Protein 3DMG (pdb70)

Foldseek 3Di:
DALCQQLDWDWDDDPPATFTAHAPWPQPPDVQLVQLLVFDDDDDAEEEEQDQTSNNNPVVCPPVHHYEYEHFFPRRVVRCVVRVHHYDNHHLLVADFQAGQEYEYEQPLLLHDLSSLLNLLSRLRNHHAFHKYKYKYFQVRCPVVSQVVSCVQANDKDWPDDDHRITIMMTGRHDHGDDRDDFKDWDWDQAPNDIFIFMFGGRWPPPPDQDPQLSVLVVLVCVVQNLLSAADWEEEEFAQFLHSPPQSSQVSHHAYEYEHRGNRRLVRVVVRCVVRVGDYHRHNDQGCRVPDPQAATQEYEYADDDDVVDQEDGPSRLSNLQVNLVRYDAFGKYKYKAADRHPCQVSNCVSAVHKDWSDDDRMTIIMGGHD

Nearest PDB structures (foldseek):
  3dmh-assembly1_A  TM=1.002E+00  e=4.950E-85  Thermus thermophilus HB8
  2pjd-assembly1_A  TM=8.341E-01  e=4.717E-21  Escherichia coli
  4dcm-assembly1_A  TM=8.023E-01  e=2.126E-20  Escherichia coli K-12
  1dus-assembly1_A  TM=8.528E-01  e=1.008E-14  Methanocaldococcus jannaschii
  6zxw-assembly1_G  TM=4.874E-01  e=9.275E-09  Archaeoglobus fulgidus

Secondary structure (DSSP, 8-state):
--HHHHH--EEEEETTEEEEE-TT-SSSS-HHHHHHHTT----SSEEEESS-TTSTTTGGGBTTBEEEEEE-BHHHHHHHHHTT---EE--GGGSPTT-EEEEEEE--GGG-HHHHHHHHHHHHHHEEEEEEEEEEEEGGGTHHHHHHHHHHHHS-EEEEEEETTEEEEEEE--S---PPPP--EEEEEEETTEEEEEEE-TT-TTTTS--HHHHHHHHHHHHHH-TTTTTT-EEEEET-TTSTTHHHHHHTT-EEEEEESBHHHHHHHHHHHHHTT---EEEE-STTTTS-TT--EEEEEE-----TT-SS--HHHHHHHHHHHHHEEEEEEEEEEE-TTS-HHHHHHHHHS--EEEEESSSEEEEEE--

Radius of gyration: 21.49 Å; Cα contacts (8 Å, |Δi|>4): 890; chains: 1; bounding box: 45×46×59 Å

Organism: Thermus thermophilus (strain ATCC 27634 / DSM 579 / HB8) (NCBI:txid300852)

B-factor: mean 26.61, std 7.74, range [13.13, 87.17]

InterPro domains:
  IPR002052 DNA methylase, N-6 adenine-specific, conserved site [PS00092] (302-308)
  IPR007848 Methyltransferase small domain [PF05175] (197-368)
  IPR020596 Ribosomal RNA adenine methylase transferase, conserved site [PS01131] (237-264)
  IPR029063 S-adenosyl-L-methionine-dependent methyltransferase superfamily [G3DSA:3.40.50.150] (1-179)
  IPR029063 S-adenosyl-L-methionine-dependent methyltransferase superfamily [G3DSA:3.40.50.150] (180-375)
  IPR029063 S-adenosyl-L-methionine-dependent methyltransferase superfamily [SSF53335] (45-167)
  IPR029063 S-adenosyl-L-methionine-dependent methyltransferase superfamily [SSF53335] (158-352)
  IPR046977 rRNA (guanine-N(2)-)-methyltransferase RsmC/RlmG [PTHR47816] (89-371)

Solvent-accessible surface area: 15837 Å² total; per-residue (Å²): 114,86,109,112,12,3,40,119,38,52,59,58,118,40,135,93,38,143,10,24,23,9,34,36,14,108,4,90,190,46,62,19,10,45,9,2,42,136,6,7,104,44,54,32,125,100,1,0,4,5,12,1,1,1,0,55,1,0,21,44,0,69,79,172,17,66,9,26,0,12,4,5,4,68,1,0,12,74,0,0,97,37,23,62,11,92,23,128,80,8,7,3,26,100,19,55,71,39,32,30,6,0,0,1,0,2,16,7,26,86,32,30,76,64,4,0,49,0,0,2,4,3,0,0,81,0,0,86,85,21,0,88,0,13,0,0,3,13,89,120,128,17,0,76,130,8,10,141,57,1,98,60,18,2,17,142,16,58,50,52,97,179,116,60,43,54,38,0,0,34,2,60,10,101,98,134,20,48,109,64,50,84,28,88,127,58,30,83,20,158,6,63,54,22,100,6,53,0,27,6,5,14,24,13,107,22,54,44,130,12,25,66,4,5,54,34,0,0,77,3,0,45,125,107,50,22,91,111,24,0,127,62,117,56,0,0,1,0,28,7,12,6,0,13,8,0,0,1,0,12,92,20,24,9,100,3,12,0,1,21,40,28,20,0,5,6,54,0,1,70,68,0,10,134,60,26,95,24,118,28,96,13,47,24,1,2,6,10,65,48,24,81,154,127,26,93,9,28,2,0,0,0,26,6,55,83,114,130,87,31,78,116,18,62,70,33,0,59,6,8,1,18,1,0,7,32,18,4,84,114,47,4,17,0,0,0,0,8,47,57,174,13,128,2,46,82,38,0,87,122,71,15,51,64,62,85,68,45,56,99,77,138,46,11,0,0,3,1,90,63,130

CATH classification: 3.40.50.150 (+1 more: 3.40.50.150)

Structure (mmCIF, N/CA/C/O backbone):
data_3DMG
#
_entry.id   3DMG
#
_cell.length_a   50.968
_cell.length_b   87.995
_cell.length_c   94.930
_cell.angle_alpha   90.00
_cell.angle_beta   90.00
_cell.angle_gamma   90.00
#
_symmetry.space_group_name_H-M   'P 21 21 21'
#
loop_
_entity.id
_entity.type
_entity.pdbx_description
1 polymer 'Probable ribosomal RNA small subunit methyltransferase'
2 non-polymer 'SULFATE ION'
3 non-polymer S-ADENOSYL-L-HOMOCYSTEINE
4 water water
#
loop_
_atom_site.group_PDB
_atom_site.id
_atom_site.type_symbol
_atom_site.label_atom_id
_atom_site.label_alt_id
_atom_site.label_comp_id
_atom_site.label_asym_id
_atom_site.label_entity_id
_atom_site.label_seq_id
_atom_site.pdbx_PDB_ins_code
_atom_site.Cartn_x
_atom_site.Cartn_y
_atom_site.Cartn_z
_atom_site.occupancy
_atom_site.B_iso_or_equiv
_atom_site.auth_seq_id
_atom_site.auth_comp_id
_atom_site.auth_asym_id
_atom_site.auth_atom_id
_atom_site.pdbx_PDB_model_num
ATOM 1 N N . LEU A 1 3 ? 45.419 65.001 20.377 1.00 28.43 3 LEU A N 1
ATOM 2 C CA . LEU A 1 3 ? 45.292 66.092 19.373 1.00 28.04 3 LEU A CA 1
ATOM 3 C C . LEU A 1 3 ? 44.590 67.317 19.942 1.00 27.67 3 LEU A C 1
ATOM 4 O O . LEU A 1 3 ? 43.685 67.191 20.771 1.00 28.85 3 LEU A O 1
ATOM 9 N N . THR A 1 4 ? 44.994 68.504 19.486 1.00 27.34 4 THR A N 1
ATOM 10 C CA . THR A 1 4 ? 44.227 69.727 19.731 1.00 26.62 4 THR A CA 1
ATOM 11 C C . THR A 1 4 ? 42.911 69.627 18.953 1.00 26.45 4 THR A C 1
ATOM 12 O O . THR A 1 4 ? 42.756 68.747 18.091 1.00 25.83 4 THR A O 1
ATOM 16 N N . ARG A 1 5 ? 41.977 70.534 19.222 1.00 26.40 5 ARG A N 1
ATOM 17 C CA . ARG A 1 5 ? 40.740 70.549 18.415 1.00 26.31 5 ARG A CA 1
ATOM 18 C C . ARG A 1 5 ? 41.046 70.877 16.960 1.00 26.00 5 ARG A C 1
ATOM 19 O O . ARG A 1 5 ? 40.529 70.207 16.072 1.00 24.38 5 ARG A O 1
ATOM 27 N N . GLU A 1 6 ? 41.908 71.875 16.719 1.00 25.80 6 GLU A N 1
ATOM 28 C CA . GLU A 1 6 ? 42.355 72.217 15.359 1.00 25.55 6 GLU A CA 1
ATOM 29 C C . GLU A 1 6 ? 42.966 70.999 14.657 1.00 25.07 6 GLU A C 1
ATOM 30 O O . GLU A 1 6 ? 42.664 70.732 13.479 1.00 24.93 6 GLU A O 1
ATOM 36 N N . ALA A 1 7 ? 43.812 70.253 15.367 1.00 24.50 7 ALA A N 1
ATOM 37 C CA . ALA A 1 7 ? 44.415 69.057 14.761 1.00 23.32 7 ALA A CA 1
ATOM 38 C C . ALA A 1 7 ? 43.375 67.995 14.449 1.00 22.93 7 ALA A C 1
ATOM 39 O O . ALA A 1 7 ? 43.463 67.357 13.397 1.00 22.12 7 ALA A O 1
ATOM 41 N N . TYR A 1 8 ? 42.402 67.802 15.347 1.00 21.93 8 TYR A N 1
ATOM 42 C CA . TYR A 1 8 ? 41.347 66.824 15.084 1.00 21.56 8 TYR A CA 1
ATOM 43 C C . TYR A 1 8 ? 40.583 67.164 13.779 1.00 20.99 8 TYR A C 1
ATOM 44 O O . TYR A 1 8 ? 40.283 66.275 12.960 1.00 20.17 8 TYR A O 1
ATOM 53 N N . HIS A 1 9 ? 40.284 68.447 13.600 1.00 21.17 9 HIS A N 1
ATOM 54 C CA . HIS A 1 9 ? 39.496 68.915 12.468 1.00 21.29 9 HIS A CA 1
ATOM 55 C C . HIS A 1 9 ? 40.288 69.185 11.198 1.00 21.65 9 HIS A C 1
ATOM 56 O O . HIS A 1 9 ? 39.702 69.487 10.159 1.00 21.55 9 HIS A O 1
ATOM 63 N N . ARG A 1 10 ? 41.615 69.123 11.305 1.00 21.12 10 ARG A N 1
ATOM 64 C CA . ARG A 1 10 ? 42.476 69.449 10.165 1.00 22.60 10 ARG A CA 1
ATOM 65 C C . ARG A 1 10 ? 42.445 68.381 9.085 1.00 21.71 10 ARG A C 1
ATOM 66 O O . ARG A 1 10 ? 42.525 67.190 9.371 1.00 21.27 10 ARG A O 1
ATOM 74 N N . LEU A 1 11 ? 42.355 68.838 7.833 1.00 20.75 11 LEU A N 1
ATOM 75 C CA . LEU A 1 11 ? 42.448 67.958 6.668 1.00 21.10 11 LEU A CA 1
ATOM 76 C C . LEU A 1 11 ? 43.864 68.033 6.144 1.00 21.37 11 LEU A C 1
ATOM 77 O O . LEU A 1 11 ? 44.382 69.135 5.913 1.00 22.91 11 LEU A O 1
ATOM 82 N N . THR A 1 12 ? 44.507 66.880 6.002 1.00 20.08 12 THR A N 1
ATOM 83 C CA . THR A 1 12 ? 45.914 66.843 5.570 1.00 20.17 12 THR A CA 1
ATOM 84 C C . THR A 1 12 ? 46.020 66.085 4.257 1.00 19.58 12 THR A C 1
ATOM 85 O O . THR A 1 12 ? 45.539 64.966 4.158 1.00 19.19 12 THR A O 1
ATOM 89 N N . PRO A 1 13 ? 46.647 66.701 3.235 1.00 18.55 13 PRO A N 1
ATOM 90 C CA . PRO A 1 13 ? 46.833 66.006 1.971 1.00 19.14 13 PRO A CA 1
ATOM 91 C C . PRO A 1 13 ? 48.032 65.092 1.975 1.00 18.90 13 PRO A C 1
ATOM 92 O O . PRO A 1 13 ? 49.139 65.522 2.319 1.00 19.80 13 PRO A O 1
ATOM 96 N N . LEU A 1 14 ? 47.815 63.853 1.545 1.00 20.32 14 LEU A N 1
ATOM 97 C CA . LEU A 1 14 ? 48.924 62.909 1.422 1.00 21.69 14 LEU A CA 1
ATOM 98 C C . LEU A 1 14 ? 49.205 62.589 -0.040 1.00 21.50 14 LEU A C 1
ATOM 99 O O . LEU A 1 14 ? 48.280 62.552 -0.849 1.00 20.56 14 LEU A O 1
ATOM 104 N N . PRO A 1 15 ? 50.480 62.369 -0.379 1.00 21.24 15 PRO A N 1
ATOM 105 C CA . PRO A 1 15 ? 50.836 62.090 -1.774 1.00 22.47 15 PRO A CA 1
ATOM 106 C C . PRO A 1 15 ? 50.526 60.663 -2.232 1.00 24.09 15 PRO A C 1
ATOM 107 O O . PRO A 1 15 ? 50.656 59.720 -1.437 1.00 24.85 15 PRO A O 1
ATOM 111 N N . HIS A 1 16 ? 50.147 60.532 -3.503 1.00 23.84 16 HIS A N 1
ATOM 112 C CA . HIS A 1 16 ? 50.204 59.274 -4.243 1.00 23.84 16 HIS A CA 1
ATOM 113 C C . HIS A 1 16 ? 50.635 59.631 -5.663 1.00 24.30 16 HIS A C 1
ATOM 114 O O . HIS A 1 16 ? 50.557 60.797 -6.053 1.00 23.18 16 HIS A O 1
ATOM 121 N N . PRO A 1 17 ? 51.114 58.644 -6.445 1.00 24.53 17 PRO A N 1
ATOM 122 C CA . PRO A 1 17 ? 51.614 59.016 -7.761 1.00 23.70 17 PRO A CA 1
ATOM 123 C C . PRO A 1 17 ? 50.572 59.779 -8.571 1.00 22.37 17 PRO A C 1
ATOM 124 O O . PRO A 1 17 ? 49.450 59.320 -8.731 1.00 23.40 17 PRO A O 1
ATOM 128 N N . GLY A 1 18 ? 50.955 60.967 -9.028 1.00 21.12 18 GLY A N 1
ATOM 129 C CA . GLY A 1 18 ? 50.076 61.784 -9.853 1.00 20.10 18 GLY A CA 1
ATOM 130 C C . GLY A 1 18 ? 49.116 62.703 -9.142 1.00 18.55 18 GLY A C 1
ATOM 131 O O . GLY A 1 18 ? 48.380 63.439 -9.794 1.00 18.35 18 GLY A O 1
ATOM 132 N N . GLY A 1 19 ? 49.020 62.624 -7.811 1.00 17.20 19 GLY A N 1
ATOM 133 C CA . GLY A 1 19 ? 48.073 63.468 -7.106 1.00 16.42 19 GLY A CA 1
ATOM 134 C C . GLY A 1 19 ? 48.225 63.456 -5.595 1.00 15.85 19 GLY A C 1
ATOM 135 O O . GLY A 1 19 ? 49.314 63.194 -5.067 1.00 16.73 19 GLY A O 1
ATOM 136 N N . ARG A 1 20 ? 47.125 63.776 -4.937 1.00 17.51 20 ARG A N 1
ATOM 137 C CA . ARG A 1 20 ? 47.067 63.866 -3.475 1.00 17.79 20 ARG A CA 1
ATOM 138 C C . ARG A 1 20 ? 45.681 63.471 -2.985 1.00 18.78 20 ARG A C 1
ATOM 139 O O . ARG A 1 20 ? 44.717 63.501 -3.738 1.00 18.93 20 ARG A O 1
ATOM 147 N N . LEU A 1 21 ? 45.583 63.117 -1.706 1.00 18.82 21 LEU A N 1
ATOM 148 C CA . LEU A 1 21 ? 44.297 62.743 -1.140 1.00 20.30 21 LEU A CA 1
ATOM 149 C C . LEU A 1 21 ? 44.240 63.272 0.272 1.00 19.60 21 LEU A C 1
ATOM 150 O O . LEU A 1 21 ? 45.180 63.052 1.041 1.00 19.61 21 LEU A O 1
ATOM 155 N N . PHE A 1 22 ? 43.143 63.943 0.621 1.00 19.93 22 PHE A N 1
ATOM 156 C CA . PHE A 1 22 ? 43.023 64.467 1.989 1.00 19.55 22 PHE A CA 1
ATOM 157 C C . PHE A 1 22 ? 42.515 63.409 2.932 1.00 19.53 22 PHE A C 1
ATOM 158 O O . PHE A 1 22 ? 41.572 62.678 2.615 1.00 19.59 22 PHE A O 1
ATOM 166 N N . ILE A 1 23 ? 43.124 63.373 4.110 1.00 19.73 23 ILE A N 1
ATOM 167 C CA . ILE A 1 23 ? 42.630 62.516 5.190 1.00 20.22 23 ILE A CA 1
ATOM 168 C C . ILE A 1 23 ? 42.461 63.356 6.460 1.00 19.80 23 ILE A C 1
ATOM 169 O O . ILE A 1 23 ? 42.948 64.482 6.550 1.00 19.49 23 ILE A O 1
ATOM 174 N N . LYS A 1 24 ? 41.778 62.795 7.454 1.00 19.33 24 LYS A N 1
ATOM 175 C CA . LYS A 1 24 ? 41.699 63.452 8.760 1.00 20.05 24 LYS A CA 1
ATOM 176 C C . LYS A 1 24 ? 41.433 62.411 9.829 1.00 19.96 24 LYS A C 1
ATOM 177 O O . LYS A 1 24 ? 40.957 61.309 9.527 1.00 20.86 24 LYS A O 1
ATOM 183 N N . PRO A 1 25 ? 41.734 62.756 11.081 1.00 21.31 25 PRO A N 1
ATOM 184 C CA . PRO A 1 25 ? 41.351 61.889 12.182 1.00 21.68 25 PRO A CA 1
ATOM 185 C C . PRO A 1 25 ? 39.846 61.613 12.139 1.00 22.29 25 PRO A C 1
ATOM 186 O O . PRO A 1 25 ? 39.047 62.517 11.855 1.00 21.20 25 PRO A O 1
ATOM 190 N N . GLY A 1 26 ? 39.448 60.371 12.392 1.00 22.68 26 GLY A N 1
ATOM 191 C CA . GLY A 1 26 ? 38.020 60.065 12.430 1.00 23.43 26 GLY A CA 1
ATOM 192 C C . GLY A 1 26 ? 37.384 59.717 11.097 1.00 23.65 26 GLY A C 1
ATOM 193 O O . GLY A 1 26 ? 36.196 59.378 11.023 1.00 24.83 26 GLY A O 1
ATOM 194 N N . ALA A 1 27 ? 38.156 59.787 10.012 1.00 23.11 27 ALA A N 1
ATOM 195 C CA . ALA A 1 27 ? 37.631 59.348 8.721 1.00 23.05 27 ALA A CA 1
ATOM 196 C C . ALA A 1 27 ? 38.106 57.951 8.309 1.00 22.50 27 ALA A C 1
ATOM 197 O O . ALA A 1 27 ? 39.314 57.654 8.387 1.00 24.81 27 ALA A O 1
ATOM 199 N N . ARG A 1 28 ? 37.173 57.104 7.869 1.00 22.37 28 ARG A N 1
ATOM 200 C CA . ARG A 1 28 ? 37.481 55.718 7.478 1.00 22.59 28 ARG A CA 1
ATOM 201 C C . ARG A 1 28 ? 38.233 55.683 6.154 1.00 22.38 28 ARG A C 1
ATOM 202 O O . ARG A 1 28 ? 38.143 56.601 5.328 1.00 21.51 28 ARG A O 1
ATOM 210 N N . GLY A 1 29 ? 38.939 54.574 5.919 1.00 23.06 29 GLY A N 1
ATOM 211 C CA . GLY A 1 29 ? 39.472 54.299 4.577 1.00 23.81 29 GLY A CA 1
ATOM 212 C C . GLY A 1 29 ? 40.932 54.648 4.362 1.00 24.91 29 GLY A C 1
ATOM 213 O O . GLY A 1 29 ? 41.418 54.537 3.235 1.00 25.04 29 GLY A O 1
ATOM 214 N N . TYR A 1 30 ? 41.606 55.082 5.431 1.00 25.93 30 TYR A N 1
ATOM 215 C CA . TYR A 1 30 ? 43.035 55.412 5.419 1.00 27.73 30 TYR A CA 1
ATOM 216 C C . TYR A 1 30 ? 43.828 54.328 6.150 1.00 27.22 30 TYR A C 1
ATOM 217 O O . TYR A 1 30 ? 43.523 54.005 7.297 1.00 27.54 30 TYR A O 1
ATOM 226 N N . ARG A 1 31 ? 44.838 53.785 5.471 1.00 27.48 31 ARG A N 1
ATOM 227 C CA . ARG A 1 31 ? 45.660 52.674 5.999 1.00 27.66 31 ARG A CA 1
ATOM 228 C C . ARG A 1 31 ? 44.789 51.473 6.423 1.00 26.96 31 ARG A C 1
ATOM 229 O O . ARG A 1 31 ? 45.095 50.753 7.389 1.00 27.44 31 ARG A O 1
ATOM 237 N N . ASP A 1 32 ? 43.714 51.267 5.663 1.00 25.48 32 ASP A N 1
ATOM 238 C CA . ASP A 1 32 ? 42.809 50.157 5.864 1.00 24.95 32 ASP A CA 1
ATOM 239 C C . ASP A 1 32 ? 43.167 49.102 4.810 1.00 23.76 32 ASP A C 1
ATOM 240 O O . ASP A 1 32 ? 43.117 49.394 3.618 1.00 23.40 32 ASP A O 1
ATOM 245 N N . PRO A 1 33 ? 43.554 47.895 5.242 1.00 23.50 33 PRO A N 1
ATOM 246 C CA . PRO A 1 33 ? 43.906 46.863 4.251 1.00 22.91 33 PRO A CA 1
ATOM 247 C C . PRO A 1 33 ? 42.826 46.547 3.215 1.00 23.24 33 PRO A C 1
ATOM 248 O O . PRO A 1 33 ? 43.172 46.195 2.079 1.00 22.54 33 PRO A O 1
ATOM 252 N N . VAL A 1 34 ? 41.552 46.654 3.581 1.00 22.85 34 VAL A N 1
ATOM 253 C CA . VAL A 1 34 ? 40.472 46.376 2.611 1.00 22.47 34 VAL A CA 1
ATOM 254 C C . VAL A 1 34 ? 40.478 47.438 1.507 1.00 22.94 34 VAL A C 1
ATOM 255 O O . VAL A 1 34 ? 40.507 47.120 0.317 1.00 23.03 34 VAL A O 1
ATOM 259 N N . HIS A 1 35 ? 40.451 48.713 1.900 1.00 22.90 35 HIS A N 1
ATOM 260 C CA . HIS A 1 35 ? 40.533 49.779 0.908 1.00 23.28 35 HIS A CA 1
ATOM 261 C C . HIS A 1 35 ? 41.853 49.768 0.122 1.00 22.72 35 HIS A C 1
ATOM 262 O O . HIS A 1 35 ? 41.855 50.065 -1.071 1.00 23.44 35 HIS A O 1
ATOM 269 N N . ASP A 1 36 ? 42.965 49.422 0.778 1.00 22.48 36 ASP A N 1
ATOM 270 C CA . ASP A 1 36 ? 44.276 49.384 0.110 1.00 22.76 36 ASP A CA 1
ATOM 271 C C . ASP A 1 36 ? 44.296 48.316 -0.984 1.00 22.70 36 ASP A C 1
ATOM 272 O O . ASP A 1 36 ? 44.817 48.543 -2.074 1.00 22.75 36 ASP A O 1
ATOM 277 N N . LEU A 1 37 ? 43.701 47.163 -0.689 1.00 22.24 37 LEU A N 1
ATOM 278 C CA . LEU A 1 37 ? 43.631 46.079 -1.675 1.00 22.13 37 LEU A CA 1
ATOM 279 C C . LEU A 1 37 ? 42.753 46.486 -2.864 1.00 22.10 37 LEU A C 1
ATOM 280 O O . LEU A 1 37 ? 43.105 46.203 -4.012 1.00 22.19 37 LEU A O 1
ATOM 285 N N . LEU A 1 38 ? 41.626 47.152 -2.595 1.00 22.25 38 LEU A N 1
ATOM 286 C CA . LEU A 1 38 ? 40.819 47.729 -3.683 1.00 22.26 38 LEU A CA 1
ATOM 287 C C . LEU A 1 38 ? 41.624 48.663 -4.569 1.00 22.85 38 LEU A C 1
ATOM 288 O O . LEU A 1 38 ? 41.589 48.539 -5.796 1.00 22.06 38 LEU A O 1
ATOM 293 N N . GLN A 1 39 ? 42.355 49.599 -3.963 1.00 23.18 39 GLN A N 1
ATOM 294 C CA . GLN A 1 39 ? 43.101 50.576 -4.767 1.00 24.14 39 GLN A CA 1
ATOM 295 C C . GLN A 1 39 ? 44.105 49.901 -5.708 1.00 24.32 39 GLN A C 1
ATOM 296 O O . GLN A 1 39 ? 44.355 50.386 -6.815 1.00 24.82 39 GLN A O 1
ATOM 302 N N . LYS A 1 40 ? 44.668 48.781 -5.256 1.00 24.14 40 LYS A N 1
ATOM 303 C CA . LYS A 1 40 ? 45.616 47.996 -6.055 1.00 24.07 40 LYS A CA 1
ATOM 304 C C . LYS A 1 40 ? 44.954 47.154 -7.140 1.00 23.79 40 LYS A C 1
ATOM 305 O O . LYS A 1 40 ? 45.653 46.581 -7.982 1.00 23.70 40 LYS A O 1
ATOM 311 N N . THR A 1 41 ? 43.618 47.094 -7.129 1.00 23.09 41 THR A N 1
ATOM 312 C CA . THR A 1 41 ? 42.870 46.132 -7.951 1.00 22.87 41 THR A CA 1
ATOM 313 C C . THR A 1 41 ? 41.948 46.779 -8.981 1.00 22.47 41 THR A C 1
ATOM 314 O O . THR A 1 41 ? 41.910 46.339 -10.140 1.00 23.37 41 THR A O 1
ATOM 318 N N . VAL A 1 42 ? 41.195 47.801 -8.560 1.00 22.03 42 VAL A N 1
ATOM 319 C CA . VAL A 1 42 ? 40.134 48.365 -9.412 1.00 22.56 42 VAL A CA 1
ATOM 320 C C . VAL A 1 42 ? 40.668 48.903 -10.737 1.00 22.92 42 VAL A C 1
ATOM 321 O O . VAL A 1 42 ? 41.701 49.580 -10.789 1.00 23.51 42 VAL A O 1
ATOM 325 N N . GLU A 1 43 ? 39.950 48.573 -11.802 1.00 23.52 43 GLU A N 1
ATOM 326 C CA . GLU A 1 43 ? 40.245 49.060 -13.147 1.00 24.21 43 GLU A CA 1
ATOM 327 C C . GLU A 1 43 ? 38.946 49.534 -13.786 1.00 23.52 43 GLU A C 1
ATOM 328 O O . GLU A 1 43 ? 37.876 49.041 -13.428 1.00 23.05 43 GLU A O 1
ATOM 334 N N . PRO A 1 44 ? 39.022 50.529 -14.692 1.00 23.08 44 PRO A N 1
ATOM 335 C CA . PRO A 1 44 ? 37.806 51.023 -15.352 1.00 22.62 44 PRO A CA 1
ATOM 336 C C . PRO A 1 44 ? 37.020 49.937 -16.089 1.00 22.52 44 PRO A C 1
ATOM 337 O O . PRO A 1 44 ? 37.602 48.984 -16.623 1.00 22.68 44 PRO A O 1
ATOM 341 N N . PHE A 1 45 ? 35.703 50.102 -16.103 1.00 21.90 45 PHE A N 1
ATOM 342 C CA . PHE A 1 45 ? 34.796 49.274 -16.879 1.00 21.99 45 PHE A CA 1
ATOM 343 C C . PHE A 1 45 ? 33.577 50.130 -17.182 1.00 21.93 45 PHE A C 1
ATOM 344 O O . PHE A 1 45 ? 32.940 50.635 -16.265 1.00 21.84 45 PHE A O 1
ATOM 352 N N . GLY A 1 46 ? 33.266 50.322 -18.459 1.00 22.00 46 GLY A N 1
ATOM 353 C CA . GLY A 1 46 ? 32.182 51.214 -18.832 1.00 22.85 46 GLY A CA 1
ATOM 354 C C . GLY A 1 46 ? 32.533 52.667 -18.543 1.00 22.96 46 GLY A C 1
ATOM 355 O O . GLY A 1 46 ? 33.711 53.023 -18.448 1.00 23.18 46 GLY A O 1
ATOM 356 N N . GLU A 1 47 ? 31.506 53.505 -18.406 1.00 23.89 47 GLU A N 1
ATOM 357 C CA . GLU A 1 47 ? 31.719 54.951 -18.282 1.00 24.74 47 GLU A CA 1
ATOM 358 C C . GLU A 1 47 ? 31.325 55.531 -16.932 1.00 24.13 47 GLU A C 1
ATOM 359 O O . GLU A 1 47 ? 31.867 56.558 -16.531 1.00 25.07 47 GLU A O 1
ATOM 365 N N . ARG A 1 48 ? 30.382 54.889 -16.246 1.00 23.40 48 ARG A N 1
ATOM 366 C CA . ARG A 1 48 ? 29.848 55.427 -14.984 1.00 22.38 48 ARG A CA 1
ATOM 367 C C . ARG A 1 48 ? 30.057 54.481 -13.805 1.00 21.45 48 ARG A C 1
ATOM 368 O O . ARG A 1 48 ? 29.568 53.348 -13.813 1.00 21.42 48 ARG A O 1
ATOM 376 N N . ALA A 1 49 ? 30.753 54.972 -12.782 1.00 20.41 49 ALA A N 1
ATOM 377 C CA . ALA A 1 49 ? 31.031 54.184 -11.579 1.00 20.21 49 ALA A CA 1
ATOM 378 C C . ALA A 1 49 ? 30.366 54.781 -10.344 1.00 19.79 49 ALA A C 1
ATOM 379 O O . ALA A 1 49 ? 30.180 55.992 -10.253 1.00 20.62 49 ALA A O 1
ATOM 381 N N . LEU A 1 50 ? 30.049 53.910 -9.390 1.00 19.32 50 LEU A N 1
ATOM 382 C CA . LEU A 1 50 ? 29.497 54.325 -8.101 1.00 19.36 50 LEU A CA 1
ATOM 383 C C . LEU A 1 50 ? 30.281 53.657 -6.974 1.00 19.76 50 LEU A C 1
ATOM 384 O O . LEU A 1 50 ? 30.408 52.437 -6.942 1.00 19.31 50 LEU A O 1
ATOM 389 N N . ASP A 1 51 ? 30.787 54.452 -6.031 1.00 19.48 51 ASP A N 1
ATOM 390 C CA . ASP A 1 51 ? 31.428 53.905 -4.837 1.00 20.17 51 ASP A CA 1
ATOM 391 C C . ASP A 1 51 ? 30.449 54.047 -3.672 1.00 20.15 51 ASP A C 1
ATOM 392 O O . ASP A 1 51 ? 30.090 55.173 -3.311 1.00 19.78 51 ASP A O 1
ATOM 397 N N . LEU A 1 52 ? 30.004 52.919 -3.106 1.00 19.75 52 LEU A N 1
ATOM 398 C CA . LEU A 1 52 ? 28.974 52.923 -2.040 1.00 20.36 52 LEU A CA 1
ATOM 399 C C . LEU A 1 52 ? 29.483 53.060 -0.601 1.00 21.94 52 LEU A C 1
ATOM 400 O O . LEU A 1 52 ? 28.685 53.200 0.340 1.00 22.91 52 LEU A O 1
ATOM 405 N N . ASN A 1 53 ? 30.806 53.025 -0.432 1.00 21.07 53 ASN A N 1
ATOM 406 C CA . ASN A 1 53 ? 31.392 53.133 0.913 1.00 20.80 53 ASN A CA 1
ATOM 407 C C . ASN A 1 53 ? 32.800 53.700 0.789 1.00 20.56 53 ASN A C 1
ATOM 408 O O . ASN A 1 53 ? 33.791 53.025 1.070 1.00 20.57 53 ASN A O 1
ATOM 413 N N . PRO A 1 54 ? 32.896 54.939 0.292 1.00 19.78 54 PRO A N 1
ATOM 414 C CA . PRO A 1 54 ? 34.230 55.388 -0.128 1.00 20.36 54 PRO A CA 1
ATOM 415 C C . PRO A 1 54 ? 35.212 55.738 0.980 1.00 20.42 54 PRO A C 1
ATOM 416 O O . PRO A 1 54 ? 36.425 55.644 0.756 1.00 20.91 54 PRO A O 1
ATOM 420 N N . GLY A 1 55 ? 34.728 56.171 2.140 1.00 19.73 55 GLY A N 1
ATOM 421 C CA . GLY A 1 55 ? 35.650 56.758 3.141 1.00 19.64 55 GLY A CA 1
ATOM 422 C C . GLY A 1 55 ? 36.381 57.929 2.488 1.00 19.69 55 GLY A C 1
ATOM 423 O O . GLY A 1 55 ? 35.771 58.734 1.803 1.00 20.44 55 GLY A O 1
ATOM 424 N N . VAL A 1 56 ? 37.693 58.016 2.715 1.00 19.82 56 VAL A N 1
ATOM 425 C CA . VAL A 1 56 ? 38.499 59.099 2.125 1.00 20.18 56 VAL A CA 1
ATOM 426 C C . VAL A 1 56 ? 38.717 58.931 0.607 1.00 20.17 56 VAL A C 1
ATOM 427 O O . VAL A 1 56 ? 39.303 59.785 -0.051 1.00 20.60 56 VAL A O 1
ATOM 431 N N . GLY A 1 57 ? 38.229 57.824 0.037 1.00 20.00 57 GLY A N 1
ATOM 432 C CA . GLY A 1 57 ? 38.200 57.683 -1.411 1.00 20.04 57 GLY A CA 1
ATOM 433 C C . GLY A 1 57 ? 39.402 56.988 -2.056 1.00 19.76 57 GLY A C 1
ATOM 434 O O . GLY A 1 57 ? 39.550 56.996 -3.291 1.00 21.02 57 GLY A O 1
ATOM 435 N N . TRP A 1 58 ? 40.250 56.373 -1.231 1.00 20.32 58 TRP A N 1
ATOM 436 C CA . TRP A 1 58 ? 41.422 55.647 -1.755 1.00 20.57 58 TRP A CA 1
ATOM 437 C C . TRP A 1 58 ? 41.078 54.419 -2.605 1.00 20.93 58 TRP A C 1
ATOM 438 O O . TRP A 1 58 ? 41.673 54.195 -3.644 1.00 20.90 58 TRP A O 1
ATOM 449 N N . GLY A 1 59 ? 40.108 53.629 -2.153 1.00 20.61 59 GLY A N 1
ATOM 450 C CA . GLY A 1 59 ? 39.777 52.367 -2.823 1.00 20.65 59 GLY A CA 1
ATOM 451 C C . GLY A 1 59 ? 39.392 52.479 -4.283 1.00 20.83 59 GLY A C 1
ATOM 452 O O . GLY A 1 59 ? 39.783 51.631 -5.101 1.00 21.97 59 GLY A O 1
ATOM 453 N N . SER A 1 60 ? 38.615 53.504 -4.621 1.00 20.80 60 SER A N 1
ATOM 454 C CA . SER A 1 60 ? 38.148 53.701 -5.997 1.00 20.96 60 SER A CA 1
ATOM 455 C C . SER A 1 60 ? 38.916 54.793 -6.735 1.00 21.46 60 SER A C 1
ATOM 456 O O . SER A 1 60 ? 38.611 55.092 -7.890 1.00 21.83 60 SER A O 1
ATOM 459 N N . LEU A 1 61 ? 39.930 55.369 -6.078 1.00 21.43 61 LEU A N 1
ATOM 460 C CA . LEU A 1 61 ? 40.678 56.476 -6.689 1.00 22.16 61 LEU A CA 1
ATOM 461 C C . LEU A 1 61 ? 41.253 56.214 -8.103 1.00 21.63 61 LEU A C 1
ATOM 462 O O . LEU A 1 61 ? 41.275 57.132 -8.937 1.00 22.50 61 LEU A O 1
ATOM 467 N N . PRO A 1 62 ? 41.734 54.979 -8.380 1.00 22.59 62 PRO A N 1
ATOM 468 C CA . PRO A 1 62 ? 42.265 54.736 -9.730 1.00 22.69 62 PRO A CA 1
ATOM 469 C C . PRO A 1 62 ? 41.259 54.967 -10.854 1.00 22.69 62 PRO A C 1
ATOM 470 O O . PRO A 1 62 ? 41.665 55.134 -12.007 1.00 23.32 62 PRO A O 1
ATOM 474 N N . LEU A 1 63 ? 39.965 54.968 -10.538 1.00 22.55 63 LEU A N 1
ATOM 475 C CA . LEU A 1 63 ? 38.925 55.223 -11.548 1.00 23.10 63 LEU A CA 1
ATOM 476 C C . LEU A 1 63 ? 38.763 56.711 -11.890 1.00 23.66 63 LEU A C 1
ATOM 477 O O . LEU A 1 63 ? 38.240 57.065 -12.954 1.00 23.80 63 LEU A O 1
ATOM 482 N N . GLU A 1 64 ? 39.185 57.580 -10.969 1.00 24.74 64 GLU A N 1
ATOM 483 C CA . GLU A 1 64 ? 38.988 59.021 -11.128 1.00 26.42 64 GLU A CA 1
ATOM 484 C C . GLU A 1 64 ? 39.757 59.517 -12.357 1.00 27.43 64 GLU A C 1
ATOM 485 O O . GLU A 1 64 ? 40.909 59.166 -12.555 1.00 28.84 64 GLU A O 1
ATOM 491 N N . GLY A 1 65 ? 39.103 60.308 -13.195 1.00 29.11 65 GLY A N 1
ATOM 492 C CA . GLY A 1 65 ? 39.747 60.784 -14.414 1.00 28.76 65 GLY A CA 1
ATOM 493 C C . GLY A 1 65 ? 39.746 59.806 -15.588 1.00 28.69 65 GLY A C 1
ATOM 494 O O . GLY A 1 65 ? 40.099 60.178 -16.705 1.00 29.70 65 GLY A O 1
ATOM 495 N N . ARG A 1 66 ? 39.358 58.554 -15.343 1.00 27.83 66 ARG A N 1
ATOM 496 C CA . ARG A 1 66 ? 39.181 57.581 -16.434 1.00 27.60 66 ARG A CA 1
ATOM 497 C C . ARG A 1 66 ? 37.706 57.260 -16.673 1.00 26.70 66 ARG A C 1
ATOM 498 O O . ARG A 1 66 ? 37.316 56.853 -17.769 1.00 26.93 66 ARG A O 1
ATOM 506 N N . MET A 1 67 ? 36.907 57.465 -15.631 1.00 26.29 67 MET A N 1
ATOM 507 C CA . MET A 1 67 ? 35.480 57.178 -15.594 1.00 25.15 67 MET A CA 1
ATOM 508 C C . MET A 1 67 ? 34.792 58.339 -14.908 1.00 25.40 67 MET A C 1
ATOM 509 O O . MET A 1 67 ? 35.440 59.108 -14.202 1.00 25.64 67 MET A O 1
ATOM 514 N N . ALA A 1 68 ? 33.480 58.441 -15.055 1.00 25.09 68 ALA A N 1
ATOM 515 C CA . ALA A 1 68 ? 32.714 59.318 -14.170 1.00 25.09 68 ALA A CA 1
ATOM 516 C C . ALA A 1 68 ? 32.436 58.553 -12.882 1.00 25.17 68 ALA A C 1
ATOM 517 O O . ALA A 1 68 ? 31.744 57.542 -12.899 1.00 26.89 68 ALA A O 1
ATOM 519 N N . VAL A 1 69 ? 32.945 59.050 -11.768 1.00 23.76 69 VAL A N 1
ATOM 520 C CA . VAL A 1 69 ? 32.773 58.353 -10.481 1.00 23.37 69 VAL A CA 1
ATOM 521 C C . VAL A 1 69 ? 31.900 59.162 -9.543 1.00 23.67 69 VAL A C 1
ATOM 522 O O . VAL A 1 69 ? 32.191 60.333 -9.276 1.00 24.62 69 VAL A O 1
ATOM 526 N N . GLU A 1 70 ? 30.806 58.549 -9.085 1.00 22.29 70 GLU A N 1
ATOM 527 C CA . GLU A 1 70 ? 29.981 59.125 -8.024 1.00 21.69 70 GLU A CA 1
ATOM 528 C C . GLU A 1 70 ? 30.253 58.349 -6.740 1.00 20.89 70 GLU A C 1
ATOM 529 O O . GLU A 1 70 ? 30.666 57.200 -6.780 1.00 21.52 70 GLU A O 1
ATOM 535 N N . ARG A 1 71 ? 30.049 58.998 -5.600 1.00 19.65 71 ARG A N 1
ATOM 536 C CA . ARG A 1 71 ? 30.390 58.390 -4.303 1.00 18.77 71 ARG A CA 1
ATOM 537 C C . ARG A 1 71 ? 29.269 58.725 -3.342 1.00 19.98 71 ARG A C 1
ATOM 538 O O . ARG A 1 71 ? 28.863 59.887 -3.247 1.00 21.38 71 ARG A O 1
ATOM 546 N N . LEU A 1 72 ? 28.743 57.711 -2.670 1.00 18.34 72 LEU A N 1
ATOM 547 C CA . LEU A 1 72 ? 27.688 57.959 -1.661 1.00 18.54 72 LEU A CA 1
ATOM 548 C C . LEU A 1 72 ? 28.275 57.639 -0.302 1.00 19.23 72 LEU A C 1
ATOM 549 O O . LEU A 1 72 ? 28.739 56.515 -0.074 1.00 19.78 72 LEU A O 1
ATOM 554 N N . GLU A 1 73 ? 28.241 58.608 0.608 1.00 19.79 73 GLU A N 1
ATOM 555 C CA . GLU A 1 73 ? 28.920 58.426 1.878 1.00 19.45 73 GLU A CA 1
ATOM 556 C C . GLU A 1 73 ? 28.074 58.957 3.025 1.00 19.76 73 GLU A C 1
ATOM 557 O O . GLU A 1 73 ? 27.450 60.010 2.917 1.00 20.70 73 GLU A O 1
ATOM 563 N N . THR A 1 74 ? 28.047 58.182 4.107 1.00 20.21 74 THR A N 1
ATOM 564 C CA . THR A 1 74 ? 27.289 58.528 5.303 1.00 19.32 74 THR A CA 1
ATOM 565 C C . THR A 1 74 ? 28.067 59.341 6.334 1.00 19.62 74 THR A C 1
ATOM 566 O O . THR A 1 74 ? 27.447 60.031 7.151 1.00 19.43 74 THR A O 1
ATOM 570 N N . SER A 1 75 ? 29.407 59.239 6.329 1.00 18.94 75 SER A N 1
ATOM 571 C CA . SER A 1 75 ? 30.205 59.911 7.342 1.00 19.31 75 SER A CA 1
ATOM 572 C C . SER A 1 75 ? 30.504 61.345 6.964 1.00 19.32 75 SER A C 1
ATOM 573 O O . SER A 1 75 ? 31.066 61.623 5.900 1.00 20.11 75 SER A O 1
ATOM 576 N N . ARG A 1 76 ? 30.158 62.272 7.853 1.00 19.24 76 ARG A N 1
ATOM 577 C CA . ARG A 1 76 ? 30.480 63.677 7.615 1.00 19.59 76 ARG A CA 1
ATOM 578 C C . ARG A 1 76 ? 31.987 63.921 7.503 1.00 19.66 76 ARG A C 1
ATOM 579 O O . ARG A 1 76 ? 32.436 64.614 6.575 1.00 21.41 76 ARG A O 1
ATOM 587 N N . ALA A 1 77 ? 32.764 63.301 8.405 1.00 19.83 77 ALA A N 1
ATOM 588 C CA . ALA A 1 77 ? 34.231 63.421 8.386 1.00 19.85 77 ALA A CA 1
ATOM 589 C C . ALA A 1 77 ? 34.767 62.981 7.027 1.00 20.20 77 ALA A C 1
ATOM 590 O O . ALA A 1 77 ? 35.631 63.648 6.458 1.00 21.40 77 ALA A O 1
ATOM 592 N N . ALA A 1 78 ? 34.257 61.874 6.500 1.00 19.81 78 ALA A N 1
ATOM 593 C CA . ALA A 1 78 ? 34.770 61.380 5.210 1.00 19.47 78 ALA A CA 1
ATOM 594 C C . ALA A 1 78 ? 34.384 62.322 4.074 1.00 19.56 78 ALA A C 1
ATOM 595 O O . ALA A 1 78 ? 35.199 62.572 3.186 1.00 20.81 78 ALA A O 1
ATOM 597 N N . PHE A 1 79 ? 33.137 62.818 4.066 1.00 19.91 79 PHE A N 1
ATOM 598 C CA . PHE A 1 79 ? 32.741 63.736 3.010 1.00 20.44 79 PHE A CA 1
ATOM 599 C C . PHE A 1 79 ? 33.580 65.051 3.048 1.00 20.80 79 PHE A C 1
ATOM 600 O O . PHE A 1 79 ? 33.924 65.595 1.998 1.00 21.73 79 PHE A O 1
ATOM 603 N N . ARG A 1 80 ? 33.958 65.538 4.235 1.00 21.11 80 ARG A N 1
ATOM 604 C CA . ARG A 1 80 ? 34.872 66.679 4.288 1.00 21.96 80 ARG A CA 1
ATOM 605 C C . ARG A 1 80 ? 36.152 66.390 3.507 1.00 21.02 80 ARG A C 1
ATOM 606 O O . ARG A 1 80 ? 36.653 67.257 2.762 1.00 21.93 80 ARG A O 1
ATOM 614 N N . CYS A 1 81 ? 36.676 65.175 3.690 1.00 20.24 81 CYS A N 1
ATOM 615 C CA . CYS A 1 81 ? 37.914 64.788 3.006 1.00 19.33 81 CYS A CA 1
ATOM 616 C C . CYS A 1 81 ? 37.713 64.677 1.507 1.00 18.83 81 CYS A C 1
ATOM 617 O O . CYS A 1 81 ? 38.514 65.226 0.741 1.00 19.19 81 CYS A O 1
ATOM 620 N N . LEU A 1 82 ? 36.661 63.963 1.085 1.00 18.59 82 LEU A N 1
ATOM 621 C CA . LEU A 1 82 ? 36.406 63.768 -0.348 1.00 18.63 82 LEU A CA 1
ATOM 622 C C . LEU A 1 82 ? 36.283 65.105 -1.086 1.00 18.83 82 LEU A C 1
ATOM 623 O O . LEU A 1 82 ? 36.862 65.291 -2.151 1.00 19.76 82 LEU A O 1
ATOM 628 N N . THR A 1 83 ? 35.463 65.995 -0.547 1.00 21.73 83 THR A N 1
ATOM 629 C CA . THR A 1 83 ? 35.251 67.322 -1.087 1.00 21.54 83 THR A CA 1
ATOM 630 C C . THR A 1 83 ? 36.586 68.092 -1.156 1.00 20.76 83 THR A C 1
ATOM 631 O O . THR A 1 83 ? 36.874 68.725 -2.173 1.00 21.84 83 THR A O 1
ATOM 635 N N . ALA A 1 84 ? 37.385 68.038 -0.080 1.00 20.81 84 ALA A N 1
ATOM 636 C CA . ALA A 1 84 ? 38.684 68.706 -0.108 1.00 20.64 84 ALA A CA 1
ATOM 637 C C . ALA A 1 84 ? 39.582 68.165 -1.222 1.00 21.36 84 ALA A C 1
ATOM 638 O O . ALA A 1 84 ? 40.362 68.912 -1.820 1.00 21.74 84 ALA A O 1
ATOM 640 N N . SER A 1 85 ? 39.490 66.859 -1.469 1.00 20.66 85 SER A N 1
ATOM 641 C CA . SER A 1 85 ? 40.256 66.171 -2.505 1.00 19.94 85 SER A CA 1
ATOM 642 C C . SER A 1 85 ? 39.752 66.440 -3.932 1.00 19.48 85 SER A C 1
ATOM 643 O O . SER A 1 85 ? 40.327 65.922 -4.884 1.00 20.66 85 SER A O 1
ATOM 646 N N . GLY A 1 86 ? 38.648 67.187 -4.039 1.00 20.05 86 GLY A N 1
ATOM 647 C CA . GLY A 1 86 ? 38.016 67.443 -5.339 1.00 20.45 86 GLY A CA 1
ATOM 648 C C . GLY A 1 86 ? 37.284 66.236 -5.898 1.00 20.55 86 GLY A C 1
ATOM 649 O O . GLY A 1 86 ? 37.119 66.124 -7.128 1.00 22.30 86 GLY A O 1
ATOM 650 N N . LEU A 1 87 ? 36.838 65.339 -5.023 1.00 20.61 87 LEU A N 1
ATOM 651 C CA . LEU A 1 87 ? 36.175 64.101 -5.457 1.00 20.51 87 LEU A CA 1
ATOM 652 C C . LEU A 1 87 ? 34.664 64.229 -5.255 1.00 20.96 87 LEU A C 1
ATOM 653 O O . LEU A 1 87 ? 34.212 64.441 -4.137 1.00 22.85 87 LEU A O 1
ATOM 658 N N . GLN A 1 88 ? 33.912 64.123 -6.350 1.00 21.11 88 GLN A N 1
ATOM 659 C CA . GLN A 1 88 ? 32.447 64.206 -6.275 1.00 21.33 88 GLN A CA 1
ATOM 660 C C . GLN A 1 88 ? 31.959 63.199 -5.243 1.00 20.84 88 GLN A C 1
ATOM 661 O O . GLN A 1 88 ? 32.335 62.025 -5.270 1.00 21.10 88 GLN A O 1
ATOM 667 N N . ALA A 1 89 ? 31.083 63.661 -4.363 1.00 19.48 89 ALA A N 1
ATOM 668 C CA . ALA A 1 89 ? 30.542 62.806 -3.318 1.00 20.39 89 ALA A CA 1
ATOM 669 C C . ALA A 1 89 ? 29.270 63.422 -2.785 1.00 21.52 89 ALA A C 1
ATOM 670 O O . ALA A 1 89 ? 29.149 64.663 -2.670 1.00 23.41 89 ALA A O 1
ATOM 672 N N . ARG A 1 90 ? 28.342 62.547 -2.431 1.00 19.52 90 ARG A N 1
ATOM 673 C CA . ARG A 1 90 ? 27.062 62.991 -1.890 1.00 19.77 90 ARG A CA 1
ATOM 674 C C . ARG A 1 90 ? 26.868 62.440 -0.501 1.00 20.16 90 ARG A C 1
ATOM 675 O O . ARG A 1 90 ? 27.269 61.316 -0.218 1.00 20.30 90 ARG A O 1
ATOM 683 N N . LEU A 1 91 ? 26.258 63.248 0.360 1.00 18.85 91 LEU A N 1
ATOM 684 C CA . LEU A 1 91 ? 25.799 62.800 1.685 1.00 19.28 91 LEU A CA 1
ATOM 685 C C . LEU A 1 91 ? 24.583 61.922 1.440 1.00 19.67 91 LEU A C 1
ATOM 686 O O . LEU A 1 91 ? 23.491 62.425 1.165 1.00 20.23 91 LEU A O 1
ATOM 691 N N . ALA A 1 92 ? 24.795 60.614 1.521 1.00 19.74 92 ALA A N 1
ATOM 692 C CA . ALA A 1 92 ? 23.774 59.675 1.040 1.00 19.40 92 ALA A CA 1
ATOM 693 C C . ALA A 1 92 ? 23.971 58.297 1.605 1.00 19.62 92 ALA A C 1
ATOM 694 O O . ALA A 1 92 ? 25.102 57.868 1.835 1.00 20.15 92 ALA A O 1
ATOM 696 N N . LEU A 1 93 ? 22.855 57.611 1.809 1.00 19.22 93 LEU A N 1
ATOM 697 C CA . LEU A 1 93 ? 22.853 56.222 2.211 1.00 18.89 93 LEU A CA 1
ATOM 698 C C . LEU A 1 93 ? 23.114 55.361 0.975 1.00 19.61 93 LEU A C 1
ATOM 699 O O . LEU A 1 93 ? 22.758 55.744 -0.146 1.00 19.13 93 LEU A O 1
ATOM 704 N N . PRO A 1 94 ? 23.723 54.183 1.156 1.00 20.17 94 PRO A N 1
ATOM 705 C CA . PRO A 1 94 ? 24.037 53.372 -0.037 1.00 21.17 94 PRO A CA 1
ATOM 706 C C . PRO A 1 94 ? 22.795 53.074 -0.871 1.00 20.78 94 PRO A C 1
ATOM 707 O O . PRO A 1 94 ? 22.854 53.076 -2.122 1.00 21.46 94 PRO A O 1
ATOM 711 N N . TRP A 1 95 ? 21.667 52.849 -0.194 1.00 21.01 95 TRP A N 1
ATOM 712 C CA . TRP A 1 95 ? 20.429 52.472 -0.879 1.00 20.90 95 TRP A CA 1
ATOM 713 C C . TRP A 1 95 ? 19.665 53.651 -1.479 1.00 21.66 95 TRP A C 1
ATOM 714 O O . TRP A 1 95 ? 18.549 53.485 -1.999 1.00 21.96 95 TRP A O 1
ATOM 725 N N . GLU A 1 96 ? 20.268 54.835 -1.418 1.00 21.63 96 GLU A N 1
ATOM 726 C CA . GLU A 1 96 ? 19.756 55.992 -2.143 1.00 21.77 96 GLU A CA 1
ATOM 727 C C . GLU A 1 96 ? 20.324 56.048 -3.572 1.00 22.14 96 GLU A C 1
ATOM 728 O O . GLU A 1 96 ? 19.969 56.936 -4.353 1.00 23.82 96 GLU A O 1
ATOM 734 N N . ALA A 1 97 ? 21.148 55.072 -3.940 1.00 22.04 97 ALA A N 1
ATOM 735 C CA . ALA A 1 97 ? 21.719 55.010 -5.284 1.00 22.40 97 ALA A CA 1
ATOM 736 C C . ALA A 1 97 ? 20.643 54.893 -6.364 1.00 22.73 97 ALA A C 1
ATOM 737 O O . ALA A 1 97 ? 19.665 54.160 -6.202 1.00 22.92 97 ALA A O 1
ATOM 739 N N . ALA A 1 98 ? 20.840 55.633 -7.451 1.00 23.22 98 ALA A N 1
ATOM 740 C CA . ALA A 1 98 ? 19.975 55.569 -8.625 1.00 23.51 98 ALA A CA 1
ATOM 741 C C . ALA A 1 98 ? 19.959 54.161 -9.218 1.00 23.90 98 ALA A C 1
ATOM 742 O O . ALA A 1 98 ? 21.008 53.535 -9.381 1.00 26.30 98 ALA A O 1
ATOM 744 N N . ALA A 1 99 ? 18.787 53.662 -9.567 1.00 23.68 99 ALA A N 1
ATOM 745 C CA . ALA A 1 99 ? 18.701 52.312 -10.077 1.00 23.31 99 ALA A CA 1
ATOM 746 C C . ALA A 1 99 ? 19.091 52.229 -11.556 1.00 23.72 99 ALA A C 1
ATOM 747 O O . ALA A 1 99 ? 18.653 53.045 -12.381 1.00 24.26 99 ALA A O 1
ATOM 749 N N . GLY A 1 100 ? 19.918 51.235 -11.880 1.00 23.33 100 GLY A N 1
ATOM 750 C CA . GLY A 1 100 ? 20.241 50.874 -13.263 1.00 23.11 100 GLY A CA 1
ATOM 751 C C . GLY A 1 100 ? 21.046 51.892 -14.045 1.00 23.47 100 GLY A C 1
ATOM 752 O O . GLY A 1 100 ? 21.044 51.873 -15.290 1.00 23.99 100 GLY A O 1
ATOM 753 N N . ALA A 1 101 ? 21.749 52.758 -13.317 1.00 22.86 101 ALA A N 1
ATOM 754 C CA . ALA A 1 101 ? 22.407 53.925 -13.889 1.00 23.17 101 ALA A CA 1
ATOM 755 C C . ALA A 1 101 ? 23.923 53.795 -13.988 1.00 23.68 101 ALA A C 1
ATOM 756 O O . ALA A 1 101 ? 24.580 54.732 -14.452 1.00 25.28 101 ALA A O 1
ATOM 758 N N . TYR A 1 102 ? 24.482 52.671 -13.534 1.00 22.68 102 TYR A N 1
ATOM 759 C CA . TYR A 1 102 ? 25.954 52.533 -13.433 1.00 21.60 102 TYR A CA 1
ATOM 760 C C . TYR A 1 102 ? 26.500 51.288 -14.102 1.00 21.12 102 TYR A C 1
ATOM 761 O O . TYR A 1 102 ? 25.836 50.259 -14.145 1.00 21.35 102 TYR A O 1
ATOM 770 N N . ASP A 1 103 ? 27.717 51.395 -14.626 1.00 20.92 103 ASP A N 1
ATOM 771 C CA . ASP A 1 103 ? 28.392 50.268 -15.269 1.00 20.77 103 ASP A CA 1
ATOM 772 C C . ASP A 1 103 ? 29.256 49.510 -14.269 1.00 20.62 103 ASP A C 1
ATOM 773 O O . ASP A 1 103 ? 29.501 48.310 -14.407 1.00 20.16 103 ASP A O 1
ATOM 778 N N . LEU A 1 104 ? 29.690 50.223 -13.238 1.00 19.89 104 LEU A N 1
ATOM 779 C CA . LEU A 1 104 ? 30.613 49.666 -12.256 1.00 19.77 104 LEU A CA 1
ATOM 780 C C . LEU A 1 104 ? 30.265 50.179 -10.881 1.00 19.38 104 LEU A C 1
ATOM 781 O O . LEU A 1 104 ? 30.014 51.362 -10.725 1.00 20.07 104 LEU A O 1
ATOM 786 N N . VAL A 1 105 ? 30.234 49.281 -9.905 1.00 18.43 105 VAL A N 1
ATOM 787 C CA . VAL A 1 105 ? 30.106 49.685 -8.497 1.00 18.83 105 VAL A CA 1
ATOM 788 C C . VAL A 1 105 ? 31.313 49.179 -7.713 1.00 19.35 105 VAL A C 1
ATOM 789 O O . VAL A 1 105 ? 31.844 48.094 -7.976 1.00 18.97 105 VAL A O 1
ATOM 793 N N . VAL A 1 106 ? 31.752 49.989 -6.753 1.00 19.33 106 VAL A N 1
ATOM 794 C CA . VAL A 1 106 ? 32.830 49.604 -5.844 1.00 19.71 106 VAL A CA 1
ATOM 795 C C . VAL A 1 106 ? 32.277 49.565 -4.420 1.00 20.13 106 VAL A C 1
ATOM 796 O O . VAL A 1 106 ? 31.666 50.546 -3.958 1.00 20.47 106 VAL A O 1
ATOM 800 N N . LEU A 1 107 ? 32.464 48.438 -3.736 1.00 19.38 107 LEU A N 1
ATOM 801 C CA . LEU A 1 107 ? 31.960 48.317 -2.357 1.00 19.56 107 LEU A CA 1
ATOM 802 C C . LEU A 1 107 ? 32.974 47.623 -1.455 1.00 19.74 107 LEU A C 1
ATOM 803 O O . LEU A 1 107 ? 33.132 46.402 -1.508 1.00 19.48 107 LEU A O 1
ATOM 808 N N . ALA A 1 108 ? 33.687 48.412 -0.648 1.00 19.46 108 ALA A N 1
ATOM 809 C CA . ALA A 1 108 ? 34.385 47.880 0.513 1.00 19.64 108 ALA A CA 1
ATOM 810 C C . ALA A 1 108 ? 33.291 47.491 1.506 1.00 20.18 108 ALA A C 1
ATOM 811 O O . ALA A 1 108 ? 32.482 48.334 1.909 1.00 20.67 108 ALA A O 1
ATOM 813 N N . LEU A 1 109 ? 33.227 46.223 1.874 1.00 20.11 109 LEU A N 1
ATOM 814 C CA . LEU A 1 109 ? 32.145 45.734 2.733 1.00 20.08 109 LEU A CA 1
ATOM 815 C C . LEU A 1 109 ? 32.120 46.467 4.077 1.00 20.31 109 LEU A C 1
ATOM 816 O O . LEU A 1 109 ? 33.120 46.464 4.786 1.00 20.69 109 LEU A O 1
ATOM 821 N N . PRO A 1 110 ? 30.986 47.118 4.401 1.00 19.86 110 PRO A N 1
ATOM 822 C CA . PRO A 1 110 ? 30.878 47.831 5.686 1.00 20.37 110 PRO A CA 1
ATOM 823 C C . PRO A 1 110 ? 30.572 46.856 6.834 1.00 20.87 110 PRO A C 1
ATOM 824 O O . PRO A 1 110 ? 29.549 46.989 7.515 1.00 20.64 110 PRO A O 1
ATOM 828 N N . ALA A 1 111 ? 31.457 45.873 7.046 1.00 21.05 111 ALA A N 1
ATOM 829 C CA . ALA A 1 111 ? 31.203 44.774 7.981 1.00 21.36 111 ALA A CA 1
ATOM 830 C C . ALA A 1 111 ? 30.996 45.250 9.417 1.00 21.36 111 ALA A C 1
ATOM 831 O O . ALA A 1 111 ? 30.232 44.642 10.169 1.00 21.71 111 ALA A O 1
ATOM 833 N N . GLY A 1 112 ? 31.667 46.339 9.779 1.00 21.34 112 GLY A N 1
ATOM 834 C CA . GLY A 1 112 ? 31.583 46.867 11.144 1.00 22.17 112 GLY A CA 1
ATOM 835 C C . GLY A 1 112 ? 30.205 47.373 11.510 1.00 22.74 112 GLY A C 1
ATOM 836 O O . GLY A 1 112 ? 29.875 47.486 12.704 1.00 24.43 112 GLY A O 1
ATOM 837 N N . ARG A 1 113 ? 29.404 47.691 10.494 1.00 21.75 113 ARG A N 1
ATOM 838 C CA . ARG A 1 113 ? 28.025 48.143 10.690 1.00 21.82 113 ARG A CA 1
ATOM 839 C C . ARG A 1 113 ? 26.997 47.011 10.703 1.00 21.93 113 ARG A C 1
ATOM 840 O O . ARG A 1 113 ? 25.810 47.246 10.889 1.00 22.63 113 ARG A O 1
ATOM 848 N N . GLY A 1 114 ? 27.450 45.774 10.527 1.00 22.47 114 GLY A N 1
ATOM 849 C CA . GLY A 1 114 ? 26.579 44.624 10.725 1.00 22.83 114 GLY A CA 1
ATOM 850 C C . GLY A 1 114 ? 25.862 44.109 9.494 1.00 22.74 114 GLY A C 1
ATOM 851 O O . GLY A 1 114 ? 25.830 44.758 8.445 1.00 22.31 114 GLY A O 1
ATOM 852 N N . THR A 1 115 ? 25.293 42.916 9.646 1.00 22.88 115 THR A N 1
ATOM 853 C CA . THR A 1 115 ? 24.678 42.153 8.559 1.00 22.86 115 THR A CA 1
ATOM 854 C C . THR A 1 115 ? 23.602 42.918 7.780 1.00 22.64 115 THR A C 1
ATOM 855 O O . THR A 1 115 ? 23.604 42.903 6.557 1.00 22.35 115 THR A O 1
ATOM 859 N N . ALA A 1 116 ? 22.683 43.576 8.488 1.00 22.23 116 ALA A N 1
ATOM 860 C CA . ALA A 1 116 ? 21.590 44.283 7.832 1.00 22.05 116 ALA A CA 1
ATOM 861 C C . ALA A 1 116 ? 22.102 45.450 6.976 1.00 21.23 116 ALA A C 1
ATOM 862 O O . ALA A 1 116 ? 21.625 45.664 5.843 1.00 20.76 116 ALA A O 1
ATOM 864 N N . TYR A 1 117 ? 23.067 46.200 7.504 1.00 20.98 117 TYR A N 1
ATOM 865 C CA . TYR A 1 117 ? 23.655 47.300 6.750 1.00 20.80 117 TYR A CA 1
ATOM 866 C C . TYR A 1 117 ? 24.395 46.794 5.508 1.00 20.56 117 TYR A C 1
ATOM 867 O O . TYR A 1 117 ? 24.283 47.374 4.422 1.00 20.47 117 TYR A O 1
ATOM 876 N N . VAL A 1 118 ? 25.149 45.712 5.668 1.00 19.15 118 VAL A N 1
ATOM 877 C CA . VAL A 1 118 ? 25.864 45.109 4.546 1.00 20.22 118 VAL A CA 1
ATOM 878 C C . VAL A 1 118 ? 24.860 44.598 3.500 1.00 19.54 118 VAL A C 1
ATOM 879 O O . VAL A 1 118 ? 25.047 44.834 2.304 1.00 19.65 118 VAL A O 1
ATOM 883 N N . GLN A 1 119 ? 23.795 43.914 3.941 1.00 20.36 119 GLN A N 1
ATOM 884 C CA . GLN A 1 119 ? 22.800 43.391 2.993 1.00 20.29 119 GLN A CA 1
ATOM 885 C C . GLN A 1 119 ? 22.147 44.511 2.182 1.00 20.12 119 GLN A C 1
ATOM 886 O O . GLN A 1 119 ? 21.966 44.390 0.955 1.00 20.35 119 GLN A O 1
ATOM 892 N N . ALA A 1 120 ? 21.825 45.608 2.868 1.00 20.37 120 ALA A N 1
ATOM 893 C CA . ALA A 1 120 ? 21.198 46.740 2.197 1.00 20.63 120 ALA A CA 1
ATOM 894 C C . ALA A 1 120 ? 22.159 47.329 1.173 1.00 19.97 120 ALA A C 1
ATOM 895 O O . ALA A 1 120 ? 21.744 47.737 0.091 1.00 20.79 120 ALA A O 1
ATOM 897 N N . SER A 1 121 ? 23.448 47.367 1.521 1.00 20.22 121 SER A N 1
ATOM 898 C CA . SER A 1 121 ? 24.486 47.861 0.617 1.00 19.74 121 SER A CA 1
ATOM 899 C C . SER A 1 121 ? 24.667 46.948 -0.594 1.00 20.10 121 SER A C 1
ATOM 900 O O . SER A 1 121 ? 24.821 47.420 -1.717 1.00 19.13 121 SER A O 1
ATOM 903 N N . LEU A 1 122 ? 24.603 45.640 -0.360 1.00 20.31 122 LEU A N 1
ATOM 904 C CA . LEU A 1 122 ? 24.703 44.675 -1.463 1.00 20.19 122 LEU A CA 1
ATOM 905 C C . LEU A 1 122 ? 23.529 44.802 -2.446 1.00 20.42 122 LEU A C 1
ATOM 906 O O . LEU A 1 122 ? 23.716 44.805 -3.665 1.00 19.82 122 LEU A O 1
ATOM 911 N N . VAL A 1 123 ? 22.313 44.930 -1.923 1.00 20.16 123 VAL A N 1
ATOM 912 C CA . VAL A 1 123 ? 21.154 45.080 -2.812 1.00 20.24 123 VAL A CA 1
ATOM 913 C C . VAL A 1 123 ? 21.187 46.436 -3.530 1.00 19.98 123 VAL A C 1
ATOM 914 O O . VAL A 1 123 ? 20.829 46.533 -4.710 1.00 19.92 123 VAL A O 1
ATOM 918 N N . ALA A 1 124 ? 21.629 47.479 -2.823 1.00 19.73 124 ALA A N 1
ATOM 919 C CA . ALA A 1 124 ? 21.793 48.775 -3.467 1.00 19.93 124 ALA A CA 1
ATOM 920 C C . ALA A 1 124 ? 22.771 48.648 -4.638 1.00 19.60 124 ALA A C 1
ATOM 921 O O . ALA A 1 124 ? 22.541 49.218 -5.700 1.00 19.83 1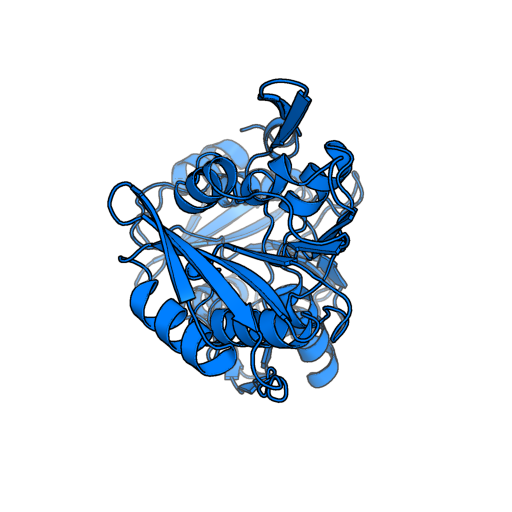24 ALA A O 1
ATOM 923 N N . ALA A 1 125 ? 23.856 47.893 -4.447 1.00 19.59 125 ALA A N 1
ATOM 924 C CA . ALA A 1 125 ? 24.842 47.698 -5.518 1.00 19.86 125 ALA A CA 1
ATOM 925 C C . ALA A 1 125 ? 24.209 47.043 -6.736 1.00 19.66 125 ALA A C 1
ATOM 926 O O . ALA A 1 125 ? 24.388 47.495 -7.874 1.00 19.87 125 ALA A O 1
ATOM 928 N N . ALA A 1 126 ? 23.461 45.979 -6.465 1.00 19.04 126 ALA A N 1
ATOM 929 C CA . ALA A 1 126 ? 22.807 45.199 -7.513 1.00 18.81 126 ALA A CA 1
ATOM 930 C C . ALA A 1 126 ? 21.764 46.053 -8.247 1.00 19.97 126 ALA A C 1
ATOM 931 O O . ALA A 1 126 ? 21.677 46.003 -9.476 1.00 20.14 126 ALA A O 1
ATOM 933 N N . ARG A 1 127 ? 21.024 46.873 -7.503 1.00 20.16 127 ARG A N 1
ATOM 934 C CA . ARG A 1 127 ? 20.037 47.767 -8.115 1.00 21.57 127 ARG A CA 1
ATOM 935 C C . ARG A 1 127 ? 20.682 48.892 -8.930 1.00 20.72 127 ARG A C 1
ATOM 936 O O . ARG A 1 127 ? 20.162 49.275 -9.971 1.00 21.15 127 ARG A O 1
ATOM 944 N N . ALA A 1 128 ? 21.819 49.410 -8.460 1.00 20.03 128 ALA A N 1
ATOM 945 C CA .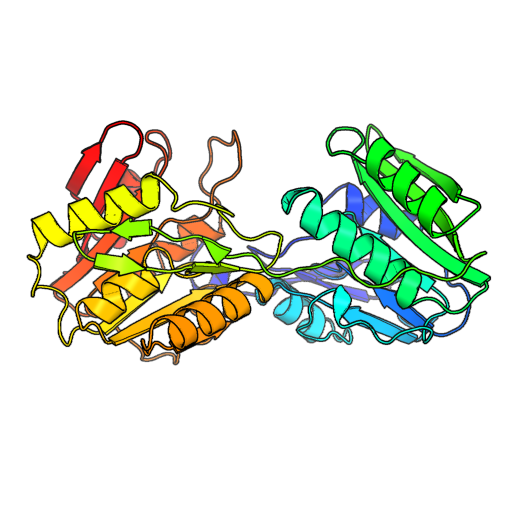 ALA A 1 128 ? 22.478 50.536 -9.126 1.00 19.56 128 ALA A CA 1
ATOM 946 C C . ALA A 1 128 ? 23.027 50.174 -10.497 1.00 19.37 128 ALA A C 1
ATOM 947 O O . ALA A 1 128 ? 23.098 51.028 -11.385 1.00 19.63 128 ALA A O 1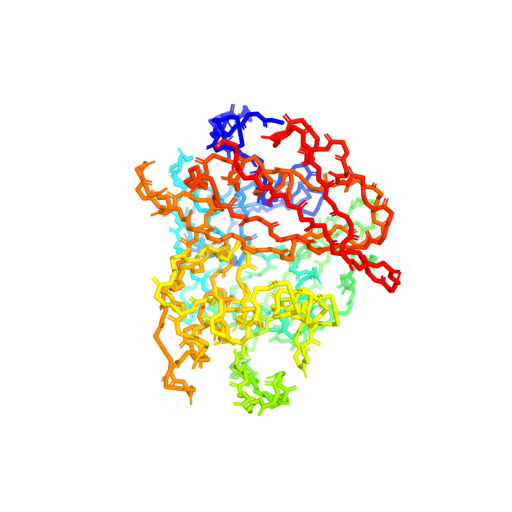
ATOM 949 N N . LEU A 1 129 ? 23.450 48.923 -10.641 1.00 18.48 129 LEU A N 1
ATOM 950 C CA . LEU A 1 129 ? 24.052 48.450 -11.881 1.00 19.74 129 LEU A CA 1
ATOM 951 C C . LEU A 1 129 ? 23.031 48.244 -12.991 1.00 19.85 129 LEU A C 1
ATOM 952 O O . LEU A 1 129 ? 21.910 47.777 -12.751 1.00 20.43 129 LEU A O 1
ATOM 957 N N . ARG A 1 130 ? 23.443 48.581 -14.210 1.00 20.24 130 ARG A N 1
ATOM 958 C CA . ARG A 1 130 ? 22.731 48.154 -15.415 1.00 20.70 130 ARG A CA 1
ATOM 959 C C . ARG A 1 130 ? 22.969 46.661 -15.575 1.00 20.13 130 ARG A C 1
ATOM 960 O O . ARG A 1 130 ? 23.937 46.123 -15.030 1.00 20.31 130 ARG A O 1
ATOM 968 N N . MET A 1 131 ? 22.117 45.986 -16.338 1.00 20.20 131 MET A N 1
ATOM 969 C CA . MET A 1 131 ? 22.391 44.605 -16.637 1.00 19.85 131 MET A CA 1
ATOM 970 C C . MET A 1 131 ? 23.735 44.529 -17.363 1.00 19.61 131 MET A C 1
ATOM 971 O O . MET A 1 131 ? 24.026 45.338 -18.255 1.00 19.44 131 MET A O 1
ATOM 976 N N . GLY A 1 132 ? 24.560 43.568 -16.967 1.00 19.21 132 GLY A N 1
ATOM 977 C CA . GLY A 1 132 ? 25.899 43.443 -17.529 1.00 19.21 132 GLY A CA 1
ATOM 978 C C . GLY A 1 132 ? 26.948 44.305 -16.840 1.00 19.00 132 GLY A C 1
ATOM 979 O O . GLY A 1 132 ? 28.136 44.203 -17.144 1.00 19.56 132 GLY A O 1
ATOM 980 N N . GLY A 1 133 ? 26.519 45.154 -15.907 1.00 18.60 133 GLY A N 1
ATOM 981 C CA . GLY A 1 133 ? 27.452 45.973 -15.119 1.00 18.32 133 GLY A CA 1
ATOM 982 C C . GLY A 1 133 ? 28.236 45.092 -14.159 1.00 18.19 133 GLY A C 1
ATOM 983 O O . GLY A 1 133 ? 27.907 43.913 -13.981 1.00 18.04 133 GLY A O 1
ATOM 984 N N . ARG A 1 134 ? 29.261 45.662 -13.522 1.00 17.15 134 ARG A N 1
ATOM 985 C CA . ARG A 1 134 ? 30.127 44.864 -12.656 1.00 17.97 134 ARG A CA 1
ATOM 986 C C . ARG A 1 134 ? 30.320 45.477 -11.265 1.00 17.71 134 ARG A C 1
ATOM 987 O O . ARG A 1 134 ? 30.216 46.691 -11.093 1.00 18.26 134 ARG A O 1
ATOM 995 N N . LEU A 1 135 ? 30.603 44.622 -10.286 1.00 17.26 135 LEU A N 1
ATOM 996 C CA . LEU A 1 135 ? 30.797 45.025 -8.882 1.00 18.09 135 LEU A CA 1
ATOM 997 C C . LEU A 1 135 ? 32.153 44.573 -8.371 1.00 18.70 135 LEU A C 1
ATOM 998 O O . LEU A 1 135 ? 32.478 43.388 -8.414 1.00 18.66 135 LEU A O 1
ATOM 1003 N N . TYR A 1 136 ? 32.946 45.515 -7.862 1.00 19.21 136 TYR A N 1
ATOM 1004 C CA . TYR A 1 136 ? 34.136 45.156 -7.096 1.00 19.87 136 TYR A CA 1
ATOM 1005 C C . TYR A 1 136 ? 33.728 45.093 -5.637 1.00 19.89 136 TYR A C 1
ATOM 1006 O O . TYR A 1 136 ? 33.196 46.064 -5.104 1.00 20.48 136 TYR A O 1
ATOM 1015 N N . LEU A 1 137 ? 33.937 43.941 -5.011 1.00 19.11 137 LEU A N 1
ATOM 1016 C CA . LEU A 1 137 ? 33.533 43.709 -3.630 1.00 19.93 137 LEU A CA 1
ATOM 1017 C C . LEU A 1 137 ? 34.764 43.363 -2.816 1.00 19.90 137 LEU A C 1
ATOM 1018 O O . LEU A 1 137 ? 35.460 42.392 -3.121 1.00 20.04 137 LEU A O 1
ATOM 1023 N N . ALA A 1 138 ? 35.045 44.145 -1.779 1.00 19.68 138 ALA A N 1
ATOM 1024 C CA . ALA A 1 138 ? 36.268 43.920 -1.007 1.00 19.66 138 ALA A CA 1
ATOM 1025 C C . ALA A 1 138 ? 35.941 43.681 0.458 1.00 20.11 138 ALA A C 1
ATOM 1026 O O . ALA A 1 138 ? 34.998 44.236 0.982 1.00 20.24 138 ALA A O 1
ATOM 1028 N N . GLY A 1 139 ? 36.702 42.815 1.112 1.00 19.84 139 GLY A N 1
ATOM 1029 C CA . GLY A 1 139 ? 36.433 42.571 2.525 1.00 20.30 139 GLY A CA 1
ATOM 1030 C C . GLY A 1 139 ? 37.517 41.768 3.194 1.00 20.33 139 GLY A C 1
ATOM 1031 O O . GLY A 1 139 ? 38.634 41.647 2.674 1.00 20.93 139 GLY A O 1
ATOM 1032 N N . ASP A 1 140 ? 37.150 41.188 4.330 1.00 20.94 140 ASP A N 1
ATOM 1033 C CA . ASP A 1 140 ? 38.072 40.545 5.248 1.00 21.75 140 ASP A CA 1
ATOM 1034 C C . ASP A 1 140 ? 37.445 39.198 5.627 1.00 22.23 140 ASP A C 1
ATOM 1035 O O . ASP A 1 140 ? 36.310 39.139 6.093 1.00 22.59 140 ASP A O 1
ATOM 1040 N N . LYS A 1 141 ? 38.165 38.107 5.373 1.00 22.71 141 LYS A N 1
ATOM 1041 C CA . LYS A 1 141 ? 37.652 36.782 5.708 1.00 23.44 141 LYS A CA 1
ATOM 1042 C C . LYS A 1 141 ? 37.288 36.634 7.192 1.00 23.67 141 LYS A C 1
ATOM 1043 O O . LYS A 1 141 ? 36.415 35.834 7.551 1.00 23.87 141 LYS A O 1
ATOM 1049 N N . ASN A 1 142 ? 37.952 37.417 8.040 1.00 23.74 142 ASN A N 1
ATOM 1050 C CA . ASN A 1 142 ? 37.670 37.444 9.478 1.00 24.47 142 ASN A CA 1
ATOM 1051 C C . ASN A 1 142 ? 36.419 38.257 9.811 1.00 24.45 142 ASN A C 1
ATOM 1052 O O . ASN A 1 142 ? 35.936 38.226 10.951 1.00 24.94 142 ASN A O 1
ATOM 1057 N N . LYS A 1 143 ? 35.925 39.009 8.830 1.00 24.47 143 LYS A N 1
ATOM 1058 C CA . LYS A 1 143 ? 34.741 39.854 9.010 1.00 24.21 143 LYS A CA 1
ATOM 1059 C C . LYS A 1 143 ? 33.703 39.587 7.913 1.00 23.81 143 LYS A C 1
ATOM 1060 O O . LYS A 1 143 ? 33.215 40.507 7.246 1.00 24.22 143 LYS A O 1
ATOM 1066 N N . GLY A 1 144 ? 33.395 38.310 7.716 1.00 23.33 144 GLY A N 1
ATOM 1067 C CA . GLY A 1 144 ? 32.280 37.896 6.873 1.00 22.98 144 GLY A CA 1
ATOM 1068 C C . GLY A 1 144 ? 32.454 37.875 5.365 1.00 22.17 144 GLY A C 1
ATOM 1069 O O . GLY A 1 144 ? 31.469 37.682 4.653 1.00 22.30 144 GLY A O 1
ATOM 1070 N N . PHE A 1 145 ? 33.673 38.067 4.858 1.00 22.58 145 PHE A N 1
ATOM 1071 C CA . PHE A 1 145 ? 33.847 38.163 3.397 1.00 22.07 145 PHE A CA 1
ATOM 1072 C C . PHE A 1 145 ? 33.211 37.000 2.626 1.00 22.54 145 PHE A C 1
ATOM 1073 O O . PHE A 1 145 ? 32.503 37.216 1.645 1.00 23.06 145 PHE A O 1
ATOM 1081 N N . GLU A 1 146 ? 33.473 35.775 3.058 1.00 23.08 146 GLU A N 1
ATOM 1082 C CA . GLU A 1 146 ? 32.974 34.627 2.300 1.00 23.37 146 GLU A CA 1
ATOM 1083 C C . GLU A 1 146 ? 31.449 34.590 2.275 1.00 23.05 146 GLU A C 1
ATOM 1084 O O . GLU A 1 146 ? 30.848 34.350 1.221 1.00 22.77 146 GLU A O 1
ATOM 1090 N N . ARG A 1 147 ? 30.834 34.864 3.427 1.00 22.90 147 ARG A N 1
ATOM 1091 C CA . ARG A 1 147 ? 29.375 34.922 3.536 1.00 23.43 147 ARG A CA 1
ATOM 1092 C C . ARG A 1 147 ? 28.780 36.025 2.653 1.00 22.88 147 ARG A C 1
ATOM 1093 O O . ARG A 1 147 ? 27.794 35.801 1.945 1.00 23.19 147 ARG A O 1
ATOM 1101 N N . TYR A 1 148 ? 29.379 37.212 2.689 1.00 22.14 148 TYR A N 1
ATOM 1102 C CA . TYR A 1 148 ? 28.852 38.314 1.903 1.00 21.55 148 TYR A CA 1
ATOM 1103 C C . TYR A 1 148 ? 29.112 38.139 0.415 1.00 21.02 148 TYR A C 1
ATOM 1104 O O . TYR A 1 148 ? 28.294 38.560 -0.416 1.00 22.39 148 TYR A O 1
ATOM 1113 N N . PHE A 1 149 ? 30.258 37.548 0.083 1.00 20.74 149 PHE A N 1
ATOM 1114 C CA . PHE A 1 149 ? 30.607 37.244 -1.318 1.00 20.74 149 PHE A CA 1
ATOM 1115 C C . PHE A 1 149 ? 29.634 36.204 -1.897 1.00 20.52 149 PHE A C 1
ATOM 1116 O O . PHE A 1 149 ? 29.195 36.314 -3.047 1.00 20.22 149 PHE A O 1
ATOM 1124 N N . LYS A 1 150 ? 29.257 35.232 -1.078 1.00 20.87 150 LYS A N 1
ATOM 1125 C CA . LYS A 1 150 ? 28.263 34.239 -1.506 1.00 21.47 150 LYS A CA 1
ATOM 1126 C C . LYS A 1 150 ? 26.902 34.897 -1.781 1.00 21.51 150 LYS A C 1
ATOM 1127 O O . LYS A 1 150 ? 26.227 34.567 -2.767 1.00 22.55 150 LYS A O 1
ATOM 1133 N N . GLU A 1 151 ? 26.513 35.840 -0.919 1.00 21.32 151 GLU A N 1
ATOM 1134 C CA . GLU A 1 151 ? 25.272 36.583 -1.137 1.00 21.63 151 GLU A CA 1
ATOM 1135 C C . GLU A 1 151 ? 25.334 37.446 -2.399 1.00 21.23 151 GLU A C 1
ATOM 1136 O O . GLU A 1 151 ? 24.360 37.497 -3.163 1.00 21.67 151 GLU A O 1
ATOM 1142 N N . ALA A 1 152 ? 26.467 38.120 -2.616 1.00 21.08 152 ALA A N 1
ATOM 1143 C CA . ALA A 1 152 ? 26.669 38.931 -3.818 1.00 20.54 152 ALA A CA 1
ATOM 1144 C C . ALA A 1 152 ? 26.551 38.075 -5.075 1.00 20.48 152 ALA A C 1
ATOM 1145 O O . ALA A 1 152 ? 25.931 38.489 -6.053 1.00 20.88 152 ALA A O 1
ATOM 1147 N N . ARG A 1 153 ? 27.121 36.877 -5.039 1.00 20.82 153 ARG A N 1
ATOM 1148 C CA . ARG A 1 153 ? 27.031 35.974 -6.189 1.00 21.48 153 ARG A CA 1
ATOM 1149 C C . ARG A 1 153 ? 25.577 35.568 -6.449 1.00 21.05 153 ARG A C 1
ATOM 1150 O O . ARG A 1 153 ? 25.152 35.458 -7.600 1.00 21.46 153 ARG A O 1
ATOM 1158 N N . ALA A 1 154 ? 24.825 35.354 -5.372 1.00 20.96 154 ALA A N 1
ATOM 1159 C CA . ALA A 1 154 ? 23.416 34.977 -5.468 1.00 20.89 154 ALA A CA 1
ATOM 1160 C C . ALA A 1 154 ? 22.570 36.123 -6.031 1.00 21.02 154 ALA A C 1
ATOM 1161 O O . ALA A 1 154 ? 21.652 35.899 -6.830 1.00 21.92 154 ALA A O 1
ATOM 1163 N N . LEU A 1 155 ? 22.906 37.352 -5.631 1.00 20.81 155 LEU A N 1
ATOM 1164 C CA . LEU A 1 155 ? 22.191 38.533 -6.113 1.00 20.93 155 LEU A CA 1
ATOM 1165 C C . LEU A 1 155 ? 22.501 38.852 -7.571 1.00 20.73 155 LEU A C 1
ATOM 1166 O O . LEU A 1 155 ? 21.637 39.357 -8.298 1.00 22.05 155 LEU A O 1
ATOM 1171 N N . LEU A 1 156 ? 23.738 38.578 -7.992 1.00 20.39 156 LEU A N 1
ATOM 1172 C CA . LEU A 1 156 ? 24.244 39.087 -9.265 1.00 20.11 156 LEU A CA 1
ATOM 1173 C C . LEU A 1 156 ? 24.457 38.037 -10.363 1.00 19.71 156 LEU A C 1
ATOM 1174 O O . LEU A 1 156 ? 23.901 38.164 -11.469 1.00 19.86 156 LEU A O 1
ATOM 1179 N N . GLY A 1 157 ? 25.274 37.026 -10.063 1.00 19.44 157 GLY A N 1
ATOM 1180 C CA . GLY A 1 157 ? 25.752 36.056 -11.068 1.00 19.93 157 GLY A CA 1
ATOM 1181 C C . GLY A 1 157 ? 27.209 35.698 -10.833 1.00 19.80 157 GLY A C 1
ATOM 1182 O O . GLY A 1 157 ? 27.653 35.631 -9.679 1.00 21.01 157 GLY A O 1
ATOM 1183 N N . TYR A 1 158 ? 27.961 35.506 -11.916 1.00 19.85 158 TYR A N 1
ATOM 1184 C CA . TYR A 1 158 ? 29.358 35.084 -11.833 1.00 19.79 158 TYR A CA 1
ATOM 1185 C C . TYR A 1 158 ? 30.190 36.037 -10.996 1.00 20.15 158 TYR A C 1
ATOM 1186 O O . TYR A 1 158 ? 30.156 37.249 -11.199 1.00 20.72 158 TYR A O 1
ATOM 1195 N N . GLY A 1 159 ? 30.944 35.463 -10.067 1.00 19.70 159 GLY A N 1
ATOM 1196 C CA . GLY A 1 159 ? 31.871 36.226 -9.249 1.00 20.58 159 GLY A CA 1
ATOM 1197 C C . GLY A 1 159 ? 33.143 35.449 -9.024 1.00 20.46 159 GLY A C 1
ATOM 1198 O O . GLY A 1 159 ? 33.127 34.215 -8.936 1.00 22.53 159 GLY A O 1
ATOM 1199 N N . VAL A 1 160 ? 34.254 36.166 -8.969 1.00 20.20 160 VAL A N 1
ATOM 1200 C CA . VAL A 1 160 ? 35.562 35.556 -8.768 1.00 19.87 160 VAL A CA 1
ATOM 1201 C C . VAL A 1 160 ? 36.445 36.507 -7.974 1.00 20.06 160 VAL A C 1
ATOM 1202 O O . VAL A 1 160 ? 36.387 37.716 -8.174 1.00 19.60 160 VAL A O 1
ATOM 1206 N N . VAL A 1 161 ? 37.248 35.947 -7.077 1.00 19.54 161 VAL A N 1
ATOM 1207 C CA . VAL A 1 161 ? 38.304 36.695 -6.395 1.00 19.51 161 VAL A CA 1
ATOM 1208 C C . VAL A 1 161 ? 39.368 37.109 -7.409 1.00 19.33 161 VAL A C 1
ATOM 1209 O O . VAL A 1 161 ? 39.883 36.271 -8.178 1.00 18.95 161 VAL A O 1
ATOM 1213 N N . VAL A 1 162 ? 39.679 38.400 -7.422 1.00 18.67 162 VAL A N 1
ATOM 1214 C CA . VAL A 1 162 ? 40.670 38.945 -8.334 1.00 19.18 162 VAL A CA 1
ATOM 1215 C C . VAL A 1 162 ? 41.909 39.476 -7.607 1.00 19.33 162 VAL A C 1
ATOM 1216 O O . VAL A 1 162 ? 42.879 39.872 -8.255 1.00 20.69 162 VAL A O 1
ATOM 1220 N N . ARG A 1 163 ? 41.882 39.474 -6.272 1.00 21.28 163 ARG A N 1
ATOM 1221 C CA . ARG A 1 163 ? 43.064 39.838 -5.487 1.00 21.84 163 ARG A CA 1
ATOM 1222 C C . ARG A 1 163 ? 42.942 39.348 -4.053 1.00 22.23 163 ARG A C 1
ATOM 1223 O O . ARG A 1 163 ? 41.847 39.327 -3.484 1.00 21.46 163 ARG A O 1
ATOM 1231 N N . ARG A 1 164 ? 44.077 38.947 -3.488 1.00 22.62 164 ARG A N 1
ATOM 1232 C CA . ARG A 1 164 ? 44.123 38.435 -2.119 1.00 23.34 164 ARG A CA 1
ATOM 1233 C C . ARG A 1 164 ? 45.437 38.815 -1.452 1.00 23.86 164 ARG A C 1
ATOM 1234 O O . ARG A 1 164 ? 46.488 38.859 -2.095 1.00 24.41 164 ARG A O 1
ATOM 1242 N N . GLU A 1 165 ? 45.357 39.123 -0.161 1.00 24.04 165 GLU A N 1
ATOM 1243 C CA . GLU A 1 165 ? 46.528 39.483 0.626 1.00 25.02 165 GLU A CA 1
ATOM 1244 C C . GLU A 1 165 ? 46.154 39.166 2.067 1.00 24.34 165 GLU A C 1
ATOM 1245 O O . GLU A 1 165 ? 45.236 39.765 2.604 1.00 23.69 165 GLU A O 1
ATOM 1251 N N . GLY A 1 166 ? 46.823 38.197 2.683 1.00 23.84 166 GLY A N 1
ATOM 1252 C CA . GLY A 1 166 ? 46.415 37.777 4.023 1.00 23.29 166 GLY A CA 1
ATOM 1253 C C . GLY A 1 166 ? 44.957 37.343 4.024 1.00 22.79 166 GLY A C 1
ATOM 1254 O O . GLY A 1 166 ? 44.548 36.584 3.145 1.00 22.79 166 GLY A O 1
ATOM 1255 N N . PRO A 1 167 ? 44.157 37.831 4.995 1.00 22.02 167 PRO A N 1
ATOM 1256 C CA . PRO A 1 167 ? 42.722 37.518 5.024 1.00 21.53 167 PRO A CA 1
ATOM 1257 C C . PRO A 1 167 ? 41.892 38.425 4.109 1.00 21.06 167 PRO A C 1
ATOM 1258 O O . PRO A 1 167 ? 40.666 38.269 4.030 1.00 21.16 167 PRO A O 1
ATOM 1262 N N . TYR A 1 168 ? 42.546 39.363 3.434 1.00 20.44 168 TYR A N 1
ATOM 1263 C CA . TYR A 1 168 ? 41.805 40.397 2.696 1.00 20.81 168 TYR A CA 1
ATOM 1264 C C . TYR A 1 168 ? 41.555 39.932 1.283 1.00 20.45 168 TYR A C 1
ATOM 1265 O O . TYR A 1 168 ? 42.398 39.244 0.699 1.00 20.45 168 TYR A O 1
ATOM 1274 N N . ARG A 1 169 ? 40.387 40.278 0.753 1.00 19.89 169 ARG A N 1
ATOM 1275 C CA . ARG A 1 169 ? 39.977 39.829 -0.586 1.00 19.91 169 ARG A CA 1
ATOM 1276 C C . ARG A 1 169 ? 39.331 40.953 -1.381 1.00 20.13 169 ARG A C 1
ATOM 1277 O O . ARG A 1 169 ? 38.648 41.800 -0.814 1.00 20.13 169 ARG A O 1
ATOM 1285 N N . VAL A 1 170 ? 39.539 40.938 -2.697 1.00 19.42 170 VAL A N 1
ATOM 1286 C CA . VAL A 1 170 ? 38.697 41.706 -3.622 1.00 19.62 170 VAL A CA 1
ATOM 1287 C C . VAL A 1 170 ? 38.127 40.716 -4.618 1.00 19.49 170 VAL A C 1
ATOM 1288 O O . VAL A 1 170 ? 38.871 39.915 -5.177 1.00 19.88 170 VAL A O 1
ATOM 1292 N N . ALA A 1 171 ? 36.818 40.780 -4.836 1.00 18.92 171 ALA A N 1
ATOM 1293 C CA . ALA A 1 171 ? 36.185 39.998 -5.890 1.00 19.08 171 ALA A CA 1
ATOM 1294 C C . ALA A 1 171 ? 35.579 40.912 -6.940 1.00 19.43 171 ALA A C 1
ATOM 1295 O O . ALA A 1 171 ? 35.283 42.084 -6.654 1.00 19.15 171 ALA A O 1
ATOM 1297 N N . LEU A 1 172 ? 35.406 40.365 -8.144 1.00 18.90 172 LEU A N 1
ATOM 1298 C CA . LEU A 1 172 ? 34.697 41.019 -9.235 1.00 19.19 172 LEU A CA 1
ATOM 1299 C C . LEU A 1 172 ? 33.488 40.152 -9.618 1.00 18.54 172 LEU A C 1
ATOM 1300 O O . LEU A 1 172 ? 33.622 38.924 -9.792 1.00 18.78 172 LEU A O 1
ATOM 1305 N N . LEU A 1 173 ? 32.320 40.790 -9.731 1.00 18.70 173 LEU A N 1
ATOM 1306 C CA . LEU A 1 173 ? 31.064 40.105 -10.102 1.00 18.42 173 LEU A CA 1
ATOM 1307 C C . LEU A 1 173 ? 30.334 40.810 -11.234 1.00 18.59 173 LEU A C 1
ATOM 1308 O O . LEU A 1 173 ? 30.484 42.005 -11.419 1.00 17.53 173 LEU A O 1
ATOM 1313 N N . GLU A 1 174 ? 29.523 40.052 -11.984 1.00 18.29 174 GLU A N 1
ATOM 1314 C CA . GLU A 1 174 ? 28.739 40.602 -13.091 1.00 19.37 174 GLU A CA 1
ATOM 1315 C C . GLU A 1 174 ? 27.250 40.488 -12.775 1.00 18.85 174 GLU A C 1
ATOM 1316 O O . GLU A 1 174 ? 26.789 39.446 -12.312 1.00 18.88 174 GLU A O 1
ATOM 1322 N N . LYS A 1 175 ? 26.500 41.552 -13.057 1.00 19.19 175 LYS A N 1
ATOM 1323 C CA . LYS A 1 175 ? 25.044 41.504 -12.957 1.00 19.34 175 LYS A CA 1
ATOM 1324 C C . LYS A 1 175 ? 24.466 40.737 -14.158 1.00 19.87 175 LYS A C 1
ATOM 1325 O O . LYS A 1 175 ? 24.567 41.191 -15.304 1.00 19.61 175 LYS A O 1
ATOM 1331 N N . GLU A 1 176 ? 23.867 39.580 -13.876 1.00 20.27 176 GLU A N 1
ATOM 1332 C CA . GLU A 1 176 ? 23.323 38.686 -14.928 1.00 21.62 176 GLU A CA 1
ATOM 1333 C C . GLU A 1 176 ? 21.819 38.456 -14.774 1.00 22.27 176 GLU A C 1
ATOM 1334 O O . GLU A 1 176 ? 21.177 37.773 -15.604 1.00 22.15 176 GLU A O 1
ATOM 1340 N N . LYS A 1 177 ? 21.266 39.018 -13.704 1.00 23.73 177 LYS A N 1
ATOM 1341 C CA . LYS A 1 177 ? 19.859 38.837 -13.356 1.00 25.49 177 LYS A CA 1
ATOM 1342 C C . LYS A 1 177 ? 19.335 40.119 -12.718 1.00 25.63 177 LYS A C 1
ATOM 1343 O O . LYS A 1 177 ? 20.113 40.953 -12.239 1.00 24.83 177 LYS A O 1
ATOM 1349 N N . GLU A 1 178 ? 18.016 40.262 -12.708 1.00 26.60 178 GLU A N 1
ATOM 1350 C CA . GLU A 1 178 ? 17.378 41.430 -12.140 1.00 27.65 178 GLU A CA 1
ATOM 1351 C C . GLU A 1 178 ? 17.584 41.462 -10.633 1.00 27.89 178 GLU A C 1
ATOM 1352 O O . GLU A 1 178 ? 17.572 40.423 -9.961 1.00 26.99 178 GLU A O 1
ATOM 1358 N N . ALA A 1 179 ? 17.801 42.668 -10.120 1.00 28.60 179 ALA A N 1
ATOM 1359 C CA . ALA A 1 179 ? 18.009 42.866 -8.707 1.00 29.26 179 ALA A CA 1
ATOM 1360 C C . ALA A 1 179 ? 16.660 42.838 -7.983 1.00 29.39 179 ALA A C 1
ATOM 1361 O O . ALA A 1 179 ? 15.640 43.258 -8.556 1.00 30.24 179 ALA A O 1
ATOM 1363 N N . PRO A 1 180 ? 16.646 42.355 -6.731 1.00 30.05 180 PRO A N 1
ATOM 1364 C CA . PRO A 1 180 ? 15.414 42.319 -5.942 1.00 29.74 180 PRO A CA 1
ATOM 1365 C C . PRO A 1 180 ? 15.058 43.699 -5.382 1.00 30.13 180 PRO A C 1
ATOM 1366 O O . PRO A 1 180 ? 15.841 44.649 -5.539 1.00 29.37 180 PRO A O 1
ATOM 1370 N N . PRO A 1 181 ? 13.885 43.820 -4.732 1.00 29.79 181 PRO A N 1
ATOM 1371 C CA . PRO A 1 181 ? 13.579 45.067 -4.043 1.00 30.00 181 PRO A CA 1
ATOM 1372 C C . PRO A 1 181 ? 14.512 45.270 -2.848 1.00 29.81 181 PRO A C 1
ATOM 1373 O O . PRO A 1 181 ? 15.076 44.302 -2.319 1.00 29.31 181 PRO A O 1
ATOM 1377 N N . LEU A 1 182 ? 14.675 46.521 -2.425 1.00 30.45 182 LEU A N 1
ATOM 1378 C CA . LEU A 1 182 ? 15.375 46.781 -1.167 1.00 30.84 182 LEU A CA 1
ATOM 1379 C C . LEU A 1 182 ? 14.686 46.033 -0.036 1.00 31.02 182 LEU A C 1
ATOM 1380 O O . LEU A 1 182 ? 13.455 45.934 -0.025 1.00 30.99 182 LEU A O 1
ATOM 1385 N N . PRO A 1 183 ? 15.471 45.520 0.923 1.00 31.06 183 PRO A N 1
ATOM 1386 C CA . PRO A 1 183 ? 14.871 44.944 2.124 1.00 31.26 183 PRO A CA 1
ATOM 1387 C C . PRO A 1 183 ? 14.197 46.044 2.943 1.00 31.27 183 PRO A C 1
ATOM 1388 O O . PRO A 1 183 ? 14.433 47.236 2.700 1.00 31.20 183 PRO A O 1
ATOM 1392 N N . SER A 1 184 ? 13.322 45.648 3.864 1.00 30.71 184 SER A N 1
ATOM 1393 C CA . SER A 1 184 ? 12.762 46.579 4.833 1.00 30.49 184 SER A CA 1
ATOM 1394 C C . SER A 1 184 ? 13.923 47.109 5.658 1.00 29.45 184 SER A C 1
ATOM 1395 O O . SER A 1 184 ? 14.751 46.326 6.122 1.00 29.24 184 SER A O 1
ATOM 1398 N N . LEU A 1 185 ? 13.979 48.427 5.839 1.00 27.94 185 LEU A N 1
ATOM 1399 C CA . LEU A 1 185 ? 15.141 49.052 6.490 1.00 27.70 185 LEU A CA 1
ATOM 1400 C C . LEU A 1 185 ? 14.893 49.608 7.886 1.00 27.10 185 LEU A C 1
ATOM 1401 O O . LEU A 1 185 ? 15.793 49.614 8.721 1.00 27.64 185 LEU A O 1
ATOM 1406 N N . TRP A 1 186 ? 13.685 50.094 8.133 1.00 26.89 186 TRP A N 1
ATOM 1407 C CA . TRP A 1 186 ? 13.392 50.720 9.407 1.00 26.22 186 TRP A CA 1
ATOM 1408 C C . TRP A 1 186 ? 12.947 49.738 10.454 1.00 26.44 186 TRP A C 1
ATOM 1409 O O . TRP A 1 186 ? 12.131 48.848 10.174 1.00 27.66 186 TRP A O 1
ATOM 1420 N N A ARG A 1 187 ? 13.477 49.910 11.661 0.50 25.28 187 ARG A N 1
ATOM 1421 N N B ARG A 1 187 ? 13.493 49.898 11.656 0.50 25.35 187 ARG A N 1
ATOM 1422 C CA A ARG A 1 187 ? 13.059 49.148 12.831 0.50 24.70 187 ARG A CA 1
ATOM 1423 C CA B ARG A 1 187 ? 13.075 49.154 12.839 0.50 24.90 187 ARG A CA 1
ATOM 1424 C C A ARG A 1 187 ? 12.669 50.108 13.949 0.50 24.11 187 ARG A C 1
ATOM 1425 C C B ARG A 1 187 ? 12.599 50.138 13.901 0.50 24.17 187 ARG A C 1
ATOM 1426 O O A ARG A 1 187 ? 13.110 51.257 13.981 0.50 23.30 187 ARG A O 1
ATOM 1427 O O B ARG A 1 187 ? 12.915 51.328 13.849 0.50 23.32 187 ARG A O 1
ATOM 1442 N N . ALA A 1 188 ? 11.822 49.634 14.857 1.00 23.90 188 ALA A N 1
ATOM 1443 C CA . ALA A 1 188 ? 11.410 50.421 16.015 1.00 23.51 188 ALA A CA 1
ATOM 1444 C C . ALA A 1 188 ? 11.353 49.502 17.217 1.00 23.59 188 ALA A C 1
ATOM 1445 O O . ALA A 1 188 ? 11.078 48.308 17.077 1.00 24.31 188 ALA A O 1
ATOM 1447 N N . PHE A 1 189 ? 11.593 50.070 18.394 1.00 22.58 189 PHE A N 1
ATOM 1448 C CA . PHE A 1 189 ? 11.410 49.354 19.655 1.00 22.54 189 PHE A CA 1
ATOM 1449 C C . PHE A 1 189 ? 11.012 50.351 20.735 1.00 22.45 189 PHE A C 1
ATOM 1450 O O . PHE A 1 189 ? 11.325 51.538 20.632 1.00 22.18 189 PHE A O 1
ATOM 1458 N N A SER A 1 190 ? 10.300 49.874 21.753 0.50 22.41 190 SER A N 1
ATOM 1459 N N B SER A 1 190 ? 10.331 49.859 21.770 0.50 22.53 190 SER A N 1
ATOM 1460 C CA A SER A 1 190 ? 9.925 50.727 22.872 0.50 22.68 190 SER A CA 1
ATOM 1461 C CA B SER A 1 190 ? 9.902 50.698 22.885 0.50 22.93 190 SER A CA 1
ATOM 1462 C C A SER A 1 190 ? 10.829 50.494 24.079 0.50 22.82 190 SER A C 1
ATOM 1463 C C B SER A 1 190 ? 10.726 50.452 24.148 0.50 22.95 190 SER A C 1
ATOM 1464 O O A SER A 1 190 ? 11.407 49.416 24.238 0.50 23.02 190 SER A O 1
ATOM 1465 O O B SER A 1 190 ? 11.144 49.319 24.417 0.50 23.08 190 SER A O 1
ATOM 1470 N N . ALA A 1 191 ? 10.945 51.517 24.920 1.00 22.60 191 ALA A N 1
ATOM 1471 C CA . ALA A 1 191 ? 11.704 51.438 26.154 1.00 23.47 191 ALA A CA 1
ATOM 1472 C C . ALA A 1 191 ? 11.121 52.402 27.176 1.00 23.76 191 ALA A C 1
ATOM 1473 O O . ALA A 1 191 ? 10.673 53.495 26.819 1.00 24.62 191 ALA A O 1
ATOM 1475 N N . ARG A 1 192 ? 11.162 52.009 28.442 1.00 24.11 192 ARG A N 1
ATOM 1476 C CA . ARG A 1 192 ? 10.782 52.905 29.524 1.00 24.23 192 ARG A CA 1
ATOM 1477 C C . ARG A 1 192 ? 12.066 53.418 30.159 1.00 25.08 192 ARG A C 1
ATOM 1478 O O . ARG A 1 192 ? 12.880 52.639 30.661 1.00 25.83 192 ARG A O 1
ATOM 1486 N N . ILE A 1 193 ? 12.257 54.732 30.106 1.00 25.54 193 ILE A N 1
ATOM 1487 C CA . ILE A 1 193 ? 13.428 55.353 30.704 1.00 26.06 193 ILE A CA 1
ATOM 1488 C C . ILE A 1 193 ? 13.011 56.421 31.702 1.00 25.61 193 ILE A C 1
ATOM 1489 O O . ILE A 1 193 ? 12.265 57.353 31.366 1.00 25.16 193 ILE A O 1
ATOM 1494 N N . LEU A 1 194 ? 13.502 56.273 32.929 1.00 26.20 194 LEU A N 1
ATOM 1495 C CA . LEU A 1 194 ? 13.221 57.210 34.008 1.00 26.52 194 LEU A CA 1
ATOM 1496 C C . LEU A 1 194 ? 11.727 57.536 34.087 1.00 26.00 194 LEU A C 1
ATOM 1497 O O . LEU A 1 194 ? 11.335 58.702 34.161 1.00 25.66 194 LEU A O 1
ATOM 1502 N N . GLY A 1 195 ? 10.903 56.490 34.040 1.00 25.71 195 GLY A N 1
ATOM 1503 C CA . GLY A 1 195 ? 9.456 56.619 34.270 1.00 25.03 195 GLY A CA 1
ATOM 1504 C C . GLY A 1 195 ? 8.631 57.083 33.079 1.00 25.01 195 GLY A C 1
ATOM 1505 O O . GLY A 1 195 ? 7.427 57.326 33.216 1.00 25.01 195 GLY A O 1
ATOM 1506 N N . ALA A 1 196 ? 9.274 57.198 31.915 1.00 24.58 196 ALA A N 1
ATOM 1507 C CA . ALA A 1 196 ? 8.625 57.686 30.695 1.00 24.21 196 ALA A CA 1
ATOM 1508 C C . ALA A 1 196 ? 8.809 56.712 29.536 1.00 23.86 196 ALA A C 1
ATOM 1509 O O . ALA A 1 196 ? 9.845 56.054 29.429 1.00 23.53 196 ALA A O 1
ATOM 1511 N N . GLU A 1 197 ? 7.804 56.647 28.667 1.00 23.39 197 GLU A N 1
ATOM 1512 C CA . GLU A 1 197 ? 7.793 55.729 27.529 1.00 23.35 197 GLU A CA 1
ATOM 1513 C C . GLU A 1 197 ? 8.324 56.380 26.269 1.00 23.26 197 GLU A C 1
ATOM 1514 O O . GLU A 1 197 ? 7.920 57.489 25.919 1.00 23.77 197 GLU A O 1
ATOM 1520 N N . TYR A 1 198 ? 9.223 55.673 25.592 1.00 22.66 198 TYR A N 1
ATOM 1521 C CA . TYR A 1 198 ? 9.800 56.131 24.322 1.00 22.71 198 TYR A CA 1
ATOM 1522 C C . TYR A 1 198 ? 9.720 55.032 23.280 1.00 22.88 198 TYR A C 1
ATOM 1523 O O . TYR A 1 198 ? 9.888 53.860 23.609 1.00 24.04 198 TYR A O 1
ATOM 1532 N N . THR A 1 199 ? 9.471 55.407 22.028 1.00 21.98 199 THR A N 1
ATOM 1533 C CA . THR A 1 199 ? 9.617 54.476 20.914 1.00 21.52 199 THR A CA 1
ATOM 1534 C C . THR A 1 199 ? 10.726 54.981 20.004 1.00 21.54 199 THR A C 1
ATOM 1535 O O . THR A 1 199 ? 10.585 56.026 19.352 1.00 21.53 199 THR A O 1
ATOM 1539 N N . PHE A 1 200 ? 11.824 54.236 19.981 1.00 20.54 200 PHE A N 1
ATOM 1540 C CA . PHE A 1 200 ? 12.970 54.609 19.159 1.00 20.47 200 PHE A CA 1
ATOM 1541 C C . PHE A 1 200 ? 12.820 54.039 17.775 1.00 20.74 200 PHE A C 1
ATOM 1542 O O . PHE A 1 200 ? 12.233 52.974 17.590 1.00 21.41 200 PHE A O 1
ATOM 1550 N N . HIS A 1 201 ? 13.355 54.768 16.802 1.00 20.38 201 HIS A N 1
ATOM 1551 C CA . HIS A 1 201 ? 13.304 54.344 15.407 1.00 20.23 201 HIS A CA 1
ATOM 1552 C C . HIS A 1 201 ? 14.685 54.435 14.809 1.00 20.37 201 HIS A C 1
ATOM 1553 O O . HIS A 1 201 ? 15.397 55.400 15.035 1.00 19.71 201 HIS A O 1
ATOM 1560 N N . HIS A 1 202 ? 15.059 53.433 14.028 1.00 20.06 202 HIS A N 1
ATOM 1561 C CA . HIS A 1 202 ? 16.398 53.461 13.435 1.00 20.22 202 HIS A CA 1
ATOM 1562 C C . HIS A 1 202 ? 16.551 52.633 12.174 1.00 19.71 202 HIS A C 1
ATOM 1563 O O . HIS A 1 202 ? 15.844 51.640 11.952 1.00 19.10 202 HIS A O 1
ATOM 1570 N N . LEU A 1 203 ? 17.486 53.084 11.349 1.00 18.79 203 LEU A N 1
ATOM 1571 C CA . LEU A 1 203 ? 17.936 52.376 10.162 1.00 19.14 203 LEU A CA 1
ATOM 1572 C C . LEU A 1 203 ? 19.048 51.389 10.539 1.00 19.55 203 LEU A C 1
ATOM 1573 O O . LEU A 1 203 ? 19.515 51.368 11.692 1.00 19.82 203 LEU A O 1
ATOM 1578 N N . PRO A 1 204 ? 19.478 50.545 9.579 1.00 19.93 204 PRO A N 1
ATOM 1579 C CA . PRO A 1 204 ? 20.518 49.574 9.925 1.00 20.26 204 PRO A CA 1
ATOM 1580 C C . PRO A 1 204 ? 21.863 50.234 10.236 1.00 20.95 204 PRO A C 1
ATOM 1581 O O . PRO A 1 204 ? 22.146 51.325 9.745 1.00 21.11 204 PRO A O 1
ATOM 1585 N N . GLY A 1 205 ? 22.661 49.564 11.058 1.00 20.62 205 GLY A N 1
ATOM 1586 C CA . GLY A 1 205 ? 24.053 49.982 11.269 1.00 20.91 205 GLY A CA 1
ATOM 1587 C C . GLY A 1 205 ? 24.299 50.873 12.469 1.00 21.44 205 GLY A C 1
ATOM 1588 O O . GLY A 1 205 ? 25.448 51.148 12.816 1.00 22.73 205 GLY A O 1
ATOM 1589 N N . VAL A 1 206 ? 23.230 51.350 13.082 1.00 21.04 206 VAL A N 1
ATOM 1590 C CA . VAL A 1 206 ? 23.352 52.274 14.218 1.00 21.22 206 VAL A CA 1
ATOM 1591 C C . VAL A 1 206 ? 23.948 51.583 15.426 1.00 21.33 206 VAL A C 1
ATOM 1592 O O . VAL A 1 206 ? 23.899 50.367 15.533 1.00 21.50 206 VAL A O 1
ATOM 1596 N N . PHE A 1 207 ? 24.487 52.374 16.349 1.00 20.78 207 PHE A N 1
ATOM 1597 C CA . PHE A 1 207 ? 24.921 51.830 17.628 1.00 21.39 207 PHE A CA 1
ATOM 1598 C C . PHE A 1 207 ? 23.697 51.325 18.390 1.00 20.83 207 PHE A C 1
ATOM 1599 O O . PHE A 1 207 ? 22.657 52.014 18.467 1.00 21.32 207 PHE A O 1
ATOM 1607 N N . SER A 1 208 ? 23.845 50.142 18.979 1.00 20.88 208 SER A N 1
ATOM 1608 C CA . SER A 1 208 ? 22.821 49.564 19.877 1.00 20.86 208 SER A CA 1
ATOM 1609 C C . SER A 1 208 ? 21.425 49.475 19.251 1.00 21.23 208 SER A C 1
ATOM 1610 O O . SER A 1 208 ? 20.438 49.912 19.834 1.00 22.11 208 SER A O 1
ATOM 1613 N N . ALA A 1 209 ? 21.356 48.890 18.058 1.00 21.67 209 ALA A N 1
ATOM 1614 C CA . ALA A 1 209 ? 20.082 48.599 17.420 1.00 21.88 209 ALA A CA 1
ATOM 1615 C C . ALA A 1 209 ? 19.222 47.730 18.328 1.00 21.28 209 ALA A C 1
ATOM 1616 O O . ALA A 1 209 ? 19.723 46.798 18.963 1.00 21.86 209 ALA A O 1
ATOM 1618 N N . GLY A 1 210 ? 17.937 48.054 18.398 1.00 22.19 210 GLY A N 1
ATOM 1619 C CA . GLY A 1 210 ? 16.961 47.156 19.022 1.00 21.74 210 GLY A CA 1
ATOM 1620 C C . GLY A 1 210 ? 16.748 47.268 20.523 1.00 22.47 210 GLY A C 1
ATOM 1621 O O . GLY A 1 210 ? 15.802 46.683 21.053 1.00 22.27 210 GLY A O 1
ATOM 1622 N N . LYS A 1 211 ? 17.623 47.999 21.211 1.00 22.79 211 LYS A N 1
ATOM 1623 C CA . LYS A 1 211 ? 17.500 48.203 22.661 1.00 23.69 211 LYS A CA 1
ATOM 1624 C C . LYS A 1 211 ? 18.337 49.396 23.091 1.00 23.62 211 LYS A C 1
ATOM 1625 O O . LYS A 1 211 ? 19.279 49.762 22.401 1.00 24.06 211 LYS A O 1
ATOM 1631 N N . VAL A 1 212 ? 17.990 50.004 24.219 1.00 23.67 212 VAL A N 1
ATOM 1632 C CA . VAL A 1 212 ? 18.814 51.070 24.778 1.00 23.97 212 VAL A CA 1
ATOM 1633 C C . VAL A 1 212 ? 20.055 50.458 25.411 1.00 23.05 212 VAL A C 1
ATOM 1634 O O . VAL A 1 212 ? 19.957 49.537 26.246 1.00 23.68 212 VAL A O 1
ATOM 1638 N N . ASP A 1 213 ? 21.220 50.974 25.019 1.00 23.59 213 ASP A N 1
ATOM 1639 C CA . ASP A 1 213 ? 22.461 50.495 25.600 1.00 22.91 213 ASP A CA 1
ATOM 1640 C C . ASP A 1 213 ? 22.503 50.706 27.118 1.00 22.04 213 ASP A C 1
ATOM 1641 O O . ASP A 1 213 ? 22.135 51.764 27.610 1.00 21.67 213 ASP A O 1
ATOM 1646 N N . PRO A 1 214 ? 22.901 49.677 27.875 1.00 22.24 214 PRO A N 1
ATOM 1647 C CA . PRO A 1 214 ? 23.018 49.871 29.322 1.00 22.23 214 PRO A CA 1
ATOM 1648 C C . PRO A 1 214 ? 23.928 51.011 29.789 1.00 22.07 214 PRO A C 1
ATOM 1649 O O . PRO A 1 214 ? 23.651 51.624 30.826 1.00 22.73 214 PRO A O 1
ATOM 1653 N N . ALA A 1 215 ? 25.002 51.297 29.060 1.00 22.21 215 ALA A N 1
ATOM 1654 C CA . ALA A 1 215 ? 25.832 52.449 29.421 1.00 21.54 215 ALA A CA 1
ATOM 1655 C C . ALA A 1 215 ? 25.045 53.756 29.312 1.00 21.97 215 ALA A C 1
ATOM 1656 O O . ALA A 1 215 ? 25.150 54.619 30.178 1.00 22.15 215 ALA A O 1
ATOM 1658 N N . SER A 1 216 ? 24.283 53.907 28.230 1.00 21.50 216 SER A N 1
ATOM 1659 C CA . SER A 1 216 ? 23.470 55.105 28.041 1.00 21.81 216 SER A CA 1
ATOM 1660 C C . SER A 1 216 ? 22.430 55.268 29.146 1.00 21.68 216 SER A C 1
ATOM 1661 O O . SER A 1 216 ? 22.243 56.374 29.680 1.00 20.89 216 SER A O 1
ATOM 1664 N N . LEU A 1 217 ? 21.762 54.167 29.502 1.00 21.65 217 LEU A N 1
ATOM 1665 C CA . LEU A 1 217 ? 20.808 54.185 30.632 1.00 22.54 217 LEU A CA 1
ATOM 1666 C C . LEU A 1 217 ? 21.492 54.649 31.918 1.00 22.14 217 LEU A C 1
ATOM 1667 O O . LEU A 1 217 ? 20.941 55.473 32.662 1.00 22.65 217 LEU A O 1
ATOM 1672 N N . LEU A 1 218 ? 22.700 54.131 32.159 1.00 22.08 218 LEU A N 1
ATOM 1673 C CA . LEU A 1 218 ? 23.458 54.450 33.375 1.00 22.41 218 LEU A CA 1
ATOM 1674 C C . LEU A 1 218 ? 23.802 55.937 33.466 1.00 21.84 218 LEU A C 1
ATOM 1675 O O . LEU A 1 218 ? 23.694 56.556 34.529 1.00 22.36 218 LEU A O 1
ATOM 1680 N N . LEU A 1 219 ? 24.193 56.516 32.331 1.00 21.31 219 LEU A N 1
ATOM 1681 C CA . LEU A 1 219 ? 24.490 57.945 32.274 1.00 21.60 219 LEU A CA 1
ATOM 1682 C C . LEU A 1 219 ? 23.267 58.755 32.672 1.00 21.43 219 LEU A C 1
ATOM 1683 O O . LEU A 1 219 ? 23.373 59.700 33.467 1.00 21.10 219 LEU A O 1
ATOM 1688 N N . LEU A 1 220 ? 22.116 58.382 32.109 1.00 21.28 220 LEU A N 1
ATOM 1689 C CA . LEU A 1 220 ? 20.865 59.104 32.369 1.00 21.53 220 LEU A CA 1
ATOM 1690 C C . LEU A 1 220 ? 20.459 58.998 33.837 1.00 22.31 220 LEU A C 1
ATOM 1691 O O . LEU A 1 220 ? 20.027 59.975 34.440 1.00 21.89 220 LEU A O 1
ATOM 1696 N N . GLU A 1 221 ? 20.615 57.811 34.404 1.00 22.31 221 GLU A N 1
ATOM 1697 C CA . GLU A 1 221 ? 20.344 57.607 35.825 1.00 23.34 221 GLU A CA 1
ATOM 1698 C C . GLU A 1 221 ? 21.268 58.462 36.690 1.00 22.65 221 GLU A C 1
ATOM 1699 O O . GLU A 1 221 ? 20.797 59.130 37.612 1.00 23.37 221 GLU A O 1
ATOM 1705 N N . ALA A 1 222 ? 22.566 58.480 36.370 1.00 22.59 222 ALA A N 1
ATOM 1706 C CA . ALA A 1 222 ? 23.526 59.305 37.110 1.00 22.49 222 ALA A CA 1
ATOM 1707 C C . ALA A 1 222 ? 23.168 60.789 36.986 1.00 22.49 222 ALA A C 1
ATOM 1708 O O . ALA A 1 222 ? 23.233 61.540 37.962 1.00 22.38 222 ALA A O 1
ATOM 1710 N N . LEU A 1 223 ? 22.768 61.194 35.783 1.00 22.55 223 LEU A N 1
ATOM 1711 C CA . LEU A 1 223 ? 22.431 62.583 35.513 1.00 22.65 223 LEU A CA 1
ATOM 1712 C C . LEU A 1 223 ? 21.193 63.027 36.288 1.00 23.38 223 LEU A C 1
ATOM 1713 O O . LEU A 1 223 ? 21.222 64.074 36.935 1.00 23.31 223 LEU A O 1
ATOM 1718 N N . GLN A 1 224 ? 20.124 62.230 36.246 1.00 23.88 224 GLN A N 1
ATOM 1719 C CA . GLN A 1 224 ? 18.909 62.596 36.969 1.00 25.27 224 GLN A CA 1
ATOM 1720 C C . GLN A 1 224 ? 19.131 62.587 38.488 1.00 25.48 224 GLN A C 1
ATOM 1721 O O . GLN A 1 224 ? 18.598 63.441 39.194 1.00 25.59 224 GLN A O 1
ATOM 1727 N N . GLU A 1 225 ? 19.934 61.645 38.983 1.00 26.38 225 GLU A N 1
ATOM 1728 C CA . GLU A 1 225 ? 20.277 61.623 40.415 1.00 27.59 225 GLU A CA 1
ATOM 1729 C C . GLU A 1 225 ? 21.048 62.874 40.842 1.00 27.46 225 GLU A C 1
ATOM 1730 O O . GLU A 1 225 ? 20.773 63.446 41.904 1.00 27.08 225 GLU A O 1
ATOM 1736 N N . ARG A 1 226 ? 21.993 63.299 40.005 1.00 27.70 226 ARG A N 1
ATOM 1737 C CA . ARG A 1 226 ? 22.828 64.462 40.293 1.00 28.05 226 ARG A CA 1
ATOM 1738 C C . ARG A 1 226 ? 22.050 65.779 40.189 1.00 27.56 226 ARG A C 1
ATOM 1739 O O . ARG A 1 226 ? 22.121 66.624 41.087 1.00 27.19 226 ARG A O 1
ATOM 1747 N N . LEU A 1 227 ? 21.300 65.941 39.102 1.00 27.15 227 LEU A N 1
ATOM 1748 C CA . LEU A 1 227 ? 20.672 67.224 38.780 1.00 27.04 227 LEU A CA 1
ATOM 1749 C C . LEU A 1 227 ? 19.205 67.342 39.191 1.00 27.48 227 LEU A C 1
ATOM 1750 O O . LEU A 1 227 ? 18.679 68.455 39.299 1.00 27.22 227 LEU A O 1
ATOM 1755 N N . GLY A 1 228 ? 18.549 66.207 39.426 1.00 27.86 228 GLY A N 1
ATOM 1756 C CA . GLY A 1 228 ? 17.115 66.188 39.742 1.00 28.27 228 GLY A CA 1
ATOM 1757 C C . GLY A 1 228 ? 16.282 66.082 38.472 1.00 28.81 228 GLY A C 1
ATOM 1758 O O . GLY A 1 228 ? 16.790 66.352 37.381 1.00 28.73 228 GLY A O 1
ATOM 1759 N N . PRO A 1 229 ? 14.997 65.684 38.595 1.00 29.28 229 PRO A N 1
ATOM 1760 C CA . PRO A 1 229 ? 14.138 65.560 37.406 1.00 29.51 229 PRO A CA 1
ATOM 1761 C C . PRO A 1 229 ? 13.897 66.886 36.676 1.00 29.88 229 PRO A C 1
ATOM 1762 O O . PRO A 1 229 ? 13.658 66.877 35.467 1.00 30.33 229 PRO A O 1
ATOM 1766 N N . GLU A 1 230 ? 13.972 67.999 37.409 1.00 29.90 230 GLU A N 1
ATOM 1767 C CA . GLU A 1 230 ? 13.832 69.340 36.838 1.00 30.08 230 GLU A CA 1
ATOM 1768 C C . GLU A 1 230 ? 15.175 70.007 36.484 1.00 29.99 230 GLU A C 1
ATOM 1769 O O . GLU A 1 230 ? 15.191 71.130 35.963 1.00 30.09 230 GLU A O 1
ATOM 1775 N N . GLY A 1 231 ? 16.287 69.303 36.724 1.00 29.52 231 GLY A N 1
ATOM 1776 C CA . GLY A 1 231 ? 17.639 69.879 36.608 1.00 28.35 231 GLY A CA 1
ATOM 1777 C C . GLY A 1 231 ? 18.119 70.156 35.197 1.00 28.00 231 GLY A C 1
ATOM 1778 O O . GLY A 1 231 ? 19.190 70.736 34.985 1.00 27.44 231 GLY A O 1
ATOM 1779 N N . VAL A 1 232 ? 17.303 69.751 34.235 1.00 27.56 232 VAL A N 1
ATOM 1780 C CA . VAL A 1 232 ? 17.636 69.851 32.840 1.00 26.93 232 VAL A CA 1
ATOM 1781 C C . VAL A 1 232 ? 16.722 70.833 32.081 1.00 26.49 232 VAL A C 1
ATOM 1782 O O . VAL A 1 232 ? 17.060 71.305 30.989 1.00 26.49 232 VAL A O 1
ATOM 1786 N N . ARG A 1 233 ? 15.587 71.184 32.686 1.00 26.09 233 ARG A N 1
ATOM 1787 C CA . ARG A 1 233 ? 14.616 72.059 32.031 1.00 25.78 233 ARG A CA 1
ATOM 1788 C C . ARG A 1 233 ? 15.170 73.442 31.692 1.00 25.58 233 ARG A C 1
ATOM 1789 O O . ARG A 1 233 ? 15.745 74.128 32.544 1.00 25.52 233 ARG A O 1
ATOM 1797 N N . GLY A 1 234 ? 14.960 73.844 30.444 1.00 25.11 234 GLY A N 1
ATOM 1798 C CA . GLY A 1 234 ? 15.421 75.132 29.937 1.00 25.69 234 GLY A CA 1
ATOM 1799 C C . GLY A 1 234 ? 16.918 75.244 29.731 1.00 26.17 234 GLY A C 1
ATOM 1800 O O . GLY A 1 234 ? 17.414 76.311 29.370 1.00 27.12 234 GLY A O 1
ATOM 1801 N N . ARG A 1 235 ? 17.640 74.148 29.960 1.00 25.71 235 ARG A N 1
ATOM 1802 C CA . ARG A 1 235 ? 19.094 74.146 29.821 1.00 25.85 235 ARG A CA 1
ATOM 1803 C C . ARG A 1 235 ? 19.510 73.753 28.403 1.00 25.10 235 ARG A C 1
ATOM 1804 O O . ARG A 1 235 ? 18.841 72.954 27.738 1.00 25.11 235 ARG A O 1
ATOM 1812 N N . GLN A 1 236 ? 20.604 74.341 27.935 1.00 24.25 236 GLN A N 1
ATOM 1813 C CA . GLN A 1 236 ? 21.136 74.000 26.619 1.00 23.80 236 GLN A CA 1
ATOM 1814 C C . GLN A 1 236 ? 22.057 72.799 26.751 1.00 23.27 236 GLN A C 1
ATOM 1815 O O . GLN A 1 236 ? 23.031 72.837 27.498 1.00 23.41 236 GLN A O 1
ATOM 1821 N N . VAL A 1 237 ? 21.725 71.741 26.017 1.00 22.52 237 VAL A N 1
ATOM 1822 C CA . VAL A 1 237 ? 22.445 70.470 26.110 1.00 22.09 237 VAL A CA 1
ATOM 1823 C C . VAL A 1 237 ? 23.042 70.119 24.772 1.00 21.98 237 VAL A C 1
ATOM 1824 O O . VAL A 1 237 ? 22.379 70.256 23.756 1.00 22.34 237 VAL A O 1
ATOM 1828 N N . LEU A 1 238 ? 24.298 69.676 24.781 1.00 21.14 238 LEU A N 1
ATOM 1829 C CA . LEU A 1 238 ? 24.926 69.063 23.612 1.00 20.99 238 LEU A CA 1
ATOM 1830 C C . LEU A 1 238 ? 25.129 67.572 23.861 1.00 21.20 238 LEU A C 1
ATOM 1831 O O . LEU A 1 238 ? 25.680 67.184 24.905 1.00 21.65 238 LEU A O 1
ATOM 1836 N N . ASP A 1 239 ? 24.666 66.753 22.913 1.00 20.67 239 ASP A N 1
ATOM 1837 C CA . ASP A 1 239 ? 24.793 65.293 22.996 1.00 20.55 239 ASP A CA 1
ATOM 1838 C C . ASP A 1 239 ? 25.818 64.931 21.937 1.00 20.72 239 ASP A C 1
ATOM 1839 O O . ASP A 1 239 ? 25.527 65.013 20.724 1.00 21.70 239 ASP A O 1
ATOM 1844 N N . LEU A 1 240 ? 27.030 64.595 22.375 1.00 20.28 240 LEU A N 1
ATOM 1845 C CA . LEU A 1 240 ? 28.113 64.267 21.426 1.00 20.49 240 LEU A CA 1
ATOM 1846 C C . LEU A 1 240 ? 28.008 62.805 20.987 1.00 20.91 240 LEU A C 1
ATOM 1847 O O . LEU A 1 240 ? 28.196 61.883 21.787 1.00 20.84 240 LEU A O 1
ATOM 1852 N N . GLY A 1 241 ? 27.715 62.598 19.701 1.00 20.40 241 GLY A N 1
ATOM 1853 C CA . GLY A 1 241 ? 27.537 61.249 19.167 1.00 20.16 241 GLY A CA 1
ATOM 1854 C C . GLY A 1 241 ? 26.145 60.763 19.514 1.00 19.91 241 GLY A C 1
ATOM 1855 O O . GLY A 1 241 ? 25.996 59.760 20.215 1.00 20.87 241 GLY A O 1
ATOM 1856 N N . ALA A 1 242 ? 25.138 61.474 19.011 1.00 20.88 242 ALA A N 1
ATOM 1857 C CA . ALA A 1 242 ? 23.746 61.298 19.496 1.00 20.08 242 ALA A CA 1
ATOM 1858 C C . ALA A 1 242 ? 23.108 59.971 19.091 1.00 20.82 242 ALA A C 1
ATOM 1859 O O . ALA A 1 242 ? 22.160 59.520 19.743 1.00 21.11 242 ALA A O 1
ATOM 1861 N N . GLY A 1 243 ? 23.616 59.322 18.040 1.00 20.66 243 GLY A N 1
ATOM 1862 C CA . GLY A 1 243 ? 22.992 58.082 17.589 1.00 20.89 243 GLY A CA 1
ATOM 1863 C C . GLY A 1 243 ? 21.518 58.267 17.268 1.00 21.32 243 GLY A C 1
ATOM 1864 O O . GLY A 1 243 ? 21.117 59.341 16.806 1.00 21.07 243 GLY A O 1
ATOM 1865 N N . TYR A 1 244 ? 20.718 57.226 17.496 1.00 20.89 244 TYR A N 1
ATOM 1866 C CA . TYR A 1 244 ? 19.256 57.346 17.263 1.00 21.07 244 TYR A CA 1
ATOM 1867 C C . TYR A 1 244 ? 18.533 58.091 18.395 1.00 21.23 244 TYR A C 1
ATOM 1868 O O . TYR A 1 244 ? 17.310 58.258 18.344 1.00 21.11 244 TYR A O 1
ATOM 1877 N N . GLY A 1 245 ? 19.289 58.542 19.398 1.00 20.84 245 GLY A N 1
ATOM 1878 C CA . GLY A 1 245 ? 18.733 59.423 20.441 1.00 21.05 245 GLY A CA 1
ATOM 1879 C C . GLY A 1 245 ? 18.447 58.852 21.821 1.00 21.38 245 GLY A C 1
ATOM 1880 O O . GLY A 1 245 ? 17.595 59.398 22.544 1.00 21.72 245 GLY A O 1
ATOM 1881 N N . ALA A 1 246 ? 19.183 57.815 22.222 1.00 21.17 246 ALA A N 1
ATOM 1882 C CA . ALA A 1 246 ? 18.954 57.222 23.556 1.00 20.86 246 ALA A CA 1
ATOM 1883 C C . ALA A 1 246 ? 19.126 58.272 24.661 1.00 20.99 246 ALA A C 1
ATOM 1884 O O . ALA A 1 246 ? 18.409 58.240 25.659 1.00 20.87 246 ALA A O 1
ATOM 1886 N N . LEU A 1 247 ? 20.073 59.194 24.496 1.00 21.37 247 LEU A N 1
ATOM 1887 C CA . LEU A 1 247 ? 20.213 60.286 25.475 1.00 21.13 247 LEU A CA 1
ATOM 1888 C C . LEU A 1 247 ? 19.373 61.504 25.062 1.00 21.50 247 LEU A C 1
ATOM 1889 O O . LEU A 1 247 ? 18.816 62.214 25.913 1.00 21.92 247 LEU A O 1
ATOM 1894 N N . THR A 1 248 ? 19.309 61.745 23.753 1.00 21.86 248 THR A N 1
ATOM 1895 C CA . THR A 1 248 ? 18.688 62.949 23.191 1.00 22.20 248 THR A CA 1
ATOM 1896 C C . THR A 1 248 ? 17.205 63.048 23.505 1.00 22.23 248 THR A C 1
ATOM 1897 O O . THR A 1 248 ? 16.742 64.084 23.960 1.00 22.47 248 THR A O 1
ATOM 1901 N N . LEU A 1 249 ? 16.469 61.966 23.260 1.00 21.60 249 LEU A N 1
ATOM 1902 C CA . LEU A 1 249 ? 15.025 61.986 23.461 1.00 21.98 249 LEU A CA 1
ATOM 1903 C C . LEU A 1 249 ? 14.626 62.211 24.928 1.00 21.57 249 LEU A C 1
ATOM 1904 O O . LEU A 1 249 ? 13.832 63.114 25.206 1.00 21.05 249 LEU A O 1
ATOM 1909 N N . PRO A 1 250 ? 15.150 61.399 25.873 1.00 20.82 250 PRO A N 1
ATOM 1910 C CA . PRO A 1 250 ? 14.792 61.671 27.285 1.00 21.21 250 PRO A CA 1
ATOM 1911 C C . PRO A 1 250 ? 15.174 63.077 27.752 1.00 21.30 250 PRO A C 1
ATOM 1912 O O . PRO A 1 250 ? 14.377 63.721 28.434 1.00 21.54 250 PRO A O 1
ATOM 1916 N N . LEU A 1 251 ? 16.355 63.574 27.364 1.00 21.98 251 LEU A N 1
ATOM 1917 C CA . LEU A 1 251 ? 16.731 64.936 27.773 1.00 22.36 251 LEU A CA 1
ATOM 1918 C C . LEU A 1 251 ? 15.798 66.012 27.198 1.00 22.48 251 LEU A C 1
ATOM 1919 O O . LEU A 1 251 ? 15.488 67.008 27.880 1.00 22.70 251 LEU A O 1
ATOM 1924 N N . ALA A 1 252 ? 15.333 65.799 25.964 1.00 22.25 252 ALA A N 1
ATOM 1925 C CA . ALA A 1 252 ? 14.347 66.681 25.335 1.00 22.91 252 ALA A CA 1
ATOM 1926 C C . ALA A 1 252 ? 13.029 66.608 26.086 1.00 23.51 252 ALA A C 1
ATOM 1927 O O . ALA A 1 252 ? 12.395 67.638 26.342 1.00 23.51 252 ALA A O 1
ATOM 1929 N N . ARG A 1 253 ? 12.634 65.393 26.465 1.00 23.48 253 ARG A N 1
ATOM 1930 C CA . ARG A 1 253 ? 11.409 65.184 27.259 1.00 24.09 253 ARG A CA 1
ATOM 1931 C C . ARG A 1 253 ? 11.457 65.907 28.603 1.00 24.18 253 ARG A C 1
ATOM 1932 O O . ARG A 1 253 ? 10.433 66.415 29.066 1.00 25.10 253 ARG A O 1
ATOM 1940 N N . MET A 1 254 ? 12.641 65.928 29.216 1.00 24.37 254 MET A N 1
ATOM 1941 C CA . MET A 1 254 ? 12.869 66.580 30.514 1.00 24.87 254 MET A CA 1
ATOM 1942 C C . MET A 1 254 ? 12.937 68.108 30.387 1.00 24.13 254 MET A C 1
ATOM 1943 O O . MET A 1 254 ? 13.083 68.813 31.388 1.00 24.15 254 MET A O 1
ATOM 1948 N N . GLY A 1 255 ? 12.816 68.618 29.165 1.00 23.77 255 GLY A N 1
ATOM 1949 C CA . GLY A 1 255 ? 12.703 70.058 28.934 1.00 23.76 255 GLY A CA 1
ATOM 1950 C C . GLY A 1 255 ? 13.983 70.769 28.538 1.00 23.65 255 GLY A C 1
ATOM 1951 O O . GLY A 1 255 ? 14.021 72.001 28.517 1.00 24.21 255 GLY A O 1
ATOM 1952 N N . ALA A 1 256 ? 15.029 70.001 28.216 1.00 23.59 256 ALA A N 1
ATOM 1953 C CA . ALA A 1 256 ? 16.282 70.589 27.751 1.00 23.40 256 ALA A CA 1
ATOM 1954 C C . ALA A 1 256 ? 16.133 71.048 26.307 1.00 23.37 256 ALA A C 1
ATOM 1955 O O . ALA A 1 256 ? 15.322 70.499 25.551 1.00 23.58 256 ALA A O 1
ATOM 1957 N N . GLU A 1 257 ? 16.892 72.077 25.940 1.00 23.15 257 GLU A N 1
ATOM 1958 C CA . GLU A 1 257 ? 17.044 72.480 24.550 1.00 23.70 257 GLU A CA 1
ATOM 1959 C C . GLU A 1 257 ? 18.268 71.731 24.042 1.00 22.71 257 GLU A C 1
ATOM 1960 O O . GLU A 1 257 ? 19.390 72.120 24.328 1.00 21.89 257 GLU A O 1
ATOM 1966 N N . VAL A 1 258 ? 18.040 70.648 23.303 1.00 22.59 258 VAL A N 1
ATOM 1967 C CA . VAL A 1 258 ? 19.109 69.702 22.985 1.00 22.33 258 VAL A CA 1
ATOM 1968 C C . VAL A 1 258 ? 19.574 69.841 21.538 1.00 22.31 258 VAL A C 1
ATOM 1969 O O . VAL A 1 258 ? 18.763 69.991 20.606 1.00 21.87 258 VAL A O 1
ATOM 1973 N N . VAL A 1 259 ? 20.894 69.812 21.384 1.00 21.82 259 VAL A N 1
ATOM 1974 C CA . VAL A 1 259 ? 21.523 69.703 20.069 1.00 21.64 259 VAL A CA 1
ATOM 1975 C C . VAL A 1 259 ? 22.259 68.382 20.059 1.00 22.19 259 VAL A C 1
ATOM 1976 O O . VAL A 1 259 ? 23.088 68.153 20.924 1.00 22.11 259 VAL A O 1
ATOM 1980 N N . GLY A 1 260 ? 21.925 67.514 19.109 1.00 21.41 260 GLY A N 1
ATOM 1981 C CA . GLY A 1 260 ? 22.655 66.261 18.905 1.00 21.17 260 GLY A CA 1
ATOM 1982 C C . GLY A 1 260 ? 23.598 66.451 17.747 1.00 21.33 260 GLY A C 1
ATOM 1983 O O . GLY A 1 260 ? 23.218 67.041 16.739 1.00 22.27 260 GLY A O 1
ATOM 1984 N N . VAL A 1 261 ? 24.848 66.015 17.912 1.00 20.27 261 VAL A N 1
ATOM 1985 C CA . VAL A 1 261 ? 25.776 65.965 16.775 1.00 20.47 261 VAL A CA 1
ATOM 1986 C C . VAL A 1 261 ? 26.150 64.510 16.532 1.00 20.20 261 VAL A C 1
ATOM 1987 O O . VAL A 1 261 ? 26.392 63.754 17.472 1.00 20.50 261 VAL A O 1
ATOM 1991 N N . GLU A 1 262 ? 26.143 64.125 15.265 1.00 19.54 262 GLU A N 1
ATOM 1992 C CA . GLU A 1 262 ? 26.343 62.726 14.873 1.00 20.24 262 GLU A CA 1
ATOM 1993 C C . GLU A 1 262 ? 26.969 62.652 13.482 1.00 19.25 262 GLU A C 1
ATOM 1994 O O . GLU A 1 262 ? 26.472 63.275 12.549 1.00 19.64 262 GLU A O 1
ATOM 2000 N N . ASP A 1 263 ? 28.060 61.902 13.351 1.00 19.08 263 ASP A N 1
ATOM 2001 C CA . ASP A 1 263 ? 28.795 61.832 12.098 1.00 19.23 263 ASP A CA 1
ATOM 2002 C C . ASP A 1 263 ? 28.133 60.936 11.068 1.00 19.54 263 ASP A C 1
ATOM 2003 O O . ASP A 1 263 ? 28.397 61.114 9.884 1.00 19.45 263 ASP A O 1
ATOM 2008 N N . ASP A 1 264 ? 27.295 59.991 11.512 1.00 19.38 264 ASP A N 1
ATOM 2009 C CA . ASP A 1 264 ? 26.716 58.998 10.595 1.00 19.99 264 ASP A CA 1
ATOM 2010 C C . ASP A 1 264 ? 25.323 59.415 10.152 1.00 19.48 264 ASP A C 1
ATOM 2011 O O . ASP A 1 264 ? 24.415 59.525 10.989 1.00 19.72 264 ASP A O 1
ATOM 2016 N N . LEU A 1 265 ? 25.161 59.618 8.839 1.00 18.78 265 LEU A N 1
ATOM 2017 C CA . LEU A 1 265 ? 23.868 60.000 8.280 1.00 18.63 265 LEU A CA 1
ATOM 2018 C C . LEU A 1 265 ? 22.726 59.072 8.686 1.00 18.71 265 LEU A C 1
ATOM 2019 O O . LEU A 1 265 ? 21.620 59.544 8.962 1.00 19.17 265 LEU A O 1
ATOM 2024 N N . ALA A 1 266 ? 22.972 57.757 8.674 1.00 18.51 266 ALA A N 1
ATOM 2025 C CA . ALA A 1 266 ? 21.876 56.817 8.994 1.00 18.09 266 ALA A CA 1
ATOM 2026 C C . ALA A 1 266 ? 21.388 57.069 10.422 1.00 19.12 266 ALA A C 1
ATOM 2027 O O . ALA A 1 266 ? 20.186 57.018 10.691 1.00 18.92 266 ALA A O 1
ATOM 2029 N N . SER A 1 267 ? 22.327 57.363 11.325 1.00 18.84 267 SER A N 1
ATOM 2030 C CA . SER A 1 267 ? 22.000 57.686 12.714 1.00 20.07 267 SER A CA 1
ATOM 2031 C C . SER A 1 267 ? 21.280 59.030 12.851 1.00 20.37 267 SER A C 1
ATOM 2032 O O . SER A 1 267 ? 20.327 59.141 13.632 1.00 20.71 267 SER A O 1
ATOM 2035 N N . VAL A 1 268 ? 21.692 60.037 12.081 1.00 19.53 268 VAL A N 1
ATOM 2036 C CA . VAL A 1 268 ? 20.994 61.329 12.099 1.00 20.57 268 VAL A CA 1
ATOM 2037 C C . VAL A 1 268 ? 19.530 61.137 11.672 1.00 19.60 268 VAL A C 1
ATOM 2038 O O . VAL A 1 268 ? 18.621 61.638 12.326 1.00 20.38 268 VAL A O 1
ATOM 2042 N N . LEU A 1 269 ? 19.304 60.394 10.592 1.00 19.59 269 LEU A N 1
ATOM 2043 C CA . LEU A 1 269 ? 17.926 60.181 10.105 1.00 19.31 269 LEU A CA 1
ATOM 2044 C C . LEU A 1 269 ? 17.101 59.420 11.123 1.00 19.87 269 LEU A C 1
ATOM 2045 O O . LEU A 1 269 ? 15.905 59.697 11.295 1.00 19.68 269 LEU A O 1
ATOM 2050 N N . SER A 1 270 ? 17.749 58.472 11.792 1.00 19.85 270 SER A N 1
ATOM 2051 C CA . SER A 1 270 ? 17.109 57.703 12.864 1.00 19.39 270 SER A CA 1
ATOM 2052 C C . SER A 1 270 ? 16.657 58.604 14.015 1.00 19.91 270 SER A C 1
ATOM 2053 O O . SER A 1 270 ? 15.487 58.543 14.448 1.00 20.18 270 SER A O 1
ATOM 2056 N N . LEU A 1 271 ? 17.571 59.452 14.483 1.00 20.21 271 LEU A N 1
ATOM 2057 C CA . LEU A 1 271 ? 17.224 60.441 15.507 1.00 21.19 271 LEU A CA 1
ATOM 2058 C C . LEU A 1 271 ? 16.057 61.329 15.072 1.00 20.84 271 LEU A C 1
ATOM 2059 O O . LEU A 1 271 ? 15.154 61.601 15.867 1.00 21.29 271 LEU A O 1
ATOM 2064 N N . GLN A 1 272 ? 16.084 61.794 13.824 1.00 20.53 272 GLN A N 1
ATOM 2065 C CA . GLN A 1 272 ? 15.014 62.676 13.344 1.00 20.88 272 GLN A CA 1
ATOM 2066 C C . GLN A 1 272 ? 13.673 61.969 13.373 1.00 21.16 272 GLN A C 1
ATOM 2067 O O . GLN A 1 272 ? 12.660 62.560 13.811 1.00 20.91 272 GLN A O 1
ATOM 2073 N N . LYS A 1 273 ? 13.640 60.708 12.934 1.00 20.81 273 LYS A N 1
ATOM 2074 C CA . LYS A 1 273 ? 12.364 59.954 12.956 1.00 20.75 273 LYS A CA 1
ATOM 2075 C C . LYS A 1 273 ? 11.873 59.735 14.386 1.00 21.35 273 LYS A C 1
ATOM 2076 O O . LYS A 1 273 ? 10.666 59.841 14.659 1.00 21.09 273 LYS A O 1
ATOM 2082 N N . GLY A 1 274 ? 12.808 59.439 15.294 1.00 20.59 274 GLY A N 1
ATOM 2083 C CA . GLY A 1 274 ? 12.453 59.227 16.716 1.00 21.55 274 GLY A CA 1
ATOM 2084 C C . GLY A 1 274 ? 11.888 60.485 17.346 1.00 21.92 274 GLY A C 1
ATOM 2085 O O . GLY A 1 274 ? 10.893 60.436 18.080 1.00 21.96 274 GLY A O 1
ATOM 2086 N N . LEU A 1 275 ? 12.511 61.630 17.058 1.00 21.51 275 LEU A N 1
ATOM 2087 C CA . LEU A 1 275 ? 12.003 62.884 17.631 1.00 21.99 275 LEU A CA 1
ATOM 2088 C C . LEU A 1 275 ? 10.572 63.115 17.169 1.00 22.36 275 LEU A C 1
ATOM 2089 O O . LEU A 1 275 ? 9.684 63.409 17.989 1.00 22.82 275 LEU A O 1
ATOM 2094 N N . GLU A 1 276 ? 10.339 62.949 15.866 1.00 23.07 276 GLU A N 1
ATOM 2095 C CA . GLU A 1 276 ? 8.992 63.139 15.289 1.00 23.70 276 GLU A CA 1
ATOM 2096 C C . GLU A 1 276 ? 7.973 62.197 15.896 1.00 23.30 276 GLU A C 1
ATOM 2097 O O . GLU A 1 276 ? 6.859 62.611 16.249 1.00 23.18 276 GLU A O 1
ATOM 2103 N N . ALA A 1 277 ? 8.350 60.925 16.009 1.00 22.50 277 ALA A N 1
ATOM 2104 C CA . ALA A 1 277 ? 7.421 59.900 16.479 1.00 22.47 277 ALA A CA 1
ATOM 2105 C C . ALA A 1 277 ? 7.027 60.109 17.946 1.00 22.30 277 ALA A C 1
ATOM 2106 O O . ALA A 1 277 ? 5.956 59.678 18.372 1.00 21.63 277 ALA A O 1
ATOM 2108 N N . ASN A 1 278 ? 7.893 60.770 18.710 1.00 21.97 278 ASN A N 1
ATOM 2109 C CA . ASN A 1 278 ? 7.682 60.971 20.148 1.00 22.24 278 ASN A CA 1
ATOM 2110 C C . ASN A 1 278 ? 7.231 62.394 20.482 1.00 22.95 278 ASN A C 1
ATOM 2111 O O . ASN A 1 278 ? 7.149 62.773 21.656 1.00 23.25 278 ASN A O 1
ATOM 2116 N N . ALA A 1 279 ? 6.940 63.167 19.434 1.00 23.03 279 ALA A N 1
ATOM 2117 C CA . ALA A 1 279 ? 6.529 64.571 19.548 1.00 23.29 279 ALA A CA 1
ATOM 2118 C C . ALA A 1 279 ? 7.515 65.406 20.368 1.00 23.65 279 ALA A C 1
ATOM 2119 O O . ALA A 1 279 ? 7.129 66.188 21.240 1.00 23.36 279 ALA A O 1
ATOM 2121 N N . LEU A 1 280 ? 8.795 65.224 20.080 1.00 23.67 280 LEU A N 1
ATOM 2122 C CA . LEU A 1 280 ? 9.853 65.940 20.774 1.00 24.16 280 LEU A CA 1
ATOM 2123 C C . LEU A 1 280 ? 10.619 66.783 19.764 1.00 24.64 280 LEU A C 1
ATOM 2124 O O . LEU A 1 280 ? 10.718 66.407 18.598 1.00 25.13 280 LEU A O 1
ATOM 2129 N N . LYS A 1 281 ? 11.152 67.916 20.210 1.00 24.82 281 LYS A N 1
ATOM 2130 C CA . LYS A 1 281 ? 11.930 68.795 19.341 1.00 25.86 281 LYS A CA 1
ATOM 2131 C C . LYS A 1 281 ? 13.368 68.853 19.829 1.00 25.84 281 LYS A C 1
ATOM 2132 O O . LYS A 1 281 ? 13.625 69.035 21.014 1.00 26.59 281 LYS A O 1
ATOM 2135 N N . ALA A 1 282 ? 14.299 68.682 18.897 1.00 25.33 282 ALA A N 1
ATOM 2136 C CA . ALA A 1 282 ? 15.730 68.843 19.152 1.00 25.24 282 ALA A CA 1
ATOM 2137 C C . ALA A 1 282 ? 16.398 69.047 17.816 1.00 25.20 282 ALA A C 1
ATOM 2138 O O . ALA A 1 282 ? 15.817 68.722 16.775 1.00 25.87 282 ALA A O 1
ATOM 2140 N N . GLN A 1 283 ? 17.608 69.603 17.833 1.00 24.66 283 GLN A N 1
ATOM 2141 C CA . GLN A 1 283 ? 18.371 69.754 16.602 1.00 25.02 283 GLN A CA 1
ATOM 2142 C C . GLN A 1 283 ? 19.200 68.498 16.411 1.00 24.21 283 GLN A C 1
ATOM 2143 O O . GLN A 1 283 ? 19.965 68.125 17.288 1.00 27.03 283 GLN A O 1
ATOM 2149 N N . ALA A 1 284 ? 19.000 67.832 15.283 1.00 23.09 284 ALA A N 1
ATOM 2150 C CA . ALA A 1 284 ? 19.677 66.580 14.969 1.00 21.91 284 ALA A CA 1
ATOM 2151 C C . ALA A 1 284 ? 20.655 66.870 13.843 1.00 22.46 284 ALA A C 1
ATOM 2152 O O . ALA A 1 284 ? 20.291 66.830 12.653 1.00 24.05 284 ALA A O 1
ATOM 2154 N N . LEU A 1 285 ? 21.895 67.184 14.221 1.00 21.52 285 LEU A N 1
ATOM 2155 C CA . LEU A 1 285 ? 22.874 67.661 13.247 1.00 21.02 285 LEU A CA 1
ATOM 2156 C C . LEU A 1 285 ? 23.785 66.553 12.756 1.00 20.24 285 LEU A C 1
ATOM 2157 O O . LEU A 1 285 ? 24.262 65.722 13.537 1.00 21.34 285 LEU A O 1
ATOM 2162 N N . HIS A 1 286 ? 23.994 66.543 11.445 1.00 19.42 286 HIS A N 1
ATOM 2163 C CA . HIS A 1 286 ? 24.968 65.665 10.822 1.00 19.08 286 HIS A CA 1
ATOM 2164 C C . HIS A 1 286 ? 26.291 66.416 10.856 1.00 19.41 286 HIS A C 1
ATOM 2165 O O . HIS A 1 286 ? 26.491 67.407 10.137 1.00 20.51 286 HIS A O 1
ATOM 2172 N N . SER A 1 287 ? 27.200 65.942 11.697 1.00 19.55 287 SER A N 1
ATOM 2173 C CA . SER A 1 287 ? 28.352 66.733 12.081 1.00 19.54 287 SER A CA 1
ATOM 2174 C C . SER A 1 287 ? 29.503 65.846 12.509 1.00 19.67 287 SER A C 1
ATOM 2175 O O . SER A 1 287 ? 29.287 64.846 13.180 1.00 19.90 287 SER A O 1
ATOM 2178 N N . ASP A 1 288 ? 30.715 66.234 12.107 1.00 19.50 288 ASP A N 1
ATOM 2179 C CA . ASP A 1 288 ? 31.927 65.591 12.625 1.00 19.58 288 ASP A CA 1
ATOM 2180 C C . ASP A 1 288 ? 32.277 66.297 13.922 1.00 19.45 288 ASP A C 1
ATOM 2181 O O . ASP A 1 288 ? 32.778 67.440 13.912 1.00 19.82 288 ASP A O 1
ATOM 2186 N N . VAL A 1 289 ? 31.978 65.633 15.030 1.00 19.80 289 VAL A N 1
ATOM 2187 C CA . VAL A 1 289 ? 32.047 66.271 16.363 1.00 19.60 289 VAL A CA 1
ATOM 2188 C C . VAL A 1 289 ? 31.281 67.614 16.312 1.00 19.85 289 VAL A C 1
ATOM 2189 O O . VAL A 1 289 ? 30.084 67.617 15.971 1.00 20.77 289 VAL A O 1
ATOM 2193 N N . ASP A 1 290 ? 31.928 68.728 16.647 1.00 20.10 290 ASP A N 1
ATOM 2194 C CA . ASP A 1 290 ? 31.247 70.020 16.661 1.00 20.79 290 ASP A CA 1
ATOM 2195 C C . ASP A 1 290 ? 31.393 70.838 15.382 1.00 21.30 290 ASP A C 1
ATOM 2196 O O . ASP A 1 290 ? 31.129 72.027 15.380 1.00 21.81 290 ASP A O 1
ATOM 2201 N N . GLU A 1 291 ? 31.763 70.181 14.285 1.00 21.26 291 GLU A N 1
ATOM 2202 C CA . GLU A 1 291 ? 31.989 70.862 13.014 1.00 22.00 291 GLU A CA 1
ATOM 2203 C C . GLU A 1 291 ? 30.799 71.702 12.548 1.00 22.37 291 GLU A C 1
ATOM 2204 O O . GLU A 1 291 ? 30.989 72.768 11.952 1.00 23.41 291 GLU A O 1
ATOM 2210 N N . ALA A 1 292 ? 29.595 71.211 12.816 1.00 22.07 292 ALA A N 1
ATOM 2211 C CA . ALA A 1 292 ? 28.369 71.876 12.348 1.00 22.87 292 ALA A CA 1
ATOM 2212 C C . ALA A 1 292 ? 27.968 73.072 13.210 1.00 23.36 292 ALA A C 1
ATOM 2213 O O . ALA A 1 292 ? 27.107 73.849 12.802 1.00 25.09 292 ALA A O 1
ATOM 2215 N N . LEU A 1 293 ? 28.558 73.212 14.399 1.00 23.40 293 LEU A N 1
ATOM 2216 C CA . LEU A 1 293 ? 28.177 74.302 15.302 1.00 23.77 293 LEU A CA 1
ATOM 2217 C C . LEU A 1 293 ? 28.852 75.600 14.886 1.00 24.57 293 LEU A C 1
ATOM 2218 O O . LEU A 1 293 ? 29.914 75.586 14.269 1.00 25.01 293 LEU A O 1
ATOM 2223 N N . THR A 1 294 ? 28.227 76.726 15.220 1.00 25.30 294 THR A N 1
ATOM 2224 C CA . THR A 1 294 ? 28.904 78.011 15.102 1.00 26.30 294 THR A CA 1
ATOM 2225 C C . THR A 1 294 ? 30.116 78.023 16.029 1.00 26.64 294 THR A C 1
ATOM 2226 O O . THR A 1 294 ? 30.187 77.266 16.999 1.00 26.42 294 THR A O 1
ATOM 2230 N N . GLU A 1 295 ? 31.083 78.876 15.725 1.00 27.73 295 GLU A N 1
ATOM 2231 C CA . GLU A 1 295 ? 32.257 79.038 16.566 1.00 29.13 295 GLU A CA 1
ATOM 2232 C C . GLU A 1 295 ? 31.865 79.359 18.014 1.00 28.49 295 GLU A C 1
ATOM 2233 O O . GLU A 1 295 ? 32.483 78.865 18.948 1.00 29.04 295 GLU A O 1
ATOM 2239 N N . GLU A 1 296 ? 30.819 80.170 18.169 1.00 28.46 296 GLU A N 1
ATOM 2240 C CA . GLU A 1 296 ? 30.446 80.759 19.462 1.00 28.08 296 GLU A CA 1
ATOM 2241 C C . GLU A 1 296 ? 29.541 79.905 20.368 1.00 27.02 296 GLU A C 1
ATOM 2242 O O . GLU A 1 296 ? 29.397 80.203 21.558 1.00 26.03 296 GLU A O 1
ATOM 2248 N N . ALA A 1 297 ? 28.953 78.841 19.819 1.00 26.23 297 ALA A N 1
ATOM 2249 C CA . ALA A 1 297 ? 27.964 78.052 20.562 1.00 25.50 297 ALA A CA 1
ATOM 2250 C C . ALA A 1 297 ? 28.528 77.466 21.851 1.00 25.12 297 ALA A C 1
ATOM 2251 O O . ALA A 1 297 ? 29.583 76.833 21.843 1.00 25.02 297 ALA A O 1
ATOM 2253 N N . ARG A 1 298 ? 27.815 77.685 22.955 1.00 24.50 298 ARG A N 1
ATOM 2254 C CA . ARG A 1 298 ? 28.176 77.115 24.256 1.00 24.42 298 ARG A CA 1
ATOM 2255 C C . ARG A 1 298 ? 26.968 76.452 24.899 1.00 23.75 298 ARG A C 1
ATOM 2256 O O . ARG A 1 298 ? 25.834 76.696 24.503 1.00 23.89 298 ARG A O 1
ATOM 2264 N N . PHE A 1 299 ? 27.222 75.616 25.899 1.00 22.52 299 PHE A N 1
ATOM 2265 C CA . PHE A 1 299 ? 26.170 74.776 26.475 1.00 22.75 299 PHE A CA 1
ATOM 2266 C C . PHE A 1 299 ? 26.248 74.751 27.995 1.00 22.49 299 PHE A C 1
ATOM 2267 O O . PHE A 1 299 ? 27.304 75.036 28.559 1.00 22.48 299 PHE A O 1
ATOM 2275 N N . ASP A 1 300 ? 25.123 74.426 28.633 1.00 22.29 300 ASP A N 1
ATOM 2276 C CA . ASP A 1 300 ? 25.041 74.267 30.091 1.00 22.33 300 ASP A CA 1
ATOM 2277 C C . ASP A 1 300 ? 25.412 72.856 30.520 1.00 22.39 300 ASP A C 1
ATOM 2278 O O . ASP A 1 300 ? 25.981 72.657 31.593 1.00 22.70 300 ASP A O 1
ATOM 2283 N N . ILE A 1 301 ? 25.048 71.886 29.688 1.00 21.79 301 ILE A N 1
ATOM 2284 C CA . ILE A 1 301 ? 25.266 70.479 29.994 1.00 21.61 301 ILE A CA 1
ATOM 2285 C C . ILE A 1 301 ? 25.721 69.807 28.710 1.00 20.93 301 ILE A C 1
ATOM 2286 O O . ILE A 1 301 ? 25.146 70.044 27.649 1.00 21.10 301 ILE A O 1
ATOM 2291 N N . ILE A 1 302 ? 26.757 68.982 28.807 1.00 20.61 302 ILE A N 1
ATOM 2292 C CA . ILE A 1 302 ? 27.176 68.174 27.665 1.00 20.79 302 ILE A CA 1
ATOM 2293 C C . ILE A 1 302 ? 27.195 66.717 28.112 1.00 20.50 302 ILE A C 1
ATOM 2294 O O . ILE A 1 302 ? 27.696 66.404 29.196 1.00 20.30 302 ILE A O 1
ATOM 2299 N N . VAL A 1 303 ? 26.584 65.848 27.305 1.00 20.60 303 VAL A N 1
ATOM 2300 C CA . VAL A 1 303 ? 26.528 64.414 27.606 1.00 20.67 303 VAL A CA 1
ATOM 2301 C C . VAL A 1 303 ? 27.128 63.606 26.480 1.00 20.98 303 VAL A C 1
ATOM 2302 O O . VAL A 1 303 ? 27.053 64.008 25.321 1.00 20.83 303 VAL A O 1
ATOM 2306 N N . THR A 1 304 ? 27.716 62.468 26.818 1.00 21.02 304 THR A N 1
ATOM 2307 C CA . THR A 1 304 ? 28.234 61.591 25.772 1.00 20.41 304 THR A CA 1
ATOM 2308 C C . THR A 1 304 ? 28.450 60.150 26.222 1.00 21.25 304 THR A C 1
ATOM 2309 O O . THR A 1 304 ? 28.939 59.894 27.324 1.00 21.30 304 THR A O 1
ATOM 2313 N N . ASN A 1 305 ? 28.057 59.236 25.343 1.00 20.75 305 ASN A N 1
ATOM 2314 C CA . ASN A 1 305 ? 28.498 57.843 25.385 1.00 21.16 305 ASN A CA 1
ATOM 2315 C C . ASN A 1 305 ? 29.421 57.697 24.158 1.00 21.69 305 ASN A C 1
ATOM 2316 O O . ASN A 1 305 ? 28.935 57.426 23.056 1.00 21.99 305 ASN A O 1
ATOM 2321 N N . PRO A 1 306 ? 30.727 57.973 24.319 1.00 21.97 306 PRO A N 1
ATOM 2322 C CA . PRO A 1 306 ? 31.579 58.048 23.119 1.00 22.41 306 PRO A CA 1
ATOM 2323 C C . PRO A 1 306 ? 31.780 56.718 22.417 1.00 22.04 306 PRO A C 1
ATOM 2324 O O . PRO A 1 306 ? 31.624 55.647 23.044 1.00 21.93 306 PRO A O 1
ATOM 2328 N N . PRO A 1 307 ? 32.165 56.762 21.141 1.00 22.13 307 PRO A N 1
ATOM 2329 C CA . PRO A 1 307 ? 32.478 55.509 20.453 1.00 22.74 307 PRO A CA 1
ATOM 2330 C C . PRO A 1 307 ? 33.656 54.805 21.113 1.00 23.15 307 PRO A C 1
ATOM 2331 O O . PRO A 1 307 ? 34.484 55.449 21.759 1.00 22.41 307 PRO A O 1
ATOM 2335 N N . PHE A 1 308 ? 33.721 53.488 20.951 1.00 23.53 308 PHE A N 1
ATOM 2336 C CA . PHE A 1 308 ? 34.889 52.725 21.403 1.00 24.80 308 PHE A CA 1
ATOM 2337 C C . PHE A 1 308 ? 35.191 51.632 20.406 1.00 26.01 308 PHE A C 1
ATOM 2338 O O . PHE A 1 308 ? 34.298 51.188 19.674 1.00 26.56 308 PHE A O 1
ATOM 2346 N N . HIS A 1 309 ? 36.451 51.215 20.384 1.00 27.53 309 HIS A N 1
ATOM 2347 C CA . HIS A 1 309 ? 36.908 50.134 19.524 1.00 29.29 309 HIS A CA 1
ATOM 2348 C C . HIS A 1 309 ? 36.645 48.830 20.236 1.00 29.59 309 HIS A C 1
ATOM 2349 O O . HIS A 1 309 ? 37.105 48.620 21.366 1.00 29.29 309 HIS A O 1
ATOM 2356 N N . VAL A 1 310 ? 35.890 47.959 19.574 1.00 31.21 310 VAL A N 1
ATOM 2357 C CA . VAL A 1 310 ? 35.529 46.664 20.141 1.00 32.45 310 VAL A CA 1
ATOM 2358 C C . VAL A 1 310 ? 36.802 45.878 20.496 1.00 32.54 310 VAL A C 1
ATOM 2359 O O . VAL A 1 310 ? 37.646 45.620 19.631 1.00 32.99 310 VAL A O 1
ATOM 2363 N N . GLY A 1 311 ? 36.944 45.548 21.779 1.00 32.47 311 GLY A N 1
ATOM 2364 C CA . GLY A 1 311 ? 38.121 44.835 22.291 1.00 32.34 311 GLY A CA 1
ATOM 2365 C C . GLY A 1 311 ? 39.389 45.669 22.448 1.00 32.10 311 GLY A C 1
ATOM 2366 O O . GLY A 1 311 ? 40.416 45.166 22.920 1.00 32.38 311 GLY A O 1
ATOM 2367 N N . GLY A 1 312 ? 39.331 46.939 22.060 1.00 31.52 312 GLY A N 1
ATOM 2368 C CA . GLY A 1 312 ? 40.506 47.807 22.098 1.00 30.66 312 GLY A CA 1
ATOM 2369 C C . GLY A 1 312 ? 40.783 48.370 23.479 1.00 30.07 312 GLY A C 1
ATOM 2370 O O . GLY A 1 312 ? 39.871 48.543 24.276 1.00 31.19 312 GLY A O 1
ATOM 2371 N N . ALA A 1 313 ? 42.045 48.670 23.760 1.00 29.20 313 ALA A N 1
ATOM 2372 C CA . ALA A 1 313 ? 42.419 49.197 25.069 1.00 28.17 313 ALA A CA 1
ATOM 2373 C C . ALA A 1 313 ? 42.673 50.700 25.046 1.00 27.43 313 ALA A C 1
ATOM 2374 O O . ALA A 1 313 ? 42.963 51.300 26.086 1.00 26.96 313 ALA A O 1
ATOM 2376 N N . VAL A 1 314 ? 42.550 51.297 23.860 1.00 26.24 314 VAL A N 1
ATOM 2377 C CA . VAL A 1 314 ? 42.962 52.669 23.636 1.00 25.68 314 VAL A CA 1
ATOM 2378 C C . VAL A 1 314 ? 41.735 53.488 23.249 1.00 24.88 314 VAL A C 1
ATOM 2379 O O . VAL A 1 314 ? 40.898 53.019 22.471 1.00 25.53 314 VAL A O 1
ATOM 2383 N N . ILE A 1 315 ? 41.634 54.694 23.809 1.00 23.31 315 ILE A N 1
ATOM 2384 C CA . ILE A 1 315 ? 40.558 55.639 23.480 1.00 23.13 315 ILE A CA 1
ATOM 2385 C C . ILE A 1 315 ? 40.748 56.175 22.051 1.00 23.14 315 ILE A C 1
ATOM 2386 O O . ILE A 1 315 ? 41.842 56.619 21.670 1.00 24.29 315 ILE A O 1
ATOM 2391 N N . LEU A 1 316 ? 39.670 56.111 21.274 1.00 23.11 316 LEU A N 1
ATOM 2392 C CA . LEU A 1 316 ? 39.677 56.547 19.875 1.00 23.63 316 LEU A CA 1
ATOM 2393 C C . LEU A 1 316 ? 39.947 58.043 19.769 1.00 23.21 316 LEU A C 1
ATOM 2394 O O . LEU A 1 316 ? 39.554 58.804 20.652 1.00 23.03 316 LEU A O 1
ATOM 2399 N N . ASP A 1 317 ? 40.613 58.465 18.689 1.00 23.62 317 ASP A N 1
ATOM 2400 C CA . ASP A 1 317 ? 40.787 59.884 18.423 1.00 24.56 317 ASP A CA 1
ATOM 2401 C C . ASP A 1 317 ? 39.466 60.671 18.532 1.00 23.67 317 ASP A C 1
ATOM 2402 O O . ASP A 1 317 ? 39.442 61.759 19.104 1.00 24.48 317 ASP A O 1
ATOM 2407 N N . VAL A 1 318 ? 38.371 60.144 17.975 1.00 22.73 318 VAL A N 1
ATOM 2408 C CA . VAL A 1 318 ? 37.085 60.838 18.041 1.00 22.60 318 VAL A CA 1
ATOM 2409 C C . VAL A 1 318 ? 36.648 61.043 19.482 1.00 22.60 318 VAL A C 1
ATOM 2410 O O . VAL A 1 318 ? 36.208 62.118 19.867 1.00 22.08 318 VAL A O 1
ATOM 2414 N N . ALA A 1 319 ? 36.805 59.995 20.290 1.00 21.98 319 ALA A N 1
ATOM 2415 C CA . ALA A 1 319 ? 36.383 60.052 21.682 1.00 22.70 319 ALA A CA 1
ATOM 2416 C C . ALA A 1 319 ? 37.234 61.022 22.494 1.00 22.78 319 ALA A C 1
ATOM 2417 O O . ALA A 1 319 ? 36.708 61.742 23.335 1.00 23.56 319 ALA A O 1
ATOM 2419 N N . GLN A 1 320 ? 38.536 61.075 22.206 1.00 22.82 320 GLN A N 1
ATOM 2420 C CA . GLN A 1 320 ? 39.411 62.078 22.817 1.00 23.92 320 GLN A CA 1
ATOM 2421 C C . GLN A 1 320 ? 38.942 63.471 22.418 1.00 23.06 320 GLN A C 1
ATOM 2422 O O . GLN A 1 320 ? 38.835 64.370 23.260 1.00 23.70 320 GLN A O 1
ATOM 2428 N N . ALA A 1 321 ? 38.603 63.639 21.137 1.00 22.44 321 ALA A N 1
ATOM 2429 C CA . ALA A 1 321 ? 38.099 64.935 20.683 1.00 22.18 321 ALA A CA 1
ATOM 2430 C C . ALA A 1 321 ? 36.781 65.327 21.368 1.00 22.60 321 ALA A C 1
ATOM 2431 O O . ALA A 1 321 ? 36.555 66.507 21.636 1.00 22.94 321 ALA A O 1
ATOM 2433 N N . PHE A 1 322 ? 35.918 64.346 21.657 1.00 21.71 322 PHE A N 1
ATOM 2434 C CA . PHE A 1 322 ? 34.669 64.632 22.361 1.00 21.93 322 PHE A CA 1
ATOM 2435 C C . PHE A 1 322 ? 34.970 65.316 23.704 1.00 22.13 322 PHE A C 1
ATOM 2436 O O . PHE A 1 322 ? 34.302 66.266 24.085 1.00 22.20 322 PHE A O 1
ATOM 2444 N N . VAL A 1 323 ? 35.957 64.790 24.436 1.00 22.08 323 VAL A N 1
ATOM 2445 C CA . VAL A 1 323 ? 36.323 65.366 25.738 1.00 22.07 323 VAL A CA 1
ATOM 2446 C C . VAL A 1 323 ? 36.859 66.790 25.569 1.00 22.77 323 VAL A C 1
ATOM 2447 O O . VAL A 1 323 ? 36.445 67.700 26.306 1.00 22.15 323 VAL A O 1
ATOM 2451 N N A ASN A 1 324 ? 37.761 66.969 24.601 0.50 22.78 324 ASN A N 1
ATOM 2452 N N B ASN A 1 324 ? 37.764 66.980 24.607 0.50 22.93 324 ASN A N 1
ATOM 2453 C CA A ASN A 1 324 ? 38.373 68.277 24.330 0.50 23.07 324 ASN A CA 1
ATOM 2454 C CA B ASN A 1 324 ? 38.345 68.309 24.374 0.50 23.33 324 ASN A CA 1
ATOM 2455 C C A ASN A 1 324 ? 37.310 69.305 23.938 0.50 23.22 324 ASN A C 1
ATOM 2456 C C B ASN A 1 324 ? 37.274 69.314 23.967 0.50 23.36 324 ASN A C 1
ATOM 2457 O O A ASN A 1 324 ? 37.304 70.435 24.428 0.50 23.06 324 ASN A O 1
ATOM 2458 O O B ASN A 1 324 ? 37.232 70.437 24.467 0.50 23.10 324 ASN A O 1
ATOM 2467 N N . VAL A 1 325 ? 36.396 68.896 23.063 1.00 23.23 325 VAL A N 1
ATOM 2468 C CA . VAL A 1 325 ? 35.314 69.755 22.610 1.00 23.19 325 VAL A CA 1
ATOM 2469 C C . VAL A 1 325 ? 34.329 70.057 23.753 1.00 23.25 325 VAL A C 1
ATOM 2470 O O . VAL A 1 325 ? 33.884 71.180 23.917 1.00 23.67 325 VAL A O 1
ATOM 2474 N N . ALA A 1 326 ? 34.032 69.061 24.582 1.00 23.04 326 ALA A N 1
ATOM 2475 C CA . ALA A 1 326 ? 33.178 69.291 25.741 1.00 22.87 326 ALA A CA 1
ATOM 2476 C C . ALA A 1 326 ? 33.711 70.405 26.642 1.00 23.36 326 ALA A C 1
ATOM 2477 O O . ALA A 1 326 ? 32.968 71.328 27.022 1.00 23.82 326 ALA A O 1
ATOM 2479 N N . ALA A 1 327 ? 34.997 70.329 26.980 1.00 23.55 327 ALA A N 1
ATOM 2480 C CA . ALA A 1 327 ? 35.612 71.358 27.833 1.00 24.24 327 ALA A CA 1
ATOM 2481 C C . ALA A 1 327 ? 35.522 72.735 27.187 1.00 24.76 327 ALA A C 1
ATOM 2482 O O . ALA A 1 327 ? 35.278 73.730 27.866 1.00 25.14 327 ALA A O 1
ATOM 2484 N N . ALA A 1 328 ? 35.717 72.788 25.876 1.00 24.49 328 ALA A N 1
ATOM 2485 C CA . ALA A 1 328 ? 35.721 74.055 25.155 1.00 25.21 328 ALA A CA 1
ATOM 2486 C C . ALA A 1 328 ? 34.326 74.662 24.959 1.00 25.81 328 ALA A C 1
ATOM 2487 O O . ALA A 1 328 ? 34.188 75.892 24.839 1.00 26.81 328 ALA A O 1
ATOM 2489 N N . ARG A 1 329 ? 33.303 73.806 24.946 1.00 26.00 329 ARG A N 1
ATOM 2490 C CA . ARG A 1 329 ? 31.936 74.212 24.592 1.00 26.57 329 ARG A CA 1
ATOM 2491 C C . ARG A 1 329 ? 31.051 74.503 25.803 1.00 26.62 329 ARG A C 1
ATOM 2492 O O . ARG A 1 329 ? 29.942 75.006 25.647 1.00 26.79 329 ARG A O 1
ATOM 2500 N N . LEU A 1 330 ? 31.523 74.158 26.998 1.00 26.60 330 LEU A N 1
ATOM 2501 C CA . LEU A 1 330 ? 30.789 74.463 28.228 1.00 26.18 330 LEU A CA 1
ATOM 2502 C C . LEU A 1 330 ? 30.998 75.890 28.713 1.00 26.61 330 LEU A C 1
ATOM 2503 O O . LEU A 1 330 ? 32.130 76.380 28.757 1.00 26.96 330 LEU A O 1
ATOM 2508 N N . ARG A 1 331 ? 29.895 76.530 29.098 1.00 26.28 331 ARG A N 1
ATOM 2509 C CA . ARG A 1 331 ? 29.931 77.806 29.816 1.00 26.90 331 ARG A CA 1
ATOM 2510 C C . ARG A 1 331 ? 30.549 77.577 31.187 1.00 26.51 331 ARG A C 1
ATOM 2511 O O . ARG A 1 331 ? 30.543 76.449 31.685 1.00 26.89 331 ARG A O 1
ATOM 2519 N N . PRO A 1 332 ? 31.078 78.646 31.817 1.00 26.72 332 PRO A N 1
ATOM 2520 C CA . PRO A 1 332 ? 31.515 78.507 33.211 1.00 26.49 332 PRO A CA 1
ATOM 2521 C C . PRO A 1 332 ? 30.388 77.944 34.082 1.00 26.43 332 PRO A C 1
ATOM 2522 O O . PRO A 1 332 ? 29.240 78.383 33.964 1.00 26.74 332 PRO A O 1
ATOM 2526 N N . GLY A 1 333 ? 30.710 76.965 34.925 1.00 26.21 333 GLY A N 1
ATOM 2527 C CA . GLY A 1 333 ? 29.707 76.314 35.772 1.00 26.15 333 GLY A CA 1
ATOM 2528 C C . GLY A 1 333 ? 28.943 75.202 35.056 1.00 25.80 333 GLY A C 1
ATOM 2529 O O . GLY A 1 333 ? 28.159 74.479 35.681 1.00 26.52 333 GLY A O 1
ATOM 2530 N N . GLY A 1 334 ? 29.154 75.074 33.747 1.00 25.37 334 GLY A N 1
ATOM 2531 C CA . GLY A 1 334 ? 28.553 73.992 32.964 1.00 24.47 334 GLY A CA 1
ATOM 2532 C C . GLY A 1 334 ? 29.100 72.634 33.379 1.00 23.94 334 GLY A C 1
ATOM 2533 O O . GLY A 1 334 ? 30.174 72.545 33.987 1.00 24.26 334 GLY A O 1
ATOM 2534 N N . VAL A 1 335 ? 28.365 71.572 33.065 1.00 22.62 335 VAL A N 1
ATOM 2535 C CA . VAL A 1 335 ? 28.764 70.244 33.520 1.00 22.21 335 VAL A CA 1
ATOM 2536 C C . VAL A 1 335 ? 28.788 69.232 32.371 1.00 21.88 335 VAL A C 1
ATOM 2537 O O . VAL A 1 335 ? 28.053 69.373 31.389 1.00 21.51 335 VAL A O 1
ATOM 2541 N N . PHE A 1 336 ? 29.628 68.217 32.539 1.00 21.45 336 PHE A N 1
ATOM 2542 C CA . PHE A 1 336 ? 29.910 67.195 31.532 1.00 21.04 336 PHE A CA 1
ATOM 2543 C C . PHE A 1 336 ? 29.669 65.820 32.149 1.00 20.56 336 PHE A C 1
ATOM 2544 O O . PHE A 1 336 ? 30.164 65.544 33.245 1.00 20.62 336 PHE A O 1
ATOM 2552 N N . PHE A 1 337 ? 28.913 64.976 31.440 1.00 20.63 337 PHE A N 1
ATOM 2553 C CA . PHE A 1 337 ? 28.734 63.571 31.820 1.00 20.77 337 PHE A CA 1
ATOM 2554 C C . PHE A 1 337 ? 29.243 62.692 30.685 1.00 21.07 337 PHE A C 1
ATOM 2555 O O . PHE A 1 337 ? 28.861 62.880 29.527 1.00 21.15 337 PHE A O 1
ATOM 2563 N N . LEU A 1 338 ? 30.075 61.712 31.027 1.00 21.08 338 LEU A N 1
ATOM 2564 C CA . LEU A 1 338 ? 30.611 60.764 30.060 1.00 20.83 338 LEU A CA 1
ATOM 2565 C C . LEU A 1 338 ? 30.495 59.351 30.612 1.00 20.72 338 LEU A C 1
ATOM 2566 O O . LEU A 1 338 ? 30.748 59.122 31.788 1.00 20.17 338 LEU A O 1
ATOM 2571 N N . VAL A 1 339 ? 30.104 58.409 29.762 1.00 20.28 339 VAL A N 1
ATOM 2572 C CA . VAL A 1 339 ? 30.003 57.013 30.183 1.00 20.62 339 VAL A CA 1
ATOM 2573 C C . VAL A 1 339 ? 30.872 56.116 29.302 1.00 21.09 339 VAL A C 1
ATOM 2574 O O . VAL A 1 339 ? 30.921 56.289 28.074 1.00 20.91 339 VAL A O 1
ATOM 2578 N N . SER A 1 340 ? 31.576 55.173 29.933 1.00 21.25 340 SER A N 1
ATOM 2579 C CA . SER A 1 340 ? 32.405 54.242 29.180 1.00 22.39 340 SER A CA 1
ATOM 2580 C C . SER A 1 340 ? 32.613 52.915 29.882 1.00 22.03 340 SER A C 1
ATOM 2581 O O . SER A 1 340 ? 32.283 52.744 31.055 1.00 21.91 340 SER A O 1
ATOM 2584 N N . ASN A 1 341 ? 33.213 51.996 29.137 1.00 22.87 341 ASN A N 1
ATOM 2585 C CA . ASN A 1 341 ? 33.711 50.757 29.709 1.00 22.76 341 ASN A CA 1
ATOM 2586 C C . ASN A 1 341 ? 34.713 51.068 30.830 1.00 22.91 341 ASN A C 1
ATOM 2587 O O . ASN A 1 341 ? 35.468 52.046 30.755 1.00 22.59 341 ASN A O 1
ATOM 2592 N N . PRO A 1 342 ? 34.684 50.275 31.910 1.00 22.97 342 PRO A N 1
ATOM 2593 C CA . PRO A 1 342 ? 35.405 50.676 33.114 1.00 23.09 342 PRO A CA 1
ATOM 2594 C C . PRO A 1 342 ? 36.914 50.877 32.980 1.00 22.47 342 PRO A C 1
ATOM 2595 O O . PRO A 1 342 ? 37.489 51.596 33.787 1.00 23.18 342 PRO A O 1
ATOM 2599 N N . PHE A 1 343 ? 37.548 50.258 31.991 1.00 22.49 343 PHE A N 1
ATOM 2600 C CA . PHE A 1 343 ? 39.008 50.317 31.922 1.00 22.38 343 PHE A CA 1
ATOM 2601 C C . PHE A 1 343 ? 39.551 51.200 30.792 1.00 22.93 343 PHE A C 1
ATOM 2602 O O . PHE A 1 343 ? 40.720 51.091 30.415 1.00 24.29 343 PHE A O 1
ATOM 2610 N N . LEU A 1 344 ? 38.703 52.065 30.249 1.00 22.52 344 LEU A N 1
ATOM 2611 C CA . LEU A 1 344 ? 39.161 53.078 29.303 1.00 22.56 344 LEU A CA 1
ATOM 2612 C C . LEU A 1 344 ? 39.657 54.277 30.100 1.00 22.47 344 LEU A C 1
ATOM 2613 O O . LEU A 1 344 ? 38.979 54.759 31.018 1.00 22.27 344 LEU A O 1
ATOM 2618 N N . LYS A 1 345 ? 40.857 54.736 29.755 1.00 22.49 345 LYS A N 1
ATOM 2619 C CA . LYS A 1 345 ? 41.608 55.677 30.585 1.00 22.66 345 LYS A CA 1
ATOM 2620 C C . LYS A 1 345 ? 41.161 57.136 30.427 1.00 22.73 345 LYS A C 1
ATOM 2621 O O . LYS A 1 345 ? 41.957 58.008 30.061 1.00 23.44 345 LYS A O 1
ATOM 2627 N N . TYR A 1 346 ? 39.888 57.399 30.711 1.00 21.88 346 TYR A N 1
ATOM 2628 C CA . TYR A 1 346 ? 39.335 58.758 30.560 1.00 22.28 346 TYR A CA 1
ATOM 2629 C C . TYR A 1 346 ? 39.738 59.709 31.682 1.00 22.86 346 TYR A C 1
ATOM 2630 O O . TYR A 1 346 ? 39.728 60.929 31.500 1.00 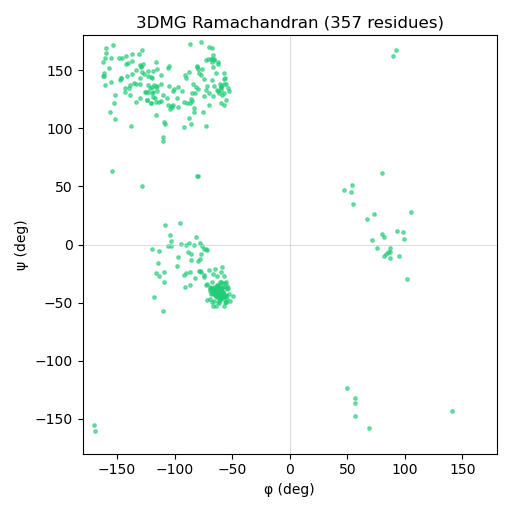22.71 346 TYR A O 1
ATOM 2639 N N . GLU A 1 347 ? 40.086 59.154 32.835 1.00 23.04 347 GLU A N 1
ATOM 2640 C CA . GLU A 1 347 ? 40.359 59.965 34.018 1.00 23.67 347 GLU A CA 1
ATOM 2641 C C . GLU A 1 347 ? 41.457 60.998 33.790 1.00 24.80 347 GLU A C 1
ATOM 2642 O O . GLU A 1 347 ? 41.226 62.185 34.040 1.00 24.97 347 GLU A O 1
ATOM 2648 N N . PRO A 1 348 ? 42.641 60.566 33.298 1.00 25.70 348 PRO A N 1
ATOM 2649 C CA . PRO A 1 348 ? 43.669 61.573 33.007 1.00 26.04 348 PRO A CA 1
ATOM 2650 C C . PRO A 1 348 ? 43.240 62.631 31.980 1.00 26.18 348 PRO A C 1
ATOM 2651 O O . PRO A 1 348 ? 43.675 63.776 32.080 1.00 26.91 348 PRO A O 1
ATOM 2655 N N . LEU A 1 349 ? 42.394 62.263 31.019 1.00 25.91 349 LEU A N 1
ATOM 2656 C CA . LEU A 1 349 ? 41.920 63.239 30.014 1.00 25.84 349 LEU A CA 1
ATOM 2657 C C . LEU A 1 349 ? 41.022 64.303 30.639 1.00 26.42 349 LEU A C 1
ATOM 2658 O O . LEU A 1 349 ? 41.111 65.487 30.293 1.00 26.61 349 LEU A O 1
ATOM 2663 N N . LEU A 1 350 ? 40.133 63.880 31.533 1.00 26.32 350 LEU A N 1
ATOM 2664 C CA . LEU A 1 350 ? 39.249 64.817 32.203 1.00 27.38 350 LEU A CA 1
ATOM 2665 C C . LEU A 1 350 ? 40.016 65.715 33.166 1.00 27.66 350 LEU A C 1
ATOM 2666 O O . LEU A 1 350 ? 39.716 66.905 33.265 1.00 27.77 350 LEU A O 1
ATOM 2671 N N . GLU A 1 351 ? 41.002 65.143 33.857 1.00 28.50 351 GLU A N 1
ATOM 2672 C CA . GLU A 1 351 ? 41.870 65.910 34.755 1.00 29.52 351 GLU A CA 1
ATOM 2673 C C . GLU A 1 351 ? 42.608 67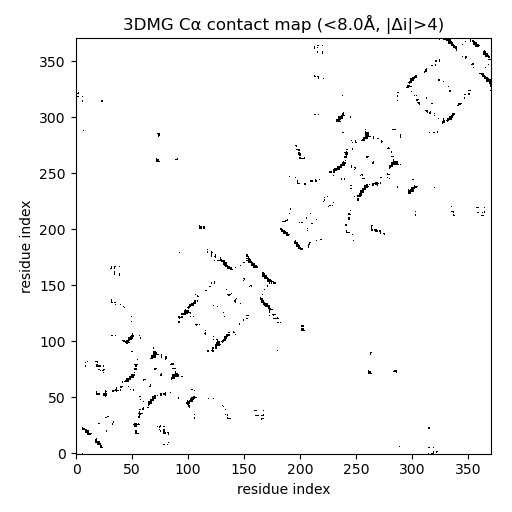.000 33.980 1.00 29.82 351 GLU A C 1
ATOM 2674 O O . GLU A 1 351 ? 42.773 68.115 34.469 1.00 30.29 351 GLU A O 1
ATOM 2680 N N . GLU A 1 352 ? 43.030 66.670 32.763 1.00 30.12 352 GLU A N 1
ATOM 2681 C CA . GLU A 1 352 ? 43.770 67.604 31.915 1.00 31.03 352 GLU A CA 1
ATOM 2682 C C . GLU A 1 352 ? 42.882 68.754 31.435 1.00 30.35 352 GLU A C 1
ATOM 2683 O O . GLU A 1 352 ? 43.266 69.922 31.514 1.00 30.27 352 GLU A O 1
ATOM 2689 N N . LYS A 1 353 ? 41.689 68.420 30.952 1.00 30.12 353 LYS A N 1
ATOM 2690 C CA . LYS A 1 353 ? 40.824 69.410 30.307 1.00 30.24 353 LYS A CA 1
ATOM 2691 C C . LYS A 1 353 ? 39.929 70.197 31.258 1.00 30.29 353 LYS A C 1
ATOM 2692 O O . LYS A 1 353 ? 39.503 71.307 30.915 1.00 30.94 353 LYS A O 1
ATOM 2698 N N . PHE A 1 354 ? 39.639 69.632 32.431 1.00 29.94 354 PHE A N 1
ATOM 2699 C CA . PHE A 1 354 ? 38.723 70.266 33.385 1.00 29.20 354 PHE A CA 1
ATOM 2700 C C . PHE A 1 354 ? 39.370 70.668 34.704 1.00 29.19 354 PHE A C 1
ATOM 2701 O O . PHE A 1 354 ? 38.867 71.559 35.388 1.00 29.56 354 PHE A O 1
ATOM 2709 N N . GLY A 1 355 ? 40.464 69.998 35.064 1.00 29.04 355 GLY A N 1
ATOM 2710 C CA . GLY A 1 355 ? 41.162 70.256 36.322 1.00 28.59 355 GLY A CA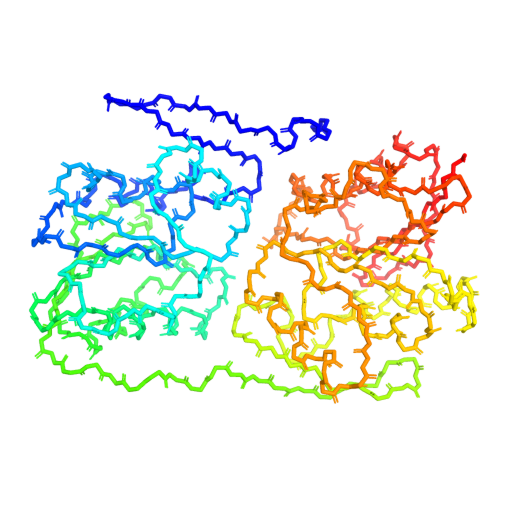 1
ATOM 2711 C C . GLY A 1 355 ? 40.862 69.217 37.386 1.00 28.44 355 GLY A C 1
ATOM 2712 O O . GLY A 1 355 ? 41.699 68.940 38.247 1.00 28.64 355 GLY A O 1
ATOM 2713 N N . ALA A 1 356 ? 39.661 68.642 37.321 1.00 27.62 356 ALA A N 1
ATOM 2714 C CA . ALA A 1 356 ? 39.186 67.662 38.295 1.00 26.95 356 ALA A CA 1
ATOM 2715 C C . ALA A 1 356 ? 38.057 66.865 37.675 1.00 26.51 356 ALA A C 1
ATOM 2716 O O . ALA A 1 356 ? 37.550 67.230 36.620 1.00 26.61 356 ALA A O 1
ATOM 2718 N N . PHE A 1 357 ? 37.658 65.783 38.335 1.00 26.01 357 PHE A N 1
ATOM 2719 C CA . PHE A 1 357 ? 36.523 64.994 37.875 1.00 25.28 357 PHE A CA 1
ATOM 2720 C C . PHE A 1 357 ? 35.982 64.157 39.017 1.00 24.91 357 PHE A C 1
ATOM 2721 O O . PHE A 1 357 ? 36.644 63.977 40.053 1.00 24.36 357 PHE A O 1
ATOM 2729 N N . GLN A 1 358 ? 34.775 63.639 38.830 1.00 24.56 358 GLN A N 1
ATOM 2730 C CA . GLN A 1 358 ? 34.183 62.708 39.784 1.00 24.62 358 GLN A CA 1
ATOM 2731 C C . GLN A 1 358 ? 33.705 61.428 39.091 1.00 23.48 358 GLN A C 1
ATOM 2732 O O . GLN A 1 358 ? 33.411 61.425 37.881 1.00 23.16 358 GLN A O 1
ATOM 2738 N N . THR A 1 359 ? 33.632 60.346 39.859 1.00 22.91 359 THR A N 1
ATOM 2739 C CA . THR A 1 359 ? 33.106 59.079 39.375 1.00 22.15 359 THR A CA 1
ATOM 2740 C C . THR A 1 359 ? 31.743 58.844 40.015 1.00 22.39 359 THR A C 1
ATOM 2741 O O . THR A 1 359 ? 31.650 58.509 41.203 1.00 22.56 359 THR A O 1
ATOM 2745 N N . LEU A 1 360 ? 30.686 59.051 39.231 1.00 22.35 360 LEU A N 1
ATOM 2746 C CA . LEU A 1 360 ? 29.326 58.987 39.762 1.00 22.88 360 LEU A CA 1
ATOM 2747 C C . LEU A 1 360 ? 28.797 57.564 39.851 1.00 22.82 360 LEU A C 1
ATOM 2748 O O . LEU A 1 360 ? 27.951 57.265 40.688 1.00 23.21 360 LEU A O 1
ATOM 2753 N N . LYS A 1 361 ? 29.282 56.704 38.962 1.00 23.92 361 LYS A N 1
ATOM 2754 C CA . LYS A 1 361 ? 28.874 55.303 38.918 1.00 24.59 361 LYS A CA 1
ATOM 2755 C C . LYS A 1 361 ? 30.066 54.488 38.482 1.00 25.24 361 LYS A C 1
ATOM 2756 O O . LYS A 1 361 ? 30.838 54.925 37.631 1.00 24.35 361 LYS A O 1
ATOM 2762 N N . VAL A 1 362 ? 30.207 53.297 39.057 1.00 25.63 362 VAL A N 1
ATOM 2763 C CA . VAL A 1 362 ? 31.086 52.293 38.471 1.00 27.33 362 VAL A CA 1
ATOM 2764 C C . VAL A 1 362 ? 30.667 50.858 38.776 1.00 27.48 362 VAL A C 1
ATOM 2765 O O . VAL A 1 362 ? 30.788 50.373 39.901 1.00 27.77 362 VAL A O 1
ATOM 2769 N N . ALA A 1 363 ? 30.156 50.195 37.747 1.00 27.98 363 ALA A N 1
ATOM 2770 C CA . ALA A 1 363 ? 29.917 48.759 37.801 1.00 27.92 363 ALA A CA 1
ATOM 2771 C C . ALA A 1 363 ? 30.186 48.190 36.413 1.00 27.53 363 ALA A C 1
ATOM 2772 O O . ALA A 1 363 ? 31.348 48.063 36.021 1.00 28.40 363 ALA A O 1
ATOM 2774 N N A GLU A 1 364 ? 29.136 47.879 35.664 0.50 27.28 364 GLU A N 1
ATOM 2775 N N B GLU A 1 364 ? 29.128 47.863 35.671 0.50 27.40 364 GLU A N 1
ATOM 2776 C CA A GLU A 1 364 ? 29.313 47.370 34.313 0.50 26.72 364 GLU A CA 1
ATOM 2777 C CA B GLU A 1 364 ? 29.268 47.372 34.302 0.50 27.05 364 GLU A CA 1
ATOM 2778 C C A GLU A 1 364 ? 29.950 48.440 33.426 0.50 26.15 364 GLU A C 1
ATOM 2779 C C B GLU A 1 364 ? 29.970 48.438 33.458 0.50 26.27 364 GLU A C 1
ATOM 2780 O O A GLU A 1 364 ? 30.711 48.122 32.515 0.50 26.06 364 GLU A O 1
ATOM 2781 O O B GLU A 1 364 ? 30.795 48.115 32.607 0.50 26.13 364 GLU A O 1
ATOM 2792 N N . TYR A 1 365 ? 29.637 49.702 33.722 1.00 25.67 365 TYR A N 1
ATOM 2793 C CA . TYR A 1 365 ? 30.242 50.861 33.043 1.00 24.89 365 TYR A CA 1
ATOM 2794 C C . TYR A 1 365 ? 30.556 51.902 34.105 1.00 23.59 365 TYR A C 1
ATOM 2795 O O . TYR A 1 365 ? 30.065 51.817 35.235 1.00 23.29 365 TYR A O 1
ATOM 2804 N N . LYS A 1 366 ? 31.384 52.879 33.757 1.00 22.27 366 LYS A N 1
ATOM 2805 C CA . LYS A 1 366 ? 31.613 54.017 34.637 1.00 21.90 366 LYS A CA 1
ATOM 2806 C C . LYS A 1 366 ? 31.046 55.300 34.049 1.00 21.38 366 LYS A C 1
ATOM 2807 O O . LYS A 1 366 ? 31.153 55.546 32.841 1.00 21.35 366 LYS A O 1
ATOM 2813 N N . VAL A 1 367 ? 30.411 56.084 34.913 1.00 20.82 367 VAL A N 1
ATOM 2814 C CA . VAL A 1 367 ? 29.978 57.435 34.566 1.00 21.29 367 VAL A CA 1
ATOM 2815 C C . VAL A 1 367 ? 30.890 58.432 35.250 1.00 21.00 367 VAL A C 1
ATOM 2816 O O . VAL A 1 367 ? 30.970 58.465 36.493 1.00 21.19 367 VAL A O 1
ATOM 2820 N N . LEU A 1 368 ? 31.554 59.244 34.430 1.00 21.30 368 LEU A N 1
ATOM 2821 C CA . LEU A 1 368 ? 32.435 60.284 34.917 1.00 21.58 368 LEU A CA 1
ATOM 2822 C C . LEU A 1 368 ? 31.765 61.643 34.748 1.00 21.66 368 LEU A C 1
ATOM 2823 O O . LEU A 1 368 ? 30.937 61.846 33.847 1.00 21.61 368 LEU A O 1
ATOM 2828 N N . PHE A 1 369 ? 32.135 62.569 35.623 1.00 21.85 369 PHE A N 1
ATOM 2829 C CA . PHE A 1 369 ? 31.509 63.873 35.687 1.00 22.08 369 PHE A CA 1
ATOM 2830 C C . PHE A 1 369 ? 32.591 64.931 35.819 1.00 22.33 369 PHE A C 1
ATOM 2831 O O . PHE A 1 369 ? 33.566 64.747 3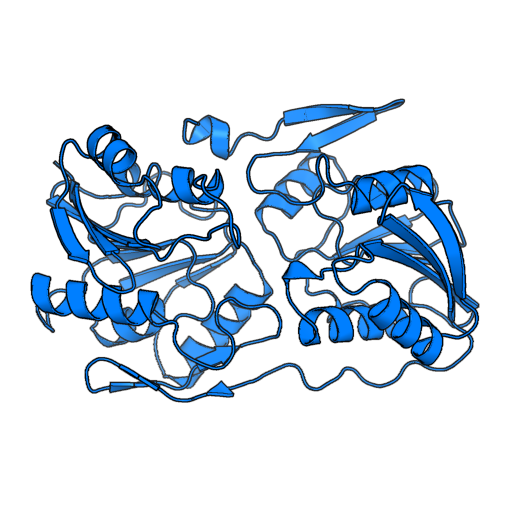6.540 1.00 22.53 369 PHE A O 1
ATOM 2839 N N . ALA A 1 370 ? 32.428 66.040 35.106 1.00 22.90 370 ALA A N 1
ATOM 2840 C CA . ALA A 1 370 ? 33.307 67.183 35.338 1.00 23.97 370 ALA A CA 1
ATOM 2841 C C . ALA A 1 370 ? 32.538 68.485 35.272 1.00 24.88 370 ALA A C 1
ATOM 2842 O O . ALA A 1 370 ? 31.481 68.561 34.652 1.00 24.35 370 ALA A O 1
ATOM 2844 N N . GLU A 1 371 ? 33.079 69.506 35.928 1.00 26.03 371 GLU A N 1
ATOM 2845 C CA . GLU A 1 371 ? 32.460 70.825 35.945 1.00 28.17 371 GLU A CA 1
ATOM 2846 C C . GLU A 1 371 ? 33.425 71.855 35.372 1.00 28.69 371 GLU A C 1
ATOM 2847 O O . GLU A 1 371 ? 34.616 71.863 35.713 1.00 28.82 371 GLU A O 1
ATOM 2853 N N . LYS A 1 372 ? 32.906 72.721 34.503 1.00 29.37 372 LYS A N 1
ATOM 2854 C CA . LYS A 1 372 ? 33.691 73.807 33.941 1.00 30.82 372 LYS A CA 1
ATOM 2855 C C . LYS A 1 372 ? 33.911 74.874 35.017 1.00 31.82 372 LYS A C 1
ATOM 2856 O O . LYS A 1 372 ? 32.979 75.271 35.723 1.00 31.57 372 LYS A O 1
ATOM 2862 N N . ARG A 1 373 ? 35.159 75.308 35.132 1.00 33.69 373 ARG A N 1
ATOM 2863 C CA . ARG A 1 373 ? 35.553 76.313 36.117 1.00 35.06 373 ARG A CA 1
ATOM 2864 C C . ARG A 1 373 ? 35.401 77.716 35.544 1.00 35.62 373 ARG A C 1
ATOM 2865 O O . ARG A 1 373 ? 34.346 78.075 35.013 1.00 36.48 373 ARG A O 1
#

Sequence (371 aa):
LTREAYHRLTPLPHPGGRLFIKPGARGYRDPVHDLLQKTVEPFGERALDLNPGVGWGSLPLEGRMAVERLETSRAAFRCLTASGLQARLALPWEAAAGAYDLVVLALPAGRGTAYVQASLVAAARALRMGGRLYLAGDKNKGFERYFKEARALLGYGVVVRREGPYRVALLEKEKEAPPLPSLWRRAFSSARILGAEYTFHHLPGVFSAGKVDPASLLLLEALQERLGPEGVRGRQVLDLGAGYGALTLPLARMGAEVVGVEDDLASVLSLQKGLEANALKAQALHSDVDEALTEEARFDIIVTNPPFHVGGAVILDVAQAFVNNVAAARLRPGGVFFLVSNPFLKYEPLLEEKFGAFQTLKVAEEYKVLFAEKR

=== Feature glossary ===
Key to the feature types in this record:

pLDDT. pLDDT is the predicted lDDT-Cα score: AlphaFold's confidence that the local environment of each residue (all inter-atomic distances within 15 Å) is correctly placed. It is a per-residue number between 0 and 100, with higher meaning more reliable.

Radius of gyration, Cα contacts, bounding box. The geometric summary reports three shape descriptors. Rg (radius of gyration) measures how spread out the Cα atoms are about their centre of mass; compact globular proteins have small Rg, elongated or unfolded ones large. Cα contacts (<8 Å, |i−j|>4) count long-range residue pairs in spatial proximity — high for tightly packed folds, near zero for rods or random coil. The bounding-box extents give the protein's footprint along x, y, z in Å.

Backbone torsions (φ/ψ). Backbone dihedral angles. Every residue except chain termini has a φ (preceding-C → N → Cα → C) and a ψ (N → Cα → C → next-N). They are reported in degrees following the IUPAC sign convention. Secondary structure is essentially a statement about which (φ, ψ) basin each residue occupies.

Contact-map, Ramachandran, and PAE plots. Plot images: a contact map (which residues are close in 3D, as an N×N binary image), a Ramachandran scatter (backbone torsion angles, revealing secondary-structure composition at a glance), and — for AlphaFold structures — a PAE heatmap (pairwise prediction confidence).

Predicted aligned error. Predicted Aligned Error (PAE) is an AlphaFold confidence matrix: entry (i, j) is the expected error in the position of residue j, in ångströms, when the prediction is superimposed on the true structure at residue i. Low PAE within a block of residues means that block is internally rigid and well-predicted; high PAE between two blocks means their relative placement is uncertain even if each block individually is confident.

Secondary structure (3-state, P-SEA). Three-state secondary structure (P-SEA) collapses the eight DSSP classes into helix (a), strand (b), and coil (c). P-SEA assigns these from Cα geometry alone — distances and angles — without requiring backbone oxygens, so it works on any Cα trace.

Solvent-accessible surface area. Solvent-accessible surface area (SASA) is the area in Å² traced out by the centre of a 1.4 Å probe sphere (a water molecule) rolled over the protein's van der Waals surface (Shrake–Rupley / Lee–Richards construction). Buried residues have near-zero SASA; fully exposed residues can exceed 200 Å². The total SASA scales roughly with the number of surface residues.

Foldseek 3Di. The Foldseek 3Di string encodes local tertiary geometry as a 20-letter alphabet — one character per residue — derived from the relative positions of nearby Cα atoms. Unlike the amino-acid sequence, 3Di is a direct function of the 3D structure, so two proteins with the same fold have similar 3Di strings even at low sequence identity.

B-fact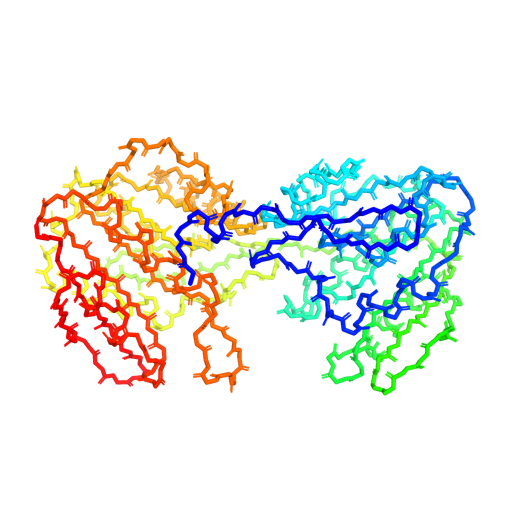or. For experimental (PDB) structures, the B-factor (temperature factor) quantifies the positional spread of each atom in the crystal — a combination of thermal vibration and static disorder — in units of Å². High B-factors mark flexible loops or poorly resolved regions; low B-factors mark the rigid, well-ordered core.

mmCIF coordinates. The mmCIF block holds the 3D Cartesian coordinates of each backbone atom (N, Cα, C, O) in ångströms. mmCIF is the PDB's canonical archive format — a tagged-loop text representation of the atomic model.

InterPro / GO / CATH / organism. Functional annotations link the protein to curated databases. InterPro entries identify conserved domains and families by matching the sequence against member-database signatures (Pfam, PROSITE, CDD, …). Gene Ontology (GO) terms describe molecular function, biological process, and cellular component in a controlled vocabulary. CATH places the structure in a hierarchical fold classification (Class/Architecture/Topology/Homologous-superfamily). The organism is the source species.

Rendered structure images. Structure images are PyMOL renders from six orthogonal camera directions. Cartoon representation draws helices as coils and strands as arrows; sticks shows the backbone as bonds; surface shows the solvent-excluded envelope. Rainbow coloring maps sequence position to hue (blue→red, N→C); chain coloring assigns a distinct color per polypeptide.

Sequence. This is the polypeptide sequence — one letter per residue, N-terminus first. Length ranges from a few dozen residues for small domains to over a thousand for large multi-domain proteins.

Secondary structure (8-state, DSSP). The SS8 string is DSSP's per-residue secondary-structure call. α-helix (H) means an i→i+4 H-bond ladder; β-strand (E) means the residue participates in a β-sheet; 3₁₀ (G) and π (I) are tighter and wider helices; T/S are turns/bends; '-' is loop.

Nearest PDB structures. Structural nearest neighbors (via Foldseek easy-search vs the PDB). Reported per hit: target PDB id, E-value, and alignment TM-score. A TM-score above ~0.5 is the conventional threshold for 'same fold'.